Protein AF-A0A2N9I338-F1 (afdb_monomer_lite)

Organism: Fagus sylvatica (NCBI:txid28930)

Secondary structure (DSSP, 8-state):
--SSTTHHHHTTS-------SEEETT-EEETT-EEE-TTS-EEEEEE--TT---BEEEEEETTSS-EEEEETTTTS-BTTS--EEEE-TTS-EEEE-TT--EEEE------SSEEEEE-TTS-EEEEETT---GGG-SEEGGGS--SEE-TT--EEEETTTTEEE-EEEEEETTEEEEEEEEEEEE-TTS-EEEEEETTEEEEE---B-SSSBTTB-----SSEEEEEEESSSEEEEEEEESSTT--EEEEE-TTS-EEEEEE-TTT-PEEEEEEES-STTTBTTTT-TTEEE-TTSSSSEEEPTTEEESSHHHHHTT--TT-EEESS-----TT-EEEEEEEEEPPP-SSEEEETT--HHHHHHHHHH-TTEEEEEEEE-GGG-EEEEEEES---SEEE-SSSTT-EEEEEEE-TTTTT---GGGG-S-PPPHHHHHHHHTTT-GGGEEEEETTEEEEES-GGGSPPHHHHHHHHHSTTPPPPPPPPP-EEE----------------------------------SS-SSSTTTHHHHTT---S--SSHHHHHHHHHHHHHT-TTT--HHHHHHHHH-HHHHHHHHHHHHHHHHHHHHTT-TTS-----HHHHHIIIIITT----HHHHHHHHHHHHHHHHHHHTT--SSSHHHHHHHHHHHHH------

pLDDT: mean 71.24, std 25.42, range [20.8, 98.19]

Foldseek 3Di:
DPVVVPVVVVVPPPPVPQQAQKDWAFDKDKAPHWHAAPVRQKIWDWDFFDPGQWIWTFMAGRLAPGHTWATFLLVQTANVNIWMWHQHQQRKTFIAHPVRDTSGIQPQRHERTWMWGQHPQRKTFIAHPPDPDPVGTSGIRLLEGEQKATAPRWAWDFPVVRRGHKYFAACDRRRSHGAQWIWHWDDLVWTWIFIDRNPHTFFIQFTDFAQAHLNNRQDDDQFKAWDFDDDPGIGTIHIHGPDPPWGWMWGQYSVRKIFIWTQDPVPSDTDTPAIQVRDCLRGWQSQHWQWEAEPPDVVRIDHDQQWDQPDVVCVVVVNRNSPIDGPDDDPLDPQKFWDKDKQKRFFDPPDKDWDQADDPVRLRVVLSVDSQWFKWFFSHPPPNGTIIMTGGDTGGSMYGDPDPPSMGMMIGIDGNVSVPPPDCVVVPPDDDDPVQVCVQCVNVDPVQFPDADPQGTKGWGHPPLDQDVVQVVVCVVDPPDDDDDRDDTDIDGDDDDDDDDDDDDDDDDDDDDDDDDDDDDDDDDDDDDDPPPPPPVVVVVPDDDDDDDPPPVLVVVVVVLVVLDPPPDDPVNVCVCVVDPLNVVVSVLVVVVVVVVVVVVVPVPDDDDDDVVVVCCVPPVPPDPDPPVVVVVVVVVVVVVVVCVVVVDPCDVCPVVSSVVSVVSPPDDDDD

Sequence (672 aa):
MQSFSFIFFLSLVLELSSAADTIVSMQSIIKGETLVSSGQRFELGFFSPGDSRNLYLGIWYKNSSRTIVWVANRENPLTDSYGVLTLAKNGNLILTDRKNQTVWSSNSSRAEVPVAQLLESGNFVVREKTNTNPENYIWQSFDFPSDTLLPGMKVGWNFKTGLNRVLTSWKNVSDPSRGESTYEFDNLGLLQLVSRKGSEKIFRSGLWNGLQFSGSVLTVNAVFKPNVVYDNDELYYMYEANDNSVVTRMTLTDSGSIQRLLLNQGSGEWNVMYTAPNDMCDVYGNCGANGICRISKRPICECLKGFVPKQPKEWEVLNWIGGCVRRIPLTCQKGEGFLKLEGVKLPDLVQYWLNKSMSLEECEAECLKNCSCTAYANSDIRNGGSGCLMWFGDLIDIREFIDEEGEEDFYIREPASELGQRTKEDLDMPLFDFVTIVRSTNNFSCTNKIGEGGFGPVYKKLPQDRPAMSSVVFMLGNEGSPLPQPKHPGFFIERSSTGADVSTRVEACHTDSAVTITMMEVYQPRTAVHLSQLCIISTLHNHSNFNTLVTSGYSMLTITSLVGMGDIVTKDSLELVFSDPKIVRASAVVCRLMDDMVSHKKKQSTSFRYDAWKDINEECLYPTFVPMPILTRVLNLARVIDVLYKDEDCYTHAGTVLKAFVISMVIDPVPL

Structure (mmCIF, N/CA/C/O backbone):
data_AF-A0A2N9I338-F1
#
_entry.id   AF-A0A2N9I338-F1
#
loop_
_atom_site.group_PDB
_atom_site.id
_atom_site.type_symbol
_atom_site.label_atom_id
_atom_site.label_alt_id
_atom_site.label_comp_id
_atom_site.label_asym_id
_atom_site.label_entity_id
_atom_site.label_seq_id
_atom_site.pdbx_PDB_ins_code
_atom_site.Cartn_x
_atom_site.Cartn_y
_atom_site.Cartn_z
_atom_site.occupancy
_atom_site.B_iso_or_equiv
_atom_site.auth_seq_id
_atom_site.auth_comp_id
_atom_site.auth_asym_id
_atom_site.auth_atom_id
_atom_site.pdbx_PDB_model_num
ATOM 1 N N . MET A 1 1 ? -9.452 -13.117 69.480 1.00 46.34 1 MET A N 1
ATOM 2 C CA . MET A 1 1 ? -10.213 -13.602 68.304 1.00 46.34 1 MET A CA 1
ATOM 3 C C . MET A 1 1 ? -11.210 -12.547 67.798 1.00 46.34 1 MET A C 1
ATOM 5 O O . MET A 1 1 ? -12.384 -12.849 67.663 1.00 46.34 1 MET A O 1
ATOM 9 N N . GLN A 1 2 ? -10.773 -11.314 67.505 1.00 43.72 2 GLN A N 1
ATOM 10 C CA . GLN A 1 2 ? -11.651 -10.294 66.888 1.00 43.72 2 GLN A CA 1
ATOM 11 C C . GLN A 1 2 ? -10.984 -9.455 65.779 1.00 43.72 2 GLN A C 1
ATOM 13 O O . GLN A 1 2 ? -11.700 -8.824 65.016 1.00 43.72 2 GLN A O 1
ATOM 18 N N . SER A 1 3 ? -9.659 -9.522 65.577 1.00 43.72 3 SER A N 1
ATOM 19 C CA . SER A 1 3 ? -8.999 -8.824 64.448 1.00 43.72 3 SER A CA 1
ATOM 20 C C . SER A 1 3 ? -8.792 -9.667 63.184 1.00 43.72 3 SER A C 1
ATOM 22 O O . SER A 1 3 ? -8.473 -9.108 62.144 1.00 43.72 3 SER A O 1
ATOM 24 N N . PHE A 1 4 ? -9.001 -10.988 63.225 1.00 41.47 4 PHE A N 1
ATOM 25 C CA . PHE A 1 4 ? -8.806 -11.855 62.048 1.00 41.47 4 PHE A CA 1
ATOM 26 C C . PHE A 1 4 ? -10.042 -11.989 61.145 1.00 41.47 4 PHE A C 1
ATOM 28 O O . PHE A 1 4 ? -9.930 -12.485 60.030 1.00 41.47 4 PHE A O 1
ATOM 35 N N . SER A 1 5 ? -11.209 -11.508 61.586 1.00 43.94 5 SER A N 1
ATOM 36 C CA . SER A 1 5 ? -12.460 -11.633 60.823 1.00 43.94 5 SER A CA 1
ATOM 37 C C . SER A 1 5 ? -12.737 -10.453 59.882 1.00 43.94 5 SER A C 1
ATOM 39 O O . SER A 1 5 ? -13.635 -10.547 59.052 1.00 43.94 5 SER A O 1
ATOM 41 N N . PHE A 1 6 ? -11.975 -9.356 59.986 1.00 40.03 6 PHE A N 1
ATOM 42 C CA . PHE A 1 6 ? -12.196 -8.146 59.178 1.00 40.03 6 PHE A CA 1
ATOM 43 C C . PHE A 1 6 ? -11.426 -8.154 57.846 1.00 40.03 6 PHE A C 1
ATOM 45 O O . PHE A 1 6 ? -11.845 -7.519 56.885 1.00 40.03 6 PHE A O 1
ATOM 52 N N . ILE A 1 7 ? -10.334 -8.923 57.754 1.00 42.97 7 ILE A N 1
ATOM 53 C CA . ILE A 1 7 ? -9.524 -9.039 56.528 1.00 42.97 7 ILE A CA 1
ATOM 54 C C . ILE A 1 7 ? -10.166 -10.017 55.527 1.00 42.97 7 ILE A C 1
ATOM 56 O O . ILE A 1 7 ? -10.060 -9.815 54.323 1.00 42.97 7 ILE A O 1
ATOM 60 N N . PHE A 1 8 ? -10.924 -11.010 56.005 1.00 37.25 8 PHE A N 1
ATOM 61 C CA . PHE A 1 8 ? -11.615 -11.979 55.142 1.00 37.25 8 PHE A CA 1
ATOM 62 C C . PHE A 1 8 ? -12.904 -11.437 54.496 1.00 37.25 8 PHE A C 1
ATOM 64 O O . PHE A 1 8 ? -13.390 -12.007 53.524 1.00 37.25 8 PHE A O 1
ATOM 71 N N . PHE A 1 9 ? -13.453 -10.330 55.013 1.00 35.41 9 PHE A N 1
ATOM 72 C CA . PHE A 1 9 ? -14.619 -9.659 54.422 1.00 35.41 9 PHE A CA 1
ATOM 73 C C . PHE A 1 9 ? -14.235 -8.558 53.421 1.00 35.41 9 PHE A C 1
ATOM 75 O O . PHE A 1 9 ? -15.050 -8.197 52.577 1.00 35.41 9 PHE A O 1
ATOM 82 N N . LEU A 1 10 ? -12.990 -8.060 53.462 1.00 36.19 10 LEU A N 1
ATOM 83 C CA . LEU A 1 10 ? -12.477 -7.098 52.478 1.00 36.19 10 LEU A CA 1
ATOM 84 C C . LEU A 1 10 ? -11.884 -7.780 51.230 1.00 36.19 10 LEU A C 1
ATOM 86 O O . LEU A 1 10 ? -11.772 -7.150 50.184 1.00 36.19 10 LEU A O 1
ATOM 90 N N . SER A 1 11 ? -11.550 -9.073 51.310 1.00 35.56 11 SER A N 1
ATOM 91 C CA . SER A 1 11 ? -11.081 -9.869 50.166 1.00 35.56 11 SER A CA 1
ATOM 92 C C . SER A 1 11 ? -12.207 -10.405 49.272 1.00 35.56 11 SER A C 1
ATOM 94 O O . SER A 1 11 ? -11.915 -11.018 48.252 1.00 35.56 11 SER A O 1
ATOM 96 N N . LEU A 1 12 ? -13.479 -10.192 49.637 1.00 38.25 12 LEU A N 1
ATOM 97 C CA . LEU A 1 12 ? -14.645 -10.703 48.903 1.00 38.25 12 LEU A CA 1
ATOM 98 C C . LEU A 1 12 ? -15.399 -9.635 48.081 1.00 38.25 12 LEU A C 1
ATOM 100 O O . LEU A 1 12 ? -16.453 -9.937 47.536 1.00 38.25 12 LEU A O 1
ATOM 104 N N . VAL A 1 13 ? -14.877 -8.401 47.979 1.00 40.03 13 VAL A N 1
ATOM 105 C CA . VAL A 1 13 ? -15.491 -7.296 47.194 1.00 40.03 13 VAL A CA 1
ATOM 106 C C . VAL A 1 13 ? -14.552 -6.753 46.104 1.00 40.03 13 VAL A C 1
ATOM 108 O O . VAL A 1 13 ? -14.811 -5.726 45.491 1.00 40.03 13 VAL A O 1
ATOM 111 N N . LEU A 1 14 ? -13.474 -7.471 45.788 1.00 37.00 14 LEU A N 1
ATOM 112 C CA . LEU A 1 14 ? -12.778 -7.300 44.512 1.00 37.00 14 LEU A CA 1
ATOM 113 C C . LEU A 1 14 ? -13.255 -8.390 43.549 1.00 37.00 14 LEU A C 1
ATOM 115 O O . LEU A 1 14 ? -12.466 -9.193 43.057 1.00 37.00 14 LEU A O 1
ATOM 119 N N . GLU A 1 15 ? -14.557 -8.402 43.248 1.00 32.28 15 GLU A N 1
ATOM 120 C CA . GLU A 1 15 ? -14.934 -8.724 41.875 1.00 32.28 15 GLU A CA 1
ATOM 121 C C . GLU A 1 15 ? -14.262 -7.640 41.029 1.00 32.28 15 GLU A C 1
ATOM 123 O O . GLU A 1 15 ? -14.726 -6.503 40.949 1.00 32.28 15 GLU A O 1
ATOM 128 N N . LEU A 1 16 ? -13.089 -7.958 40.475 1.00 34.69 16 LEU A N 1
ATOM 129 C CA . LEU A 1 16 ? -12.588 -7.266 39.300 1.00 34.69 16 LEU A CA 1
ATOM 130 C C . LEU A 1 16 ? -13.733 -7.347 38.295 1.00 34.69 16 LEU A C 1
ATOM 132 O O . LEU A 1 16 ? -13.933 -8.397 37.691 1.00 34.69 16 LEU A O 1
ATOM 136 N N . SER A 1 17 ? -14.528 -6.281 38.195 1.00 38.91 17 SER A N 1
ATOM 137 C CA . SER A 1 17 ? -15.541 -6.137 37.161 1.00 38.91 17 SER A CA 1
ATOM 138 C C . SER A 1 17 ? -14.788 -6.191 35.839 1.00 38.91 17 SER A C 1
ATOM 140 O O . SER A 1 17 ? -14.200 -5.205 35.391 1.00 38.91 17 SER A O 1
ATOM 142 N N . SER A 1 18 ? -14.672 -7.389 35.272 1.00 50.50 18 SER A N 1
ATOM 143 C CA . SER A 1 18 ? -14.175 -7.560 33.925 1.00 50.50 18 SER A CA 1
ATOM 144 C C . SER A 1 18 ? -15.213 -6.893 33.042 1.00 50.50 18 SER A C 1
ATOM 146 O O . SER A 1 18 ? -16.348 -7.370 32.975 1.00 50.50 18 SER A O 1
ATOM 148 N N . ALA A 1 19 ? -14.842 -5.772 32.424 1.00 64.19 19 ALA A N 1
ATOM 149 C CA . ALA A 1 19 ? -15.669 -5.136 31.412 1.00 64.19 19 ALA A CA 1
ATOM 150 C C . ALA A 1 19 ? -16.147 -6.214 30.429 1.00 64.19 19 ALA A C 1
ATOM 152 O O . ALA A 1 19 ? -15.338 -6.999 29.929 1.00 64.19 19 ALA A O 1
ATOM 153 N N . ALA A 1 20 ? -17.463 -6.297 30.238 1.00 86.06 20 ALA A N 1
ATOM 154 C CA . ALA A 1 20 ? -18.061 -7.303 29.375 1.00 86.06 20 ALA A CA 1
ATOM 155 C C . ALA A 1 20 ? -17.574 -7.110 27.932 1.00 86.06 20 ALA A C 1
ATOM 157 O O . ALA A 1 20 ? -17.266 -5.998 27.507 1.00 86.06 20 ALA A O 1
ATOM 158 N N . ASP A 1 21 ? -17.531 -8.189 27.160 1.00 91.62 21 ASP A N 1
ATOM 159 C CA . ASP A 1 21 ? -17.232 -8.143 25.727 1.00 91.62 21 ASP A CA 1
ATOM 160 C C . ASP A 1 21 ? -18.493 -7.894 24.883 1.00 91.62 21 ASP A C 1
ATOM 162 O O . ASP A 1 21 ? -18.408 -7.762 23.662 1.00 91.62 21 ASP A O 1
ATOM 166 N N . THR A 1 22 ? -19.670 -7.833 25.517 1.00 93.81 22 THR A N 1
ATOM 167 C CA . THR A 1 22 ? -20.979 -7.803 24.860 1.00 93.81 22 THR A CA 1
ATOM 168 C C . THR A 1 22 ? -21.897 -6.690 25.365 1.00 93.81 22 THR A C 1
ATOM 170 O O . THR A 1 22 ? -21.899 -6.337 26.541 1.00 93.81 22 THR A O 1
ATOM 173 N N . ILE A 1 23 ? -22.739 -6.186 24.458 1.00 93.50 23 ILE A N 1
ATOM 174 C CA . ILE A 1 23 ? -23.908 -5.341 24.734 1.00 93.50 23 ILE A CA 1
ATOM 175 C C . ILE A 1 23 ? -25.134 -6.120 24.263 1.00 93.50 23 ILE A C 1
ATOM 177 O O . ILE A 1 23 ? -25.211 -6.509 23.091 1.00 93.50 23 ILE A O 1
ATOM 181 N N . VAL A 1 24 ? -26.107 -6.350 25.146 1.00 92.44 24 VAL A N 1
ATOM 182 C CA . VAL A 1 24 ? -27.389 -6.949 24.739 1.00 92.44 24 VAL A CA 1
ATOM 183 C C . VAL A 1 24 ? -28.406 -5.878 24.345 1.00 92.44 24 VAL A C 1
ATOM 185 O O . VAL A 1 24 ? -28.244 -4.696 24.636 1.00 92.44 24 VAL A O 1
ATOM 188 N N . SER A 1 25 ? -29.472 -6.284 23.655 1.00 90.50 25 SER A N 1
ATOM 189 C CA . SER A 1 25 ? -30.540 -5.382 23.209 1.00 90.50 25 SER A CA 1
ATOM 190 C C . SER A 1 25 ? -31.001 -4.400 24.301 1.00 90.50 25 SER A C 1
ATOM 192 O O . SER A 1 25 ? -31.330 -4.809 25.414 1.00 90.50 25 SER A O 1
ATOM 194 N N . MET A 1 26 ? -31.123 -3.121 23.932 1.00 90.00 26 MET A N 1
ATOM 195 C CA . MET A 1 26 ? -31.499 -1.974 24.776 1.00 90.00 26 MET A CA 1
ATOM 196 C C . MET A 1 26 ? -30.491 -1.589 25.867 1.00 90.00 26 MET A C 1
ATOM 198 O O . MET A 1 26 ? -30.777 -0.677 26.640 1.00 90.00 26 MET A O 1
ATOM 202 N N . GLN A 1 27 ? -29.325 -2.232 25.933 1.00 92.75 27 GLN A N 1
ATOM 203 C CA . GLN A 1 27 ? -28.222 -1.734 26.748 1.00 92.75 27 GLN A CA 1
ATOM 204 C C . GLN A 1 27 ? -27.443 -0.648 26.012 1.00 92.75 27 GLN A C 1
ATOM 206 O O . GLN A 1 27 ? -27.409 -0.588 24.776 1.00 92.75 27 GLN A O 1
ATOM 211 N N . SER A 1 28 ? -26.809 0.202 26.810 1.00 93.94 28 SER A N 1
ATOM 212 C CA . SER A 1 28 ? -26.024 1.329 26.345 1.00 93.94 28 SER A CA 1
ATOM 213 C C . SER A 1 28 ? -24.685 1.403 27.058 1.00 93.94 28 SER A C 1
ATOM 215 O O . SER A 1 28 ? -24.577 0.963 28.197 1.00 93.94 28 SER A O 1
ATOM 217 N N . ILE A 1 29 ? -23.712 2.024 26.400 1.00 94.75 29 ILE A N 1
ATOM 218 C CA . ILE A 1 29 ? -22.418 2.395 26.968 1.00 94.75 29 ILE A CA 1
ATOM 219 C C . ILE A 1 29 ? -22.305 3.909 26.923 1.00 94.75 29 ILE A C 1
ATOM 221 O O . ILE A 1 29 ? -22.585 4.527 25.888 1.00 94.75 29 ILE A O 1
ATOM 225 N N . ILE A 1 30 ? -21.880 4.499 28.036 1.00 93.69 30 ILE A N 1
ATOM 226 C CA . ILE A 1 30 ? -21.595 5.932 28.145 1.00 93.69 30 ILE A CA 1
ATOM 227 C C . ILE A 1 30 ? -20.099 6.197 28.329 1.00 93.69 30 ILE A C 1
ATOM 229 O O . ILE A 1 30 ? -19.291 5.293 28.538 1.00 93.69 30 ILE A O 1
ATOM 233 N N . LYS A 1 31 ? -19.700 7.469 28.267 1.00 87.12 31 LYS A N 1
ATOM 234 C CA . LYS A 1 31 ? -18.315 7.872 28.538 1.00 87.12 31 LYS A CA 1
ATOM 235 C C . LYS A 1 31 ? -17.857 7.387 29.923 1.00 87.12 31 LYS A C 1
ATOM 237 O O . LYS A 1 31 ? -18.438 7.773 30.933 1.00 87.12 31 LYS A O 1
ATOM 242 N N . GLY A 1 32 ? -16.770 6.614 29.950 1.00 86.44 32 GLY A N 1
ATOM 243 C CA . GLY A 1 32 ? -16.186 6.018 31.160 1.00 86.44 32 GLY A CA 1
ATOM 244 C C . GLY A 1 32 ? -16.421 4.510 31.271 1.00 86.44 32 GLY A C 1
ATOM 245 O O . GLY A 1 32 ? -15.651 3.833 31.944 1.00 86.44 32 GLY A O 1
ATOM 246 N N . GLU A 1 33 ? -17.422 3.989 30.564 1.00 93.69 33 GLU A N 1
ATOM 247 C CA . GLU A 1 33 ? -17.652 2.557 30.395 1.00 93.69 33 GLU A CA 1
ATOM 248 C C . GLU A 1 33 ? -16.982 2.069 29.106 1.00 93.69 33 GLU A C 1
ATOM 250 O O . GLU A 1 33 ? -16.883 2.809 28.119 1.00 93.69 33 GLU A O 1
ATOM 255 N N . THR A 1 34 ? -16.512 0.823 29.114 1.00 94.81 34 THR A N 1
ATOM 256 C CA . THR A 1 34 ? -15.847 0.201 27.965 1.00 94.81 34 THR A CA 1
ATOM 257 C C . THR A 1 34 ? -16.298 -1.245 27.786 1.00 94.81 34 THR A C 1
ATOM 259 O O . THR A 1 34 ? -16.757 -1.886 28.732 1.00 94.81 34 THR A O 1
ATOM 262 N N . LEU A 1 35 ? -16.176 -1.755 26.557 1.00 95.62 35 LEU A N 1
ATOM 263 C CA . LEU A 1 35 ? -16.156 -3.195 26.296 1.00 95.62 35 LEU A CA 1
ATOM 264 C C . LEU A 1 35 ? -14.717 -3.649 26.169 1.00 95.62 35 LEU A C 1
ATOM 266 O O . LEU A 1 35 ? -13.910 -2.964 25.542 1.00 95.62 35 LEU A O 1
ATOM 270 N N . VAL A 1 36 ? -14.412 -4.834 26.677 1.00 95.88 36 VAL A N 1
ATOM 271 C CA . VAL A 1 36 ? -13.080 -5.426 26.551 1.00 95.88 36 VAL A CA 1
ATOM 272 C C . VAL A 1 36 ? -13.213 -6.787 25.889 1.00 95.88 36 VAL A C 1
ATOM 274 O O . VAL A 1 36 ? -14.064 -7.582 26.275 1.00 95.88 36 VAL A O 1
ATOM 277 N N . SER A 1 37 ? -12.384 -7.056 24.880 1.00 95.31 37 SER A N 1
ATOM 278 C CA . SER A 1 37 ? -12.373 -8.357 24.211 1.00 95.31 37 SER A CA 1
ATOM 279 C C . SER A 1 37 ? -12.017 -9.473 25.197 1.00 95.31 37 SER A C 1
ATOM 281 O O . SER A 1 37 ? -11.330 -9.243 26.194 1.00 95.31 37 SER A O 1
ATOM 283 N N . SER A 1 38 ? -12.445 -10.706 24.926 1.00 92.56 38 SER A N 1
ATOM 284 C CA . SER A 1 38 ? -12.289 -11.830 25.862 1.00 92.56 38 SER A CA 1
ATOM 285 C C . SER A 1 38 ? -10.840 -12.101 26.302 1.00 92.56 38 SER A C 1
ATOM 287 O O . SER A 1 38 ? -10.613 -12.511 27.437 1.00 92.56 38 SER A O 1
ATOM 289 N N . GLY A 1 39 ? -9.850 -11.868 25.432 1.00 89.00 39 GLY A N 1
ATOM 290 C CA . GLY A 1 39 ? -8.418 -11.992 25.740 1.00 89.00 39 GLY A CA 1
ATOM 291 C C . GLY A 1 39 ? -7.777 -10.706 26.272 1.00 89.00 39 GLY A C 1
ATOM 292 O O . GLY A 1 39 ? -6.560 -10.644 26.424 1.00 89.00 39 GLY A O 1
ATOM 293 N N . GLN A 1 40 ? -8.579 -9.679 26.561 1.00 91.00 40 GLN A N 1
ATOM 294 C CA . GLN A 1 40 ? -8.159 -8.360 27.039 1.00 91.00 40 GLN A CA 1
ATOM 295 C C . GLN A 1 40 ? -7.173 -7.624 26.120 1.00 91.00 40 GLN A C 1
ATOM 297 O O . GLN A 1 40 ? -6.418 -6.764 26.574 1.00 91.00 40 GLN A O 1
ATOM 302 N N . ARG A 1 41 ? -7.175 -7.941 24.824 1.00 90.25 41 ARG A N 1
ATOM 303 C CA . ARG A 1 41 ? -6.291 -7.319 23.830 1.00 90.25 41 ARG A CA 1
ATOM 304 C C . ARG A 1 41 ? -6.850 -6.007 23.307 1.00 90.25 41 ARG A C 1
ATOM 306 O O . ARG A 1 41 ? -6.099 -5.039 23.171 1.00 90.25 41 ARG A O 1
ATOM 313 N N . PHE A 1 42 ? -8.151 -5.974 23.040 1.00 95.50 42 PHE A N 1
ATOM 314 C CA . PHE A 1 42 ? -8.844 -4.815 22.499 1.00 95.50 42 PHE A CA 1
ATOM 315 C C . PHE A 1 42 ? -9.847 -4.258 23.498 1.00 95.50 42 PHE A C 1
ATOM 317 O O . PHE A 1 42 ? -10.455 -4.988 24.281 1.00 95.50 42 PHE A O 1
ATOM 324 N N . GLU A 1 43 ? -10.025 -2.948 23.443 1.00 96.56 43 GLU A N 1
ATOM 325 C CA . GLU A 1 43 ? -10.996 -2.217 24.238 1.00 96.56 43 GLU A CA 1
ATOM 326 C C . GLU A 1 43 ? -11.754 -1.249 23.327 1.00 96.56 43 GLU A C 1
ATOM 328 O O . GLU A 1 43 ? -11.157 -0.609 22.461 1.00 96.56 43 GLU A O 1
ATOM 333 N N . LEU A 1 44 ? -13.071 -1.178 23.503 1.00 97.38 44 LEU A N 1
ATOM 334 C CA . LEU A 1 44 ? -13.964 -0.266 22.798 1.00 97.38 44 LEU A CA 1
ATOM 335 C C . LEU A 1 44 ? -14.563 0.717 23.794 1.00 97.38 44 LEU A C 1
ATOM 337 O O . LEU A 1 44 ? -15.081 0.320 24.838 1.00 97.38 44 LEU A O 1
ATOM 341 N N . GLY A 1 45 ? -14.560 1.998 23.441 1.00 96.00 45 GLY A N 1
ATOM 342 C CA . GLY A 1 45 ? -15.188 3.027 24.257 1.00 96.00 45 GLY A CA 1
ATOM 343 C C . GLY A 1 45 ? -14.998 4.434 23.713 1.00 96.00 45 GLY A C 1
ATOM 344 O O . GLY A 1 45 ? -14.625 4.644 22.556 1.00 96.00 45 GLY A O 1
ATOM 345 N N . PHE A 1 46 ? -15.280 5.413 24.568 1.00 96.00 46 PHE A N 1
ATOM 346 C CA . PHE A 1 46 ? -15.184 6.825 24.222 1.00 96.00 46 PHE A CA 1
ATOM 347 C C . PHE A 1 46 ? -13.790 7.392 24.495 1.00 96.00 46 PHE A C 1
ATOM 349 O O . PHE A 1 46 ? -13.250 7.230 25.590 1.00 96.00 46 PHE A O 1
ATOM 356 N N . PHE A 1 47 ? -13.239 8.128 23.532 1.00 94.19 47 PHE A N 1
ATOM 357 C CA . PHE A 1 47 ? -11.931 8.768 23.645 1.00 94.19 47 PHE A CA 1
ATOM 358 C C . PHE A 1 47 ? -11.904 10.149 22.976 1.00 94.19 47 PHE A C 1
ATOM 360 O O . PHE A 1 47 ? -12.752 10.479 22.144 1.00 94.19 47 PHE A O 1
ATOM 367 N N . SER A 1 48 ? -10.905 10.946 23.348 1.00 94.00 48 SER A N 1
ATOM 368 C CA . SER A 1 48 ? -10.576 12.222 22.712 1.00 94.00 48 SER A CA 1
ATOM 369 C C . SER A 1 48 ? -9.113 12.164 22.251 1.00 94.00 48 SER A C 1
ATOM 371 O O . SER A 1 48 ? -8.249 11.892 23.086 1.00 94.00 48 SER A O 1
ATOM 373 N N . PRO A 1 49 ? -8.827 12.319 20.946 1.00 91.44 49 PRO A N 1
ATOM 374 C CA . PRO A 1 49 ? -7.471 12.229 20.406 1.00 91.44 49 PRO A CA 1
ATOM 375 C C . PRO A 1 49 ? -6.658 13.494 20.693 1.00 91.44 49 PRO A C 1
ATOM 377 O O . PRO A 1 49 ? -7.147 14.606 20.484 1.00 91.44 49 PRO A O 1
ATOM 380 N N . GLY A 1 50 ? -5.405 13.320 21.125 1.00 85.56 50 GLY A N 1
ATOM 381 C CA . GLY A 1 50 ? -4.488 14.423 21.425 1.00 85.56 50 GLY A CA 1
ATOM 382 C C . GLY A 1 50 ? -5.104 15.444 22.386 1.00 85.56 50 GLY A C 1
ATOM 383 O O . GLY A 1 50 ? -5.696 15.078 23.399 1.00 85.56 50 GLY A O 1
ATOM 384 N N . ASP A 1 51 ? -5.018 16.721 22.018 1.00 85.00 51 ASP A N 1
ATOM 385 C CA . ASP A 1 51 ? -5.592 17.841 22.778 1.00 85.00 51 ASP A CA 1
ATOM 386 C C . ASP A 1 51 ? -7.025 18.205 22.337 1.00 85.00 51 ASP A C 1
ATOM 388 O O . ASP A 1 51 ? -7.559 19.266 22.682 1.00 85.00 51 ASP A O 1
ATOM 392 N N . SER A 1 52 ? -7.665 17.351 21.531 1.00 87.56 52 SER A N 1
ATOM 393 C CA . SER A 1 52 ? -9.008 17.602 21.014 1.00 87.56 52 SER A CA 1
ATOM 394 C C . SER A 1 52 ? -10.059 17.563 22.122 1.00 87.56 52 SER A C 1
ATOM 396 O O . SER A 1 52 ? -10.045 16.706 23.004 1.00 87.56 52 SER A O 1
ATOM 398 N N . ARG A 1 53 ? -11.039 18.470 22.046 1.00 89.06 53 ARG A N 1
ATOM 399 C CA . ARG A 1 53 ? -12.232 18.456 22.917 1.00 89.06 53 ARG A CA 1
ATOM 400 C C . ARG A 1 53 ? -13.365 17.596 22.360 1.00 89.06 53 ARG A C 1
ATOM 402 O O . ARG A 1 53 ? -14.365 17.386 23.045 1.00 89.06 53 ARG A O 1
ATOM 409 N N . ASN A 1 54 ? -13.210 17.124 21.126 1.00 93.31 54 ASN A N 1
ATOM 410 C CA . ASN A 1 54 ? -14.179 16.262 20.476 1.00 93.31 54 ASN A CA 1
ATOM 411 C C . ASN A 1 54 ? -14.099 14.853 21.059 1.00 93.31 54 ASN A C 1
ATOM 413 O O . ASN A 1 54 ? -13.020 14.349 21.385 1.00 93.31 54 ASN A O 1
ATOM 417 N N . LEU A 1 55 ? -15.257 14.218 21.187 1.00 94.81 55 LEU A N 1
ATOM 418 C CA . LEU A 1 55 ? -15.388 12.859 21.678 1.00 94.81 55 LEU A CA 1
ATOM 419 C C . LEU A 1 55 ? -15.762 11.923 20.525 1.00 94.81 55 LEU A C 1
ATOM 421 O O . LEU A 1 55 ? -16.649 12.210 19.714 1.00 94.81 55 LEU A O 1
ATOM 425 N N . TYR A 1 56 ? -15.082 10.786 20.479 1.00 96.44 56 TYR A N 1
ATOM 426 C CA . TYR A 1 56 ? -15.266 9.752 19.474 1.00 96.44 56 TYR A CA 1
ATOM 427 C C . TYR A 1 56 ? -15.452 8.397 20.142 1.00 96.44 56 TYR A C 1
ATOM 429 O O . TYR A 1 56 ? -14.926 8.148 21.225 1.00 96.44 56 TYR A O 1
ATOM 437 N N . LEU A 1 57 ? -16.190 7.518 19.477 1.00 97.50 57 LEU A N 1
ATOM 438 C CA . LEU A 1 57 ? -16.256 6.101 19.796 1.00 97.50 57 LEU A CA 1
ATOM 439 C C . LEU A 1 57 ? -15.197 5.371 18.965 1.00 97.50 57 LEU A C 1
ATOM 441 O O . LEU A 1 57 ? -15.185 5.496 17.738 1.00 97.50 57 LEU A O 1
ATOM 445 N N . GLY A 1 58 ? -14.326 4.603 19.613 1.00 97.44 58 GLY A N 1
ATOM 446 C CA . GLY A 1 58 ? -13.268 3.873 18.920 1.00 97.44 58 GLY A CA 1
ATOM 447 C C . GLY A 1 58 ? -12.856 2.583 19.607 1.00 97.44 58 GLY A C 1
ATOM 448 O O . GLY A 1 58 ? -13.332 2.263 20.695 1.00 97.44 58 GLY A O 1
ATOM 449 N N . ILE A 1 59 ? -11.972 1.854 18.930 1.00 98.19 59 ILE A N 1
ATOM 450 C CA . ILE A 1 59 ? -11.347 0.617 19.404 1.00 98.19 59 ILE A CA 1
ATOM 451 C C . ILE A 1 59 ? -9.842 0.857 19.497 1.00 98.19 59 ILE A C 1
ATOM 453 O O . ILE A 1 59 ? -9.260 1.460 18.592 1.00 98.19 59 ILE A O 1
ATOM 457 N N . TRP A 1 60 ? -9.208 0.379 20.565 1.00 96.44 60 TRP A N 1
ATOM 458 C CA . TRP A 1 60 ? -7.761 0.461 20.765 1.00 96.44 60 TRP A CA 1
ATOM 459 C C . TRP A 1 60 ? -7.178 -0.801 21.395 1.00 96.44 60 TRP A C 1
ATOM 461 O O . TRP A 1 60 ? -7.892 -1.629 21.958 1.00 96.44 60 TRP A O 1
ATOM 471 N N . TYR A 1 61 ? -5.854 -0.937 21.318 1.00 92.75 61 TYR A N 1
ATOM 472 C CA . TYR A 1 61 ? -5.122 -1.955 22.072 1.00 92.75 61 TYR A CA 1
ATOM 473 C C . TYR A 1 61 ? -5.049 -1.580 23.556 1.00 92.75 61 TYR A C 1
ATOM 475 O O . TYR A 1 61 ? -4.441 -0.560 23.901 1.00 92.75 61 TYR A O 1
ATOM 483 N N . LYS A 1 62 ? -5.603 -2.427 24.430 1.00 88.38 62 LYS A N 1
ATOM 484 C CA . LYS A 1 62 ? -5.718 -2.179 25.879 1.00 88.38 62 LYS A CA 1
ATOM 485 C C . LYS A 1 62 ? -4.359 -2.037 26.579 1.00 88.38 62 LYS A C 1
ATOM 487 O O . LYS A 1 62 ? -4.171 -1.123 27.370 1.00 88.38 62 LYS A O 1
ATOM 492 N N . ASN A 1 63 ? -3.401 -2.905 26.246 1.00 77.94 63 ASN A N 1
ATOM 493 C CA . ASN A 1 63 ? -2.073 -2.961 26.884 1.00 77.94 63 ASN A CA 1
ATOM 494 C C . ASN A 1 63 ? -1.022 -2.040 26.232 1.00 77.94 63 ASN A C 1
ATOM 496 O O . ASN A 1 63 ? 0.168 -2.177 26.496 1.00 77.94 63 ASN A O 1
ATOM 500 N N . SER A 1 64 ? -1.445 -1.127 25.357 1.00 72.06 64 SER A N 1
ATOM 501 C CA . SER A 1 64 ? -0.569 -0.134 24.721 1.00 72.06 64 SER A CA 1
ATOM 502 C C . SER A 1 64 ? -0.879 1.267 25.252 1.00 72.06 64 SER A C 1
ATOM 504 O O . SER A 1 64 ? -1.853 1.456 25.981 1.00 72.06 64 SER A O 1
ATOM 506 N N . SER A 1 65 ? -0.120 2.275 24.824 1.00 75.12 65 SER A N 1
ATOM 507 C CA . SER A 1 65 ? -0.408 3.706 25.015 1.00 75.12 65 SER A CA 1
ATOM 508 C C . SER A 1 65 ? -1.674 4.183 24.262 1.00 75.12 65 SER A C 1
ATOM 510 O O . SER A 1 65 ? -1.645 5.181 23.549 1.00 75.12 65 SER A O 1
ATOM 512 N N . ARG A 1 66 ? -2.801 3.461 24.401 1.00 80.75 66 ARG A N 1
ATOM 513 C CA . ARG A 1 66 ? -4.094 3.684 23.723 1.00 80.75 66 ARG A CA 1
ATOM 514 C C . ARG A 1 66 ? -3.956 3.872 22.214 1.00 80.75 66 ARG A C 1
ATOM 516 O O . ARG A 1 66 ? -4.433 4.845 21.636 1.00 80.75 66 ARG A O 1
ATOM 523 N N . THR A 1 67 ? -3.315 2.910 21.559 1.00 92.00 67 THR A N 1
ATOM 524 C CA . THR A 1 67 ? -3.230 2.892 20.095 1.00 92.00 67 THR A CA 1
ATOM 525 C C . THR A 1 67 ? -4.606 2.633 19.489 1.00 92.00 67 THR A C 1
ATOM 527 O O . THR A 1 67 ? -5.079 1.495 19.518 1.00 92.00 67 THR A O 1
ATOM 530 N N . ILE A 1 68 ? -5.234 3.679 18.949 1.00 95.62 68 ILE A N 1
ATOM 531 C CA . ILE A 1 68 ? -6.533 3.606 18.273 1.00 95.62 68 ILE A CA 1
ATOM 532 C C . ILE A 1 68 ? -6.375 2.898 16.923 1.00 95.62 68 ILE A C 1
ATOM 534 O O . ILE A 1 68 ? -5.443 3.183 16.178 1.00 95.62 68 ILE A O 1
ATOM 538 N N . VAL A 1 69 ? -7.281 1.971 16.616 1.00 96.69 69 VAL A N 1
ATOM 539 C CA . VAL A 1 69 ? -7.253 1.152 15.388 1.00 96.69 69 VAL A CA 1
ATOM 540 C C . VAL A 1 69 ? -8.540 1.257 14.570 1.00 96.69 69 VAL A C 1
ATOM 542 O O . VAL A 1 69 ? -8.578 0.844 13.414 1.00 96.69 69 VAL A O 1
ATOM 545 N N . TRP A 1 70 ? -9.603 1.811 15.156 1.00 98.12 70 TRP A N 1
ATOM 546 C CA . TRP A 1 70 ? -10.886 2.015 14.491 1.00 98.12 70 TRP A CA 1
ATOM 547 C C . TRP A 1 70 ? -11.684 3.134 15.167 1.00 98.12 70 TRP A C 1
ATOM 549 O O . TRP A 1 70 ? -11.654 3.249 16.394 1.00 98.12 70 TRP A O 1
ATOM 559 N N . VAL A 1 71 ? -12.413 3.937 14.384 1.00 98.12 71 VAL A N 1
ATOM 560 C CA . VAL A 1 71 ? -13.243 5.052 14.868 1.00 98.12 71 VAL A CA 1
ATOM 561 C C . VAL A 1 71 ? -14.604 5.045 14.164 1.00 98.12 71 VAL A C 1
ATOM 563 O O . VAL A 1 71 ? -14.666 5.116 12.938 1.00 98.12 71 VAL A O 1
ATOM 566 N N . ALA A 1 72 ? -15.699 5.010 14.930 1.00 97.62 72 ALA A N 1
ATOM 567 C CA . ALA A 1 72 ? -17.058 4.933 14.385 1.00 97.62 72 ALA A CA 1
ATOM 568 C C . ALA A 1 72 ? -17.506 6.260 13.754 1.00 97.62 72 ALA A C 1
ATOM 570 O O . ALA A 1 72 ? -17.813 6.352 12.567 1.00 97.62 72 ALA A O 1
ATOM 571 N N . ASN A 1 73 ? -17.527 7.320 14.562 1.00 96.31 73 ASN A N 1
ATOM 572 C CA . ASN A 1 73 ? -18.084 8.624 14.215 1.00 96.31 73 ASN A CA 1
ATOM 573 C C . ASN A 1 73 ? -17.000 9.609 13.757 1.00 96.31 73 ASN A C 1
ATOM 575 O O . ASN A 1 73 ? -17.010 10.776 14.138 1.00 96.31 73 ASN A O 1
ATOM 579 N N . ARG A 1 74 ? -16.050 9.134 12.941 1.00 95.81 74 ARG A N 1
ATOM 580 C CA . ARG A 1 74 ? -14.870 9.914 12.534 1.00 95.81 74 ARG A CA 1
ATOM 581 C C . ARG A 1 74 ? -15.197 11.227 11.807 1.00 95.81 74 ARG A C 1
ATOM 583 O O . ARG A 1 74 ? -14.476 12.197 11.976 1.00 95.81 74 ARG A O 1
ATOM 590 N N . GLU A 1 75 ? -16.304 11.272 11.065 1.00 95.31 75 GLU A N 1
ATOM 591 C CA . GLU A 1 75 ? -16.773 12.477 10.354 1.00 95.31 75 GLU A CA 1
ATOM 592 C C . GLU A 1 75 ? -17.670 13.383 11.210 1.00 95.31 75 GLU A C 1
ATOM 594 O O . GLU A 1 75 ? -17.798 14.572 10.935 1.00 95.31 75 GLU A O 1
ATOM 599 N N . ASN A 1 76 ? -18.308 12.826 12.244 1.00 95.25 76 ASN A N 1
ATOM 600 C CA . ASN A 1 76 ? -19.314 13.512 13.054 1.00 95.25 76 ASN A CA 1
ATOM 601 C C . ASN A 1 76 ? -18.924 13.424 14.542 1.00 95.25 76 ASN A C 1
ATOM 603 O O . ASN A 1 76 ? -19.414 12.549 15.265 1.00 95.25 76 ASN A O 1
ATOM 607 N N . PRO A 1 77 ? -18.004 14.283 15.015 1.00 94.50 77 PRO A N 1
ATOM 608 C CA . PRO A 1 77 ? -17.581 14.294 16.411 1.00 94.50 77 PRO A CA 1
ATOM 609 C C . PRO A 1 77 ? -18.699 14.705 17.372 1.00 94.50 77 PRO A C 1
ATOM 611 O O . PRO A 1 77 ? -19.526 15.563 17.064 1.00 94.50 77 PRO A O 1
ATOM 614 N N . LEU A 1 78 ? -18.653 14.175 18.594 1.00 94.31 78 LEU A N 1
ATOM 615 C CA . LEU A 1 78 ? -19.474 14.655 19.707 1.00 94.31 78 LEU A CA 1
ATOM 616 C C . LEU A 1 78 ? -18.769 15.842 20.379 1.00 94.31 78 LEU A C 1
ATOM 618 O O . LEU A 1 78 ? -17.690 15.691 20.953 1.00 94.31 78 LEU A O 1
ATOM 622 N N . THR A 1 79 ? -19.358 17.034 20.300 1.00 90.00 79 THR A N 1
ATOM 623 C CA . THR A 1 79 ? -18.705 18.296 20.709 1.00 90.00 79 THR A CA 1
ATOM 624 C C . THR A 1 79 ? -18.906 18.662 22.180 1.00 90.00 79 THR A C 1
ATOM 626 O O . THR A 1 79 ? -18.141 19.448 22.734 1.00 90.00 79 THR A O 1
ATOM 629 N N . ASP A 1 80 ? -19.905 18.087 22.847 1.00 83.06 80 ASP A N 1
ATOM 630 C CA . ASP A 1 80 ? -20.272 18.393 24.233 1.00 83.06 80 ASP A CA 1
ATOM 631 C C . ASP A 1 80 ? -19.706 17.388 25.252 1.00 83.06 80 ASP A C 1
ATOM 633 O O . ASP A 1 80 ? -20.097 17.395 26.422 1.00 83.06 80 ASP A O 1
ATOM 637 N N . SER A 1 81 ? -18.760 16.536 24.828 1.00 82.38 81 SER A N 1
ATOM 638 C CA . SER A 1 81 ? -18.156 15.483 25.657 1.00 82.38 81 SER A CA 1
ATOM 639 C C . SER A 1 81 ? -19.165 14.491 26.258 1.00 82.38 81 SER A C 1
ATOM 641 O O . SER A 1 81 ? -18.823 13.779 27.208 1.00 82.38 81 SER A O 1
ATOM 643 N N . TYR A 1 82 ? -20.374 14.409 25.695 1.00 90.06 82 TYR A N 1
ATOM 644 C CA . TYR A 1 82 ? -21.409 13.458 26.068 1.00 90.06 82 TYR A CA 1
ATOM 645 C C . TYR A 1 82 ? -21.756 12.576 24.868 1.00 90.06 82 TYR A C 1
ATOM 647 O O . TYR A 1 82 ? -21.951 13.054 23.757 1.00 90.06 82 TYR A O 1
ATOM 655 N N . GLY A 1 83 ? -21.825 11.270 25.094 1.00 93.00 83 GLY A N 1
ATOM 656 C CA . GLY A 1 83 ? -22.138 10.297 24.059 1.00 93.00 83 GLY A CA 1
ATOM 657 C C . GLY A 1 83 ? -22.703 9.036 24.675 1.00 93.00 83 GLY A C 1
ATOM 658 O O . GLY A 1 83 ? -22.248 8.613 25.741 1.00 93.00 83 GLY A O 1
ATOM 659 N N . VAL A 1 84 ? -23.689 8.453 24.000 1.00 96.00 84 VAL A N 1
ATOM 660 C CA . VAL A 1 84 ? -24.314 7.192 24.401 1.00 96.00 84 VAL A CA 1
ATOM 661 C C . VAL A 1 84 ? -24.386 6.284 23.184 1.00 96.00 84 VAL A C 1
ATOM 663 O O . VAL A 1 84 ? -25.047 6.620 22.202 1.00 96.00 84 VAL A O 1
ATOM 666 N N . LEU A 1 85 ? -23.705 5.141 23.236 1.00 97.25 85 LEU A N 1
ATOM 667 C CA . LEU A 1 85 ? -23.854 4.077 22.245 1.00 97.25 85 LEU A CA 1
ATOM 668 C C . LEU A 1 85 ? -24.922 3.109 22.742 1.00 97.25 85 LEU A C 1
ATOM 670 O O . LEU A 1 85 ? -24.778 2.580 23.835 1.00 97.25 85 LEU A O 1
ATOM 674 N N . THR A 1 86 ? -25.954 2.841 21.948 1.00 96.25 86 THR A N 1
ATOM 675 C CA . THR A 1 86 ? -27.042 1.914 22.298 1.00 96.25 86 THR A CA 1
ATOM 676 C C . THR A 1 86 ? -27.234 0.869 21.206 1.00 96.25 86 THR A C 1
ATOM 678 O O . THR A 1 86 ? -27.232 1.205 20.020 1.00 96.25 86 THR A O 1
ATOM 681 N N . LEU A 1 87 ? -27.459 -0.391 21.595 1.00 95.88 87 LEU A N 1
ATOM 682 C CA . LEU A 1 87 ? -27.928 -1.432 20.677 1.00 95.88 87 LEU A CA 1
ATOM 683 C C . LEU A 1 87 ? -29.460 -1.464 20.662 1.00 95.88 87 LEU A C 1
ATOM 685 O O . LEU A 1 87 ? -30.096 -1.874 21.634 1.00 95.88 87 LEU A O 1
ATOM 689 N N . ALA A 1 88 ? -30.070 -1.044 19.558 1.00 93.81 88 ALA A N 1
ATOM 690 C CA . ALA A 1 88 ? -31.519 -1.072 19.396 1.00 93.81 88 ALA A CA 1
ATOM 691 C C . ALA A 1 88 ? -32.053 -2.505 19.213 1.00 93.81 88 ALA A C 1
ATOM 693 O O . ALA A 1 88 ? -31.345 -3.402 18.755 1.00 93.81 88 ALA A O 1
ATOM 694 N N . LYS A 1 89 ? -33.346 -2.711 19.507 1.00 91.69 89 LYS A N 1
ATOM 695 C CA . LYS A 1 89 ? -34.016 -4.027 19.403 1.00 91.69 89 LYS A CA 1
ATOM 696 C C . LYS A 1 89 ? -33.919 -4.674 18.019 1.00 91.69 89 LYS A C 1
ATOM 698 O O . LYS A 1 89 ? -33.962 -5.888 17.923 1.00 91.69 89 LYS A O 1
ATOM 703 N N . ASN A 1 90 ? -33.803 -3.868 16.968 1.00 90.00 90 ASN A N 1
ATOM 704 C CA . ASN A 1 90 ? -33.715 -4.321 15.578 1.00 90.00 90 ASN A CA 1
ATOM 705 C C . ASN A 1 90 ? -32.275 -4.602 15.104 1.00 90.00 90 ASN A C 1
ATOM 707 O O . ASN A 1 90 ? -32.067 -4.854 13.916 1.00 90.00 90 ASN A O 1
ATOM 711 N N . GLY A 1 91 ? -31.286 -4.515 16.000 1.00 91.88 91 GLY A N 1
ATOM 712 C CA . GLY A 1 91 ? -29.872 -4.746 15.702 1.00 91.88 91 GLY A CA 1
ATOM 713 C C . GLY A 1 91 ? -29.113 -3.518 15.212 1.00 91.88 91 GLY A C 1
ATOM 714 O O . GLY A 1 91 ? -27.964 -3.647 14.798 1.00 91.88 91 GLY A O 1
ATOM 715 N N . ASN A 1 92 ? -29.716 -2.329 15.249 1.00 95.06 92 ASN A N 1
ATOM 716 C CA . ASN A 1 92 ? -29.026 -1.107 14.854 1.00 95.06 92 ASN A CA 1
ATOM 717 C C . ASN A 1 92 ? -28.191 -0.579 16.027 1.00 95.06 92 ASN A C 1
ATOM 719 O O . ASN A 1 92 ? -28.716 -0.393 17.126 1.00 95.06 92 ASN A O 1
ATOM 723 N N . LEU A 1 93 ? -26.908 -0.309 15.798 1.00 96.44 93 LEU A N 1
ATOM 724 C CA . LEU A 1 93 ? -26.079 0.449 16.730 1.00 96.44 93 LEU A CA 1
ATOM 725 C C . LEU A 1 93 ? -26.344 1.929 16.492 1.00 96.44 93 LEU A C 1
ATOM 727 O O . LEU A 1 93 ? -26.269 2.391 15.354 1.00 96.44 93 LEU A O 1
ATOM 731 N N . ILE A 1 94 ? -26.667 2.664 17.551 1.00 96.44 94 ILE A N 1
ATOM 732 C CA . ILE A 1 94 ? -27.021 4.082 17.473 1.00 96.44 94 ILE A CA 1
ATOM 733 C C . ILE A 1 94 ? -26.166 4.841 18.477 1.00 96.44 94 ILE A C 1
ATOM 735 O O . ILE A 1 94 ? -26.184 4.537 19.669 1.00 96.44 94 ILE A O 1
ATOM 739 N N . LEU A 1 95 ? -25.426 5.831 17.985 1.00 96.81 95 LEU A N 1
ATOM 740 C CA . LEU A 1 95 ? -24.674 6.774 18.798 1.00 96.81 95 LEU A CA 1
ATOM 741 C C . LEU A 1 95 ? -25.434 8.098 18.868 1.00 96.81 95 LEU A C 1
ATOM 743 O O . LEU A 1 95 ? -25.679 8.720 17.831 1.00 96.81 95 LEU A O 1
ATOM 747 N N . THR A 1 96 ? -25.776 8.541 20.077 1.00 95.81 96 THR A N 1
ATOM 748 C CA . THR A 1 96 ? -26.515 9.791 20.298 1.00 95.81 96 THR A CA 1
ATOM 749 C C . THR A 1 96 ? -25.754 10.810 21.135 1.00 95.81 96 THR A C 1
ATOM 751 O O . THR A 1 96 ? -24.966 10.446 22.011 1.00 95.81 96 THR A O 1
ATOM 754 N N . ASP A 1 97 ? -26.034 12.089 20.881 1.00 93.62 97 ASP A N 1
ATOM 755 C CA . ASP A 1 97 ? -25.571 13.222 21.690 1.00 93.62 97 ASP A CA 1
ATOM 756 C C . ASP A 1 97 ? -26.470 13.471 22.922 1.00 93.62 97 ASP A C 1
ATOM 758 O O . ASP A 1 97 ? -27.427 12.738 23.189 1.00 93.62 97 ASP A O 1
ATOM 762 N N . ARG A 1 98 ? -26.198 14.543 23.680 1.00 92.81 98 ARG A N 1
ATOM 763 C CA . ARG A 1 98 ? -26.993 14.923 24.865 1.00 92.81 98 ARG A CA 1
ATOM 764 C C . ARG A 1 98 ? -28.431 15.324 24.547 1.00 92.81 98 ARG A C 1
ATOM 766 O O . ARG A 1 98 ? -29.289 15.280 25.426 1.00 92.81 98 ARG A O 1
ATOM 773 N N . LYS A 1 99 ? -28.702 15.746 23.312 1.00 93.62 99 LYS A N 1
ATOM 774 C CA . LYS A 1 99 ? -30.040 16.103 22.826 1.00 93.62 99 LYS A CA 1
ATOM 775 C C . LYS A 1 99 ? -30.786 14.884 22.271 1.00 93.62 99 LYS A C 1
ATOM 777 O O . LYS A 1 99 ? -31.860 15.064 21.699 1.00 93.62 99 LYS A O 1
ATOM 782 N N . ASN A 1 100 ? -30.245 13.673 22.439 1.00 91.75 100 ASN A N 1
ATOM 783 C CA . ASN A 1 100 ? -30.737 12.426 21.850 1.00 91.75 100 ASN A CA 1
ATOM 784 C C . ASN A 1 100 ? -30.797 12.460 20.312 1.00 91.75 100 ASN A C 1
ATOM 786 O O . ASN A 1 100 ? -31.583 11.735 19.700 1.00 91.75 100 ASN A O 1
ATOM 790 N N . GLN A 1 101 ? -29.982 13.297 19.671 1.00 93.38 101 GLN A N 1
ATOM 791 C CA . GLN A 1 101 ? -29.847 13.309 18.219 1.00 93.38 101 GLN A CA 1
ATOM 792 C C . GLN A 1 101 ? -28.879 12.210 17.800 1.00 93.38 101 GLN A C 1
ATOM 794 O O . GLN A 1 101 ? -27.846 12.006 18.435 1.00 93.38 101 GLN A O 1
ATOM 799 N N . THR A 1 102 ? -29.218 11.485 16.734 1.00 94.94 102 THR A N 1
ATOM 800 C CA . THR A 1 102 ? -28.341 10.443 16.189 1.00 94.94 102 THR A CA 1
ATOM 801 C C . THR A 1 102 ? -27.171 11.089 15.461 1.00 94.94 102 THR A C 1
ATOM 803 O O . THR A 1 102 ? -27.365 11.801 14.481 1.00 94.94 102 THR A O 1
ATOM 806 N N . VAL A 1 103 ? -25.962 10.813 15.943 1.00 95.50 103 VAL A N 1
ATOM 807 C CA . VAL A 1 103 ? -24.696 11.295 15.373 1.00 95.50 103 VAL A CA 1
ATOM 808 C C . VAL A 1 103 ? -24.089 10.256 14.433 1.00 95.50 103 VAL A C 1
ATOM 810 O O . VAL A 1 103 ? -23.454 10.601 13.438 1.00 95.50 103 VAL A O 1
ATOM 813 N N . TRP A 1 104 ? -24.301 8.973 14.727 1.00 96.62 104 TRP A N 1
ATOM 814 C CA . TRP A 1 104 ? -23.852 7.860 13.896 1.00 96.62 104 TRP A CA 1
ATOM 815 C C . TRP A 1 104 ? -24.749 6.636 14.104 1.00 96.62 104 TRP A C 1
ATOM 817 O O . TRP A 1 104 ? -25.256 6.418 15.207 1.00 96.62 104 TRP A O 1
ATOM 827 N N . SER A 1 105 ? -24.924 5.820 13.064 1.00 96.44 105 SER A N 1
ATOM 828 C CA . SER A 1 105 ? -25.587 4.519 13.162 1.00 96.44 105 SER A CA 1
ATOM 829 C C . SER A 1 105 ? -24.991 3.488 12.209 1.00 96.44 105 SER A C 1
ATOM 831 O O . SER A 1 105 ? -24.493 3.842 11.141 1.00 96.44 105 SER A O 1
ATOM 833 N N . SER A 1 106 ? -25.087 2.203 12.567 1.00 94.00 106 SER A N 1
ATOM 834 C CA . SER A 1 106 ? -24.623 1.089 11.722 1.00 94.00 106 SER A CA 1
ATOM 835 C C . SER A 1 106 ? -25.551 0.784 10.540 1.00 94.00 106 SER A C 1
ATOM 837 O O . SER A 1 106 ? -25.148 0.100 9.604 1.00 94.00 106 SER A O 1
ATOM 839 N N . ASN A 1 107 ? -26.795 1.276 10.579 1.00 89.88 107 ASN A N 1
ATOM 840 C CA . ASN A 1 107 ? -27.859 1.024 9.599 1.00 89.88 107 ASN A CA 1
ATOM 841 C C . ASN A 1 107 ? -28.181 -0.471 9.404 1.00 89.88 107 ASN A C 1
ATOM 843 O O . ASN A 1 107 ? -28.628 -0.894 8.339 1.00 89.88 107 ASN A O 1
ATOM 847 N N . SER A 1 108 ? -28.005 -1.267 10.460 1.00 81.06 108 SER A N 1
ATOM 848 C CA . SER A 1 108 ? -28.300 -2.701 10.492 1.00 81.06 108 SER A CA 1
ATOM 849 C C . SER A 1 108 ? -29.677 -2.958 11.110 1.00 81.06 108 SER A C 1
ATOM 851 O O . SER A 1 108 ? -29.811 -3.047 12.323 1.00 81.06 108 SER A O 1
ATOM 853 N N . SER A 1 109 ? -30.734 -3.042 10.301 1.00 71.19 109 SER A N 1
ATOM 854 C CA . SER A 1 109 ? -32.130 -3.115 10.779 1.00 71.19 109 SER A CA 1
ATOM 855 C C . SER A 1 109 ? -32.825 -4.438 10.436 1.00 71.19 109 SER A C 1
ATOM 857 O O . SER A 1 109 ? -33.871 -4.449 9.787 1.00 71.19 109 SER A O 1
ATOM 859 N N . ARG A 1 110 ? -32.231 -5.571 10.835 1.00 77.69 110 ARG A N 1
ATOM 860 C CA . ARG A 1 110 ? -32.722 -6.916 10.464 1.00 77.69 110 ARG A CA 1
ATOM 861 C C . ARG A 1 110 ? -32.651 -7.978 11.570 1.00 77.69 110 ARG A C 1
ATOM 863 O O . ARG A 1 110 ? -32.854 -9.144 11.261 1.00 77.69 110 ARG A O 1
ATOM 870 N N . ALA A 1 111 ? -32.355 -7.602 12.815 1.00 81.12 111 ALA A N 1
ATOM 871 C CA . ALA A 1 111 ? -32.177 -8.569 13.899 1.00 81.12 111 ALA A CA 1
ATOM 872 C C . ALA A 1 111 ? -33.461 -8.820 14.707 1.00 81.12 111 ALA A C 1
ATOM 874 O O . ALA A 1 111 ? -34.213 -7.876 14.966 1.00 81.12 111 ALA A O 1
ATOM 875 N N . GLU A 1 112 ? -33.656 -10.055 15.172 1.00 87.38 112 GLU A N 1
ATOM 876 C CA . GLU A 1 112 ? -34.709 -10.430 16.125 1.00 87.38 112 GLU A CA 1
ATOM 877 C C . GLU A 1 112 ? -34.227 -10.323 17.577 1.00 87.38 112 GLU A C 1
ATOM 879 O O . GLU A 1 112 ? -34.877 -9.680 18.407 1.00 87.38 112 GLU A O 1
ATOM 884 N N . VAL A 1 113 ? -33.078 -10.934 17.898 1.00 92.06 113 VAL A N 1
ATOM 885 C CA . VAL A 1 113 ? -32.471 -10.909 19.237 1.00 92.06 113 VAL A CA 1
ATOM 886 C C . VAL A 1 113 ? -30.986 -10.547 19.111 1.00 92.06 113 VAL A C 1
ATOM 888 O O . VAL A 1 113 ? -30.105 -11.405 19.260 1.00 92.06 113 VAL A O 1
ATOM 891 N N . PRO A 1 114 ? -30.682 -9.261 18.852 1.00 93.88 114 PRO A N 1
ATOM 892 C CA . PRO A 1 114 ? -29.324 -8.827 18.580 1.00 93.88 114 PRO A CA 1
ATOM 893 C C . PRO A 1 114 ? -28.442 -8.829 19.829 1.00 93.88 114 PRO A C 1
ATOM 895 O O . PRO A 1 114 ? -28.865 -8.475 20.936 1.00 93.88 114 PRO A O 1
ATOM 898 N N . VAL A 1 115 ? -27.170 -9.141 19.602 1.00 94.75 115 VAL A N 1
ATOM 899 C CA . VAL A 1 115 ? -26.059 -8.922 20.528 1.00 94.75 115 VAL A CA 1
ATOM 900 C C . VAL A 1 115 ? -24.940 -8.231 19.759 1.00 94.75 115 VAL A C 1
ATOM 902 O O . VAL A 1 115 ? -24.580 -8.668 18.664 1.00 94.75 115 VAL A O 1
ATOM 905 N N . ALA A 1 116 ? -24.390 -7.165 20.335 1.00 95.94 116 ALA A N 1
ATOM 906 C CA . ALA A 1 116 ? -23.159 -6.560 19.850 1.00 95.94 116 ALA A CA 1
ATOM 907 C C . ALA A 1 116 ? -21.984 -7.097 20.669 1.00 95.94 116 ALA A C 1
ATOM 909 O O . ALA A 1 116 ? -22.095 -7.193 21.890 1.00 95.94 116 ALA A O 1
ATOM 910 N N . GLN A 1 117 ? -20.886 -7.472 20.020 1.00 96.25 117 GLN A N 1
ATOM 911 C CA . GLN A 1 117 ? -19.748 -8.122 20.668 1.00 96.25 117 GLN A CA 1
ATOM 912 C C . GLN A 1 117 ? -18.422 -7.598 20.121 1.00 96.25 117 GLN A C 1
ATOM 914 O O . GLN A 1 117 ? -18.250 -7.503 18.906 1.00 96.25 117 GLN A O 1
ATOM 919 N N . LEU A 1 118 ? -17.473 -7.299 21.009 1.00 98.00 118 LEU A N 1
ATOM 920 C CA . LEU A 1 118 ? -16.085 -7.021 20.651 1.00 98.00 118 LEU A CA 1
ATOM 921 C C . LEU A 1 118 ? -15.278 -8.326 20.675 1.00 98.00 118 LEU A C 1
ATOM 923 O O . LEU A 1 118 ? -15.019 -8.894 21.735 1.00 98.00 118 LEU A O 1
ATOM 927 N N . LEU A 1 119 ? -14.878 -8.804 19.499 1.00 96.56 119 LEU A N 1
ATOM 928 C CA . LEU A 1 119 ? -14.116 -10.043 19.354 1.00 96.56 119 LEU A CA 1
ATOM 929 C C . LEU A 1 119 ? -12.630 -9.841 19.679 1.00 96.56 119 LEU A C 1
ATOM 931 O O . LEU A 1 119 ? -12.096 -8.736 19.599 1.00 96.56 119 LEU A O 1
ATOM 935 N N . GLU A 1 120 ? -11.927 -10.938 19.966 1.00 94.25 120 GLU A N 1
ATOM 936 C CA . GLU A 1 120 ? -10.478 -10.927 20.234 1.00 94.25 120 GLU A CA 1
ATOM 937 C C . GLU A 1 120 ? -9.624 -10.553 19.010 1.00 94.25 120 GLU A C 1
ATOM 939 O O . GLU A 1 120 ? -8.464 -10.175 19.153 1.00 94.25 120 GLU A O 1
ATOM 944 N N . SER A 1 121 ? -10.204 -10.577 17.806 1.00 94.88 121 SER A N 1
ATOM 945 C CA . SER A 1 121 ? -9.590 -10.010 16.599 1.00 94.88 121 SER A CA 1
ATOM 946 C C . SER A 1 121 ? -9.618 -8.476 16.5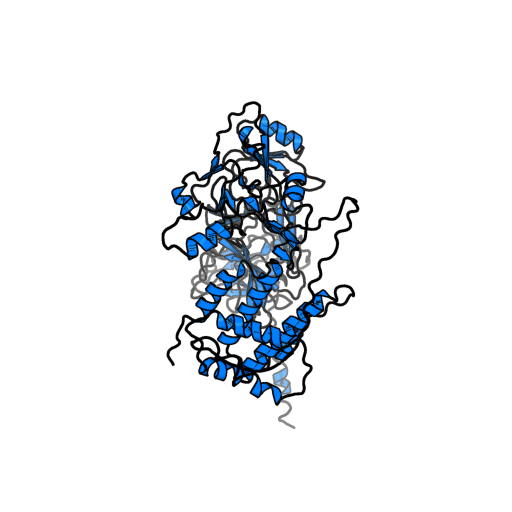61 1.00 94.88 121 SER A C 1
ATOM 948 O O . SER A 1 121 ? -8.939 -7.881 15.729 1.00 94.88 121 SER A O 1
ATOM 950 N N . GLY A 1 122 ? -10.406 -7.832 17.430 1.00 96.12 122 GLY A N 1
ATOM 951 C CA . GLY A 1 122 ? -10.709 -6.400 17.378 1.00 96.12 122 GLY A CA 1
ATOM 952 C C . GLY A 1 122 ? -11.912 -6.062 16.492 1.00 96.12 122 GLY A C 1
ATOM 953 O O . GLY A 1 122 ? -12.276 -4.893 16.376 1.00 96.12 122 GLY A O 1
ATOM 954 N N . ASN A 1 123 ? -12.551 -7.064 15.876 1.00 98.00 123 ASN A N 1
ATOM 955 C CA . ASN A 1 123 ? -13.780 -6.865 15.113 1.00 98.00 123 ASN A CA 1
ATOM 956 C C . ASN A 1 123 ? -14.959 -6.649 16.071 1.00 98.00 123 ASN A C 1
ATOM 958 O O . ASN A 1 123 ? -15.239 -7.496 16.922 1.00 98.00 123 ASN A O 1
ATOM 962 N N . PHE A 1 124 ? -15.651 -5.521 15.933 1.00 98.00 124 PHE A N 1
ATOM 963 C CA . PHE A 1 124 ? -16.877 -5.233 16.665 1.00 98.00 124 PHE A CA 1
ATOM 964 C C . PHE A 1 124 ? -18.058 -5.612 15.782 1.00 98.00 124 PHE A C 1
ATOM 966 O O . PHE A 1 124 ? -18.220 -5.059 14.697 1.00 98.00 124 PHE A O 1
ATOM 973 N N . VAL A 1 125 ? -18.853 -6.579 16.227 1.00 97.12 125 VAL A N 1
ATOM 974 C CA . VAL A 1 125 ? -19.872 -7.225 15.394 1.00 97.12 125 VAL A CA 1
ATOM 975 C C . VAL A 1 125 ? -21.250 -7.108 16.014 1.00 97.12 125 VAL A C 1
ATOM 977 O O . VAL A 1 125 ? -21.387 -7.105 17.235 1.00 97.12 125 VAL A O 1
ATOM 980 N N . VAL A 1 126 ? -22.277 -7.073 15.170 1.00 96.44 126 VAL A N 1
ATOM 981 C CA . VAL A 1 126 ? -23.669 -7.304 15.559 1.00 96.44 126 VAL A CA 1
ATOM 982 C C . VAL A 1 126 ? -24.114 -8.629 14.964 1.00 96.44 126 VAL A C 1
ATOM 984 O O . VAL A 1 126 ? -23.986 -8.856 13.760 1.00 96.44 126 VAL A O 1
ATOM 987 N N . ARG A 1 127 ? -24.661 -9.504 15.803 1.00 94.12 127 ARG A N 1
ATOM 988 C CA . ARG A 1 127 ? -25.111 -10.844 15.417 1.00 94.12 127 ARG A CA 1
ATOM 989 C C . ARG A 1 127 ? -26.365 -11.246 16.180 1.00 94.12 127 ARG A C 1
ATOM 991 O O . ARG A 1 127 ? -26.683 -10.659 17.215 1.00 94.12 127 ARG A O 1
ATOM 998 N N . GLU A 1 128 ? -27.043 -12.281 15.700 1.00 93.12 128 GLU A N 1
ATOM 999 C CA . GLU A 1 128 ? -28.088 -12.934 16.488 1.00 93.12 128 GLU A CA 1
ATOM 1000 C C . GLU A 1 128 ? -27.479 -13.632 17.705 1.00 93.12 128 GLU A C 1
ATOM 1002 O O . GLU A 1 128 ? -26.406 -14.238 17.628 1.00 93.12 128 GLU A O 1
ATOM 1007 N N . LYS A 1 129 ? -28.172 -13.593 18.846 1.00 89.75 129 LYS A N 1
ATOM 1008 C CA . LYS A 1 129 ? -27.681 -14.208 20.090 1.00 89.75 129 LYS A CA 1
ATOM 1009 C C . LYS A 1 129 ? -27.327 -15.689 19.914 1.00 89.75 129 LYS A C 1
ATOM 1011 O O . LYS A 1 129 ? -26.335 -16.147 20.480 1.00 89.75 129 LYS A O 1
ATOM 1016 N N . THR A 1 130 ? -28.132 -16.411 19.137 1.00 89.25 130 THR A N 1
ATOM 1017 C CA . THR A 1 130 ? -28.010 -17.853 18.879 1.00 89.25 130 THR A CA 1
ATOM 1018 C C . THR A 1 130 ? -27.062 -18.198 17.730 1.00 89.25 130 THR A C 1
ATOM 1020 O O . THR A 1 130 ? -26.692 -19.362 17.602 1.00 89.25 130 THR A O 1
ATOM 1023 N N . ASN A 1 131 ? -26.655 -17.224 16.907 1.00 86.38 131 ASN A N 1
ATOM 1024 C CA . ASN A 1 131 ? -25.793 -17.448 15.750 1.00 86.38 131 ASN A CA 1
ATOM 1025 C C . ASN A 1 131 ? -24.421 -16.804 15.974 1.00 86.38 131 ASN A C 1
ATOM 1027 O O . ASN A 1 131 ? -24.295 -15.585 16.068 1.00 86.38 131 ASN A O 1
ATOM 1031 N N . THR A 1 132 ? -23.387 -17.635 16.060 1.00 83.75 132 THR A N 1
ATOM 1032 C CA . THR A 1 132 ? -21.990 -17.203 16.203 1.00 83.75 132 THR A CA 1
ATOM 1033 C C . THR A 1 132 ? -21.177 -17.396 14.925 1.00 83.75 132 THR A C 1
ATOM 1035 O O . THR A 1 132 ? -19.972 -17.166 14.953 1.00 83.75 132 THR A O 1
ATOM 1038 N N . ASN A 1 133 ? -21.794 -17.825 13.816 1.00 88.69 133 ASN A N 1
ATOM 1039 C CA . ASN A 1 133 ? -21.088 -18.012 12.551 1.00 88.69 133 ASN A CA 1
ATOM 1040 C C . ASN A 1 133 ? -20.663 -16.640 11.979 1.00 88.69 133 ASN A C 1
ATOM 1042 O O . ASN A 1 133 ? -21.544 -15.808 11.731 1.00 88.69 133 ASN A O 1
ATOM 1046 N N . PRO A 1 134 ? -19.359 -16.413 11.719 1.00 85.25 134 PRO A N 1
ATOM 1047 C CA . PRO A 1 134 ? -18.858 -15.170 11.137 1.00 85.25 134 PRO A CA 1
ATOM 1048 C C . PRO A 1 134 ? -19.460 -14.773 9.789 1.00 85.25 134 PRO A C 1
ATOM 1050 O O . PRO A 1 134 ? -19.518 -13.589 9.474 1.00 85.25 134 PRO A O 1
ATOM 1053 N N . GLU A 1 135 ? -19.951 -15.732 9.005 1.00 84.19 135 GLU A N 1
ATOM 1054 C CA . GLU A 1 135 ? -20.588 -15.461 7.708 1.00 84.19 135 GLU A CA 1
ATOM 1055 C C . GLU A 1 135 ? -21.972 -14.809 7.836 1.00 84.19 135 GLU A C 1
ATOM 1057 O O . GLU A 1 135 ? -22.494 -14.258 6.871 1.00 84.19 135 GLU A O 1
ATOM 1062 N N . ASN A 1 136 ? -22.568 -14.857 9.031 1.00 88.81 136 ASN A N 1
ATOM 1063 C CA . ASN A 1 136 ? -23.930 -14.398 9.299 1.00 88.81 136 ASN A CA 1
ATOM 1064 C C . ASN A 1 136 ? -23.974 -13.144 10.183 1.00 88.81 136 ASN A C 1
ATOM 1066 O O . ASN A 1 136 ? -24.999 -12.861 10.812 1.00 88.81 136 ASN A O 1
ATOM 1070 N N . TYR A 1 137 ? -22.869 -12.403 10.287 1.00 93.25 137 TYR A N 1
ATOM 1071 C CA . TYR A 1 137 ? -22.881 -11.122 10.984 1.00 93.25 137 TYR A CA 1
ATOM 1072 C C . TYR A 1 137 ? -23.818 -10.137 10.279 1.00 93.25 137 TYR A C 1
ATOM 1074 O O . TYR A 1 137 ? -23.809 -9.988 9.061 1.00 93.25 137 TYR A O 1
ATOM 1082 N N . ILE A 1 138 ? -24.636 -9.450 11.074 1.00 93.38 138 ILE A N 1
ATOM 1083 C CA . ILE A 1 138 ? -25.591 -8.442 10.597 1.00 93.38 138 ILE A CA 1
ATOM 1084 C C . ILE A 1 138 ? -24.841 -7.147 10.264 1.00 93.38 138 ILE A C 1
ATOM 1086 O O . ILE A 1 138 ? -25.207 -6.421 9.342 1.00 93.38 138 ILE A O 1
ATOM 1090 N N . TRP A 1 139 ? -23.792 -6.858 11.034 1.00 95.62 139 TRP A N 1
ATOM 1091 C CA . TRP A 1 139 ? -22.876 -5.744 10.828 1.00 95.62 139 TRP A CA 1
ATOM 1092 C C . TRP A 1 139 ? -21.522 -6.059 11.465 1.00 95.62 139 TRP A C 1
ATOM 1094 O O . TRP A 1 139 ? -21.473 -6.759 12.479 1.00 95.62 139 TRP A O 1
ATOM 1104 N N . GLN A 1 140 ? -20.436 -5.518 10.914 1.00 96.81 140 GLN A N 1
ATOM 1105 C CA . GLN A 1 140 ? -19.099 -5.644 11.491 1.00 96.81 140 GLN A CA 1
ATOM 1106 C C . GLN A 1 140 ? -18.231 -4.409 11.224 1.00 96.81 140 GLN A C 1
ATOM 1108 O O . GLN A 1 140 ? -18.295 -3.813 10.148 1.00 96.81 140 GLN A O 1
ATOM 1113 N N . SER A 1 141 ? -17.375 -4.043 12.180 1.00 98.06 141 SER A N 1
ATOM 1114 C CA . SER A 1 141 ? -16.464 -2.900 12.045 1.00 98.06 141 SER A CA 1
ATOM 1115 C C . SER A 1 141 ? -15.392 -3.122 10.979 1.00 98.06 141 SER A C 1
ATOM 1117 O O . SER A 1 141 ? -14.956 -2.165 10.341 1.00 98.06 141 SER A O 1
ATOM 1119 N N . PHE A 1 142 ? -15.005 -4.378 10.732 1.00 97.69 142 PHE A N 1
ATOM 1120 C CA . PHE A 1 142 ? -14.011 -4.749 9.717 1.00 97.69 142 PHE A CA 1
ATOM 1121 C C . PHE A 1 142 ? -14.427 -4.402 8.277 1.00 97.69 142 PHE A C 1
ATOM 1123 O O . PHE A 1 142 ? -13.564 -4.287 7.410 1.00 97.69 142 PHE A O 1
ATOM 1130 N N . ASP A 1 143 ? -15.720 -4.177 8.024 1.00 96.94 143 ASP A N 1
ATOM 1131 C CA . ASP A 1 143 ? -16.232 -3.700 6.733 1.00 96.94 143 ASP A CA 1
ATOM 1132 C C . ASP A 1 143 ? -16.067 -2.186 6.534 1.00 96.94 143 ASP A C 1
ATOM 1134 O O . ASP A 1 143 ? -16.191 -1.689 5.416 1.00 96.94 143 ASP A O 1
ATOM 1138 N N . PHE A 1 144 ? -15.747 -1.454 7.604 1.00 96.69 144 PHE A N 1
ATOM 1139 C CA . PHE A 1 144 ? -15.610 0.001 7.616 1.00 96.69 144 PHE A CA 1
ATOM 1140 C C . PHE A 1 144 ? -14.281 0.405 8.269 1.00 96.69 144 PHE A C 1
ATOM 1142 O O . PHE A 1 144 ? -14.283 0.988 9.359 1.00 96.69 144 PHE A O 1
ATOM 1149 N N . PRO A 1 145 ? -13.132 0.072 7.650 1.00 97.19 145 PRO A N 1
ATOM 1150 C CA . PRO A 1 145 ? -11.826 0.396 8.210 1.00 97.19 145 PRO A CA 1
ATOM 1151 C C . PRO A 1 145 ? -11.602 1.911 8.352 1.00 97.19 145 PRO A C 1
ATOM 1153 O O . PRO A 1 145 ? -12.210 2.733 7.665 1.00 97.19 145 PRO A O 1
ATOM 1156 N N . SER A 1 146 ? -10.708 2.279 9.273 1.00 96.56 146 SER A N 1
ATOM 1157 C CA . SER A 1 146 ? -10.224 3.656 9.433 1.00 96.56 146 SER A CA 1
ATOM 1158 C C . SER A 1 146 ? -8.905 3.842 8.670 1.00 96.56 146 SER A C 1
ATOM 1160 O O . SER A 1 146 ? -8.881 3.706 7.451 1.00 96.56 146 SER A O 1
ATOM 1162 N N . ASP A 1 147 ? -7.810 4.133 9.360 1.00 97.56 147 ASP A N 1
ATOM 1163 C CA . ASP A 1 147 ? -6.453 4.232 8.812 1.00 97.56 147 ASP A CA 1
ATOM 1164 C C . ASP A 1 147 ? -5.636 2.946 9.019 1.00 97.56 147 ASP A C 1
ATOM 1166 O O . ASP A 1 147 ? -4.516 2.833 8.527 1.00 97.56 147 ASP A O 1
ATOM 1170 N N . THR A 1 148 ? -6.183 1.978 9.757 1.00 98.00 148 THR A N 1
ATOM 1171 C CA . THR A 1 148 ? -5.465 0.798 10.237 1.00 98.00 148 THR A CA 1
ATOM 1172 C C . THR A 1 148 ? -6.080 -0.497 9.712 1.00 98.00 148 THR A C 1
ATOM 1174 O O . THR A 1 148 ? -7.299 -0.669 9.704 1.00 98.00 148 THR A O 1
ATOM 1177 N N . LEU A 1 149 ? -5.212 -1.427 9.312 1.00 98.19 149 LEU A N 1
ATOM 1178 C CA . LEU A 1 149 ? -5.532 -2.803 8.952 1.00 98.19 149 LEU A CA 1
ATOM 1179 C C . LEU A 1 149 ? -4.986 -3.754 10.023 1.00 98.19 149 LEU A C 1
ATOM 1181 O O . LEU A 1 149 ? -3.772 -3.813 10.246 1.00 98.19 149 LEU A O 1
ATOM 1185 N N . LEU A 1 150 ? -5.887 -4.486 10.676 1.00 97.69 150 LEU A N 1
ATOM 1186 C CA . LEU A 1 150 ? -5.592 -5.522 11.668 1.00 97.69 150 LEU A CA 1
ATOM 1187 C C . LEU A 1 150 ? -5.530 -6.917 11.023 1.00 97.69 150 LEU A C 1
ATOM 1189 O O . LEU A 1 150 ? -6.028 -7.094 9.907 1.00 97.69 150 LEU A O 1
ATOM 1193 N N . PRO A 1 151 ? -4.964 -7.928 11.713 1.00 96.56 151 PRO A N 1
ATOM 1194 C CA . PRO A 1 151 ? -5.024 -9.305 11.234 1.00 96.56 151 PRO A CA 1
ATOM 1195 C C . PRO A 1 151 ? -6.478 -9.746 10.992 1.00 96.56 151 PRO A C 1
ATOM 1197 O O . PRO A 1 151 ? -7.345 -9.530 11.840 1.00 96.56 151 PRO A O 1
ATOM 1200 N N . GLY A 1 152 ? -6.747 -10.348 9.834 1.00 95.31 152 GLY A N 1
ATOM 1201 C CA . GLY A 1 152 ? -8.087 -10.779 9.417 1.00 95.31 152 GLY A CA 1
ATOM 1202 C C . GLY A 1 152 ? -8.977 -9.685 8.808 1.00 95.31 152 GLY A C 1
ATOM 1203 O O . GLY A 1 152 ? -10.047 -10.001 8.286 1.00 95.31 152 GLY A O 1
ATOM 1204 N N . MET A 1 153 ? -8.563 -8.411 8.827 1.00 97.31 153 MET A N 1
ATOM 1205 C CA . MET A 1 153 ? -9.258 -7.347 8.092 1.00 97.31 153 MET A CA 1
ATOM 1206 C C . MET A 1 153 ? -8.940 -7.409 6.595 1.00 97.31 153 MET A C 1
ATOM 1208 O O . MET A 1 153 ? -7.840 -7.790 6.196 1.00 97.31 153 MET A O 1
ATOM 1212 N N . LYS A 1 154 ? -9.897 -6.977 5.769 1.00 97.06 154 LYS A N 1
ATOM 1213 C CA . LYS A 1 154 ? -9.795 -6.985 4.306 1.00 97.06 154 LYS A CA 1
ATOM 1214 C C . LYS A 1 154 ? -9.714 -5.558 3.755 1.00 97.06 154 LYS A C 1
ATOM 1216 O O . LYS A 1 154 ? -10.548 -4.726 4.105 1.00 97.06 154 LYS A O 1
ATOM 1221 N N . VAL A 1 155 ? -8.770 -5.306 2.851 1.00 96.62 155 VAL A N 1
ATOM 1222 C CA . VAL A 1 155 ? -8.798 -4.170 1.906 1.00 96.62 155 VAL A CA 1
ATOM 1223 C C . VAL A 1 155 ? -9.236 -4.711 0.556 1.00 96.62 155 VAL A C 1
ATOM 1225 O O . VAL A 1 155 ? -8.684 -5.716 0.124 1.00 96.62 155 VAL A O 1
ATOM 1228 N N . GLY A 1 156 ? -10.190 -4.068 -0.110 1.00 95.75 156 GLY A N 1
ATOM 1229 C CA . GLY A 1 156 ? -10.686 -4.474 -1.426 1.00 95.75 156 GLY A CA 1
ATOM 1230 C C . GLY A 1 156 ? -12.203 -4.648 -1.500 1.00 95.75 156 GLY A C 1
ATOM 1231 O O . GLY A 1 156 ? -12.954 -4.225 -0.620 1.00 95.75 156 GLY A O 1
ATOM 1232 N N . TRP A 1 157 ? -12.653 -5.272 -2.580 1.00 95.38 157 TRP A N 1
ATOM 1233 C CA . TRP A 1 157 ? -14.041 -5.352 -3.001 1.00 95.38 157 TRP A CA 1
ATOM 1234 C C . TRP A 1 157 ? -14.734 -6.635 -2.545 1.00 95.38 157 TRP A C 1
ATOM 1236 O O . TRP A 1 157 ? -14.232 -7.741 -2.713 1.00 95.38 157 TRP A O 1
ATOM 1246 N N . ASN A 1 158 ? -15.955 -6.494 -2.044 1.00 94.44 158 ASN A N 1
ATOM 1247 C CA . ASN A 1 158 ? -16.939 -7.566 -2.062 1.00 94.44 158 ASN A CA 1
ATOM 1248 C C . ASN A 1 158 ? -17.888 -7.312 -3.238 1.00 94.44 158 ASN A C 1
ATOM 1250 O O . ASN A 1 158 ? -18.683 -6.369 -3.208 1.00 94.44 158 ASN A O 1
ATOM 1254 N N . PHE A 1 159 ? -17.799 -8.133 -4.283 1.00 93.50 159 PHE A N 1
ATOM 1255 C CA . PHE A 1 159 ? -18.578 -7.938 -5.506 1.00 93.50 159 PHE A CA 1
ATOM 1256 C C . PHE A 1 159 ? -20.060 -8.279 -5.318 1.00 93.50 159 PHE A C 1
ATOM 1258 O O . PHE A 1 159 ? -20.905 -7.705 -6.001 1.00 93.50 159 PHE A O 1
ATOM 1265 N N . LYS A 1 160 ? -20.401 -9.138 -4.346 1.00 92.50 160 LYS A N 1
ATOM 1266 C CA . LYS A 1 160 ? -21.799 -9.471 -4.015 1.00 92.50 160 LYS A CA 1
ATOM 1267 C C . LYS A 1 160 ? -22.558 -8.289 -3.415 1.00 92.50 160 LYS A C 1
ATOM 1269 O O . LYS A 1 160 ? -23.731 -8.097 -3.726 1.00 92.50 160 LYS A O 1
ATOM 1274 N N . THR A 1 161 ? -21.920 -7.522 -2.531 1.00 91.12 161 THR A N 1
ATOM 1275 C CA . THR A 1 161 ? -22.549 -6.386 -1.835 1.00 91.12 161 THR A CA 1
ATOM 1276 C C . THR A 1 161 ? -22.230 -5.036 -2.473 1.00 91.12 161 THR A C 1
ATOM 1278 O O . THR A 1 161 ? -22.908 -4.053 -2.176 1.00 91.12 161 THR A O 1
ATOM 1281 N N . GLY A 1 162 ? -21.211 -4.972 -3.334 1.00 93.19 162 GLY A N 1
ATOM 1282 C CA . GLY A 1 162 ? -20.687 -3.728 -3.902 1.00 93.19 162 GLY A CA 1
ATOM 1283 C C . GLY A 1 162 ? -19.835 -2.911 -2.922 1.00 93.19 162 GLY A C 1
ATOM 1284 O O . GLY A 1 162 ? -19.528 -1.754 -3.201 1.00 93.19 162 GLY A O 1
ATOM 1285 N N . LEU A 1 163 ? -19.463 -3.479 -1.770 1.00 94.69 163 LEU A N 1
ATOM 1286 C CA . LEU A 1 163 ? -18.668 -2.796 -0.751 1.00 94.69 163 LEU A CA 1
ATOM 1287 C C . LEU A 1 163 ? -17.179 -2.787 -1.127 1.00 94.69 163 LEU A C 1
ATOM 1289 O O . LEU A 1 163 ? -16.568 -3.850 -1.225 1.00 94.69 163 LEU A O 1
ATOM 1293 N N . ASN A 1 164 ? -16.584 -1.598 -1.243 1.00 95.56 164 ASN A N 1
ATOM 1294 C CA . ASN A 1 164 ? -15.132 -1.415 -1.328 1.00 95.56 164 ASN A CA 1
ATOM 1295 C C . ASN A 1 164 ? -14.563 -0.990 0.033 1.00 95.56 164 ASN A C 1
ATOM 1297 O O . ASN A 1 164 ? -14.928 0.060 0.566 1.00 95.56 164 ASN A O 1
ATOM 1301 N N . ARG A 1 165 ? -13.665 -1.801 0.590 1.00 97.38 165 ARG A N 1
ATOM 1302 C CA . ARG A 1 165 ? -12.971 -1.542 1.853 1.00 97.38 165 ARG A CA 1
ATOM 1303 C C . ARG A 1 165 ? -11.644 -0.855 1.558 1.00 97.38 165 ARG A C 1
ATOM 1305 O O . ARG A 1 165 ? -10.730 -1.478 1.024 1.00 97.38 165 ARG A O 1
ATOM 1312 N N . VAL A 1 166 ? -11.544 0.412 1.940 1.00 97.06 166 VAL A N 1
ATOM 1313 C CA . VAL A 1 166 ? -10.401 1.291 1.654 1.00 97.06 166 VAL A CA 1
ATOM 1314 C C . VAL A 1 166 ? -9.854 1.837 2.963 1.00 97.06 166 VAL A C 1
ATOM 1316 O O . VAL A 1 166 ? -10.632 2.305 3.794 1.00 97.06 166 VAL A O 1
ATOM 1319 N N . LEU A 1 167 ? -8.533 1.811 3.155 1.00 98.06 167 LEU A N 1
ATOM 1320 C CA . LEU A 1 167 ? -7.938 2.537 4.279 1.00 98.06 167 LEU A CA 1
ATOM 1321 C C . LEU A 1 167 ? -7.890 4.024 3.940 1.00 98.06 167 LEU A C 1
ATOM 1323 O O . LEU A 1 167 ? -7.516 4.406 2.832 1.00 98.06 167 LEU A O 1
ATOM 1327 N N . THR A 1 168 ? -8.230 4.871 4.904 1.00 97.88 168 THR A N 1
ATOM 1328 C CA . THR A 1 168 ? -8.140 6.327 4.767 1.00 97.88 168 THR A CA 1
ATOM 1329 C C . THR A 1 168 ? -7.486 6.905 6.004 1.00 97.88 168 THR A C 1
ATOM 1331 O O . THR A 1 168 ? -8.000 6.705 7.113 1.00 97.88 168 THR A O 1
ATOM 1334 N N . SER A 1 169 ? -6.391 7.642 5.808 1.00 97.75 169 SER A N 1
ATOM 1335 C CA . SER A 1 169 ? -5.612 8.232 6.896 1.00 97.75 169 SER A CA 1
ATOM 1336 C C . SER A 1 169 ? -6.481 9.124 7.779 1.00 97.75 169 SER A C 1
ATOM 1338 O O . SER A 1 169 ? -7.558 9.585 7.382 1.00 97.75 169 SER A O 1
ATOM 1340 N N . TRP A 1 170 ? -6.008 9.398 8.988 1.00 96.75 170 TRP A N 1
ATOM 1341 C CA . TRP A 1 170 ? -6.525 10.531 9.747 1.00 96.75 170 TRP A CA 1
ATOM 1342 C C . TRP A 1 170 ? -6.110 11.832 9.065 1.00 96.75 170 TRP A C 1
ATOM 1344 O O . TRP A 1 170 ? -5.132 11.873 8.309 1.00 96.75 170 TRP A O 1
ATOM 1354 N N . LYS A 1 171 ? -6.860 12.901 9.324 1.00 94.56 171 LYS A N 1
ATOM 1355 C CA . LYS A 1 171 ? -6.511 14.233 8.837 1.00 94.56 171 LYS A CA 1
ATOM 1356 C C . LYS A 1 171 ? -5.277 14.781 9.550 1.00 94.56 171 LYS A C 1
ATOM 1358 O O . LYS A 1 171 ? -4.478 15.473 8.930 1.00 94.56 171 LYS A O 1
ATOM 1363 N N . ASN A 1 172 ? -5.141 14.494 10.845 1.00 90.75 172 ASN A N 1
ATOM 1364 C CA . ASN A 1 172 ? -3.938 14.710 11.653 1.00 90.75 172 ASN A CA 1
ATOM 1365 C C . ASN A 1 172 ? -4.066 13.966 13.000 1.00 90.75 172 ASN A C 1
ATOM 1367 O O . ASN A 1 172 ? -5.086 13.344 13.283 1.00 90.75 172 ASN A O 1
ATOM 1371 N N . VAL A 1 173 ? -3.049 14.069 13.862 1.00 89.31 173 VAL A N 1
ATOM 1372 C CA . VAL A 1 173 ? -2.968 13.370 15.164 1.00 89.31 173 VAL A CA 1
ATOM 1373 C C . VAL A 1 173 ? -4.145 13.674 16.113 1.00 89.31 173 VAL A C 1
ATOM 1375 O O . VAL A 1 173 ? -4.509 12.826 16.925 1.00 89.31 173 VAL A O 1
ATOM 1378 N N . SER A 1 174 ? -4.771 14.851 16.004 1.00 91.25 174 SER A N 1
ATOM 1379 C CA . SER A 1 174 ? -5.886 15.286 16.865 1.00 91.25 174 SER A CA 1
ATOM 1380 C C . SER A 1 174 ? -7.256 15.238 16.166 1.00 91.25 174 SER A C 1
ATOM 1382 O O . SER A 1 174 ? -8.274 15.570 16.782 1.00 91.25 174 SER A O 1
ATOM 1384 N N . ASP A 1 175 ? -7.304 14.845 14.889 1.00 93.38 175 ASP A N 1
ATOM 1385 C CA . ASP A 1 175 ? -8.511 14.826 14.058 1.00 93.38 175 ASP A CA 1
ATOM 1386 C C . ASP A 1 175 ? -8.599 13.524 13.230 1.00 93.38 175 ASP A C 1
ATOM 1388 O O . ASP A 1 175 ? -7.951 13.407 12.182 1.00 93.38 175 ASP A O 1
ATOM 1392 N N . PRO A 1 176 ? -9.411 12.545 13.679 1.00 95.75 176 PRO A N 1
ATOM 1393 C CA . PRO A 1 176 ? -9.557 11.248 13.031 1.00 95.75 176 PRO A CA 1
ATOM 1394 C C . PRO A 1 176 ? -10.476 11.263 11.803 1.00 95.75 176 PRO A C 1
ATOM 1396 O O . PRO A 1 176 ? -10.672 10.212 11.179 1.00 95.75 176 PRO A O 1
ATOM 1399 N N . SER A 1 177 ? -11.051 12.416 11.433 1.00 96.00 177 SER A N 1
ATOM 1400 C CA . SER A 1 177 ? -11.803 12.549 10.179 1.00 96.00 177 SER A CA 1
ATOM 1401 C C . SER A 1 177 ? -10.962 12.117 8.973 1.00 96.00 177 SER A C 1
ATOM 1403 O O . SER A 1 177 ? -9.739 11.956 9.059 1.00 96.00 177 SER A O 1
ATOM 1405 N N . ARG A 1 178 ? -11.622 11.814 7.853 1.00 96.81 178 ARG A N 1
ATOM 1406 C CA . ARG A 1 178 ? -10.954 11.361 6.628 1.00 96.81 178 ARG A CA 1
ATOM 1407 C C . ARG A 1 178 ? -9.911 12.379 6.166 1.00 96.81 178 ARG A C 1
ATOM 1409 O O . ARG A 1 178 ? -10.237 13.504 5.792 1.00 96.81 178 ARG A O 1
ATOM 1416 N N . GLY A 1 179 ? -8.651 11.954 6.205 1.00 96.56 179 GLY A N 1
ATOM 1417 C CA . GLY A 1 179 ? -7.537 12.657 5.589 1.00 96.56 179 GLY A CA 1
ATOM 1418 C C . GLY A 1 179 ? -7.507 12.467 4.073 1.00 96.56 179 GLY A C 1
ATOM 1419 O O . GLY A 1 179 ? -8.370 11.819 3.482 1.00 96.56 179 GLY A O 1
ATOM 1420 N N . GLU A 1 180 ? -6.489 13.045 3.441 1.00 96.75 180 GLU A N 1
ATOM 1421 C CA . GLU A 1 180 ? -6.318 13.010 1.982 1.00 96.75 180 GLU A CA 1
ATOM 1422 C C . GLU A 1 180 ? -5.722 11.696 1.472 1.00 96.75 180 GLU A C 1
ATOM 1424 O O . GLU A 1 180 ? -5.782 11.416 0.274 1.00 96.75 180 GLU A O 1
ATOM 1429 N N . SER A 1 181 ? -5.121 10.904 2.361 1.00 97.88 181 SER A N 1
ATOM 1430 C CA . SER A 1 181 ? -4.375 9.717 1.974 1.00 97.88 181 SER A CA 1
ATOM 1431 C C . SER A 1 181 ? -5.251 8.470 1.988 1.00 97.88 181 SER A C 1
ATOM 1433 O O . SER A 1 181 ? -5.981 8.218 2.952 1.00 97.88 181 SER A O 1
ATOM 1435 N N . THR A 1 182 ? -5.156 7.664 0.930 1.00 97.88 182 THR A N 1
ATOM 1436 C CA . THR A 1 182 ? -5.920 6.418 0.756 1.00 97.88 182 THR A CA 1
ATOM 1437 C C . THR A 1 182 ? -5.020 5.246 0.383 1.00 97.88 182 THR A C 1
ATOM 1439 O O . THR A 1 182 ? -3.929 5.436 -0.154 1.00 97.88 182 THR A O 1
ATOM 1442 N N . TYR A 1 183 ? -5.471 4.029 0.691 1.00 97.12 183 TYR A N 1
ATOM 1443 C CA . TYR A 1 183 ? -4.834 2.790 0.250 1.00 97.12 183 TYR A CA 1
ATOM 1444 C C . TYR A 1 183 ? -5.886 1.761 -0.151 1.00 97.12 183 TYR A C 1
ATOM 1446 O O . TYR A 1 183 ? -6.710 1.344 0.671 1.00 97.12 183 TYR A O 1
ATOM 1454 N N . GLU A 1 184 ? -5.859 1.381 -1.424 1.00 95.44 184 GLU A N 1
ATOM 1455 C CA . GLU A 1 184 ? -6.878 0.549 -2.060 1.00 95.44 184 GLU A CA 1
ATOM 1456 C C . GLU A 1 184 ? -6.327 -0.233 -3.256 1.00 95.44 184 GLU A C 1
ATOM 1458 O O . GLU A 1 184 ? -5.195 -0.020 -3.701 1.00 95.44 184 GLU A O 1
ATOM 1463 N N . PHE A 1 185 ? -7.150 -1.147 -3.775 1.00 93.62 185 PHE A N 1
ATOM 1464 C CA . PHE A 1 185 ? -6.904 -1.768 -5.070 1.00 93.62 185 PHE A CA 1
ATOM 1465 C C . PHE A 1 185 ? -7.232 -0.795 -6.198 1.00 93.62 185 PHE A C 1
ATOM 1467 O O . PHE A 1 185 ? -8.338 -0.262 -6.265 1.00 93.62 185 PHE A O 1
ATOM 1474 N N . ASP A 1 186 ? -6.288 -0.646 -7.115 1.00 87.62 186 ASP A N 1
ATOM 1475 C CA . ASP A 1 186 ? -6.450 0.050 -8.382 1.00 87.62 186 ASP A CA 1
ATOM 1476 C C . ASP A 1 186 ? -6.544 -0.972 -9.528 1.00 87.62 186 ASP A C 1
ATOM 1478 O O . ASP A 1 186 ? -6.020 -2.086 -9.434 1.00 87.62 186 ASP A O 1
ATOM 1482 N N . ASN A 1 187 ? -7.220 -0.577 -10.608 1.00 74.94 187 ASN A N 1
ATOM 1483 C CA . ASN A 1 187 ? -7.352 -1.317 -11.864 1.00 74.94 187 ASN A CA 1
ATOM 1484 C C . ASN A 1 187 ? -7.772 -2.805 -11.738 1.00 74.94 187 ASN A C 1
ATOM 1486 O O . ASN A 1 187 ? -6.959 -3.723 -11.815 1.00 74.94 187 ASN A O 1
ATOM 1490 N N . LEU A 1 188 ? -9.082 -3.070 -11.653 1.00 71.12 188 LEU A N 1
ATOM 1491 C CA . LEU A 1 188 ? -9.638 -4.428 -11.480 1.00 71.12 188 LEU A CA 1
ATOM 1492 C C . LEU A 1 188 ? -9.238 -5.445 -12.578 1.00 71.12 188 LEU A C 1
ATOM 1494 O O . LEU A 1 188 ? -9.327 -6.654 -12.358 1.00 71.12 188 LEU A O 1
ATOM 1498 N N . GLY A 1 189 ? -8.792 -4.990 -13.757 1.00 73.00 189 GLY A N 1
ATOM 1499 C CA . GLY A 1 189 ? -8.316 -5.879 -14.825 1.00 73.00 189 GLY A CA 1
ATOM 1500 C C . GLY A 1 189 ? -6.958 -6.524 -14.519 1.00 73.00 189 GLY A C 1
ATOM 1501 O O . GLY A 1 189 ? -6.756 -7.707 -14.819 1.00 73.00 189 GLY A O 1
ATOM 1502 N N . LEU A 1 190 ? -6.067 -5.753 -13.891 1.00 81.00 190 LEU A N 1
ATOM 1503 C CA . LEU A 1 190 ? -4.718 -6.125 -13.472 1.00 81.00 190 LEU A CA 1
ATOM 1504 C C . LEU A 1 190 ? -4.421 -5.456 -12.132 1.00 81.00 190 LEU A C 1
ATOM 1506 O O . LEU A 1 190 ? -4.052 -4.283 -12.070 1.00 81.00 190 LEU A O 1
ATOM 1510 N N . LEU A 1 191 ? -4.611 -6.235 -11.073 1.00 88.50 191 LEU A N 1
ATOM 1511 C CA . LEU A 1 191 ? -4.636 -5.736 -9.708 1.00 88.50 191 LEU A CA 1
ATOM 1512 C C . LEU A 1 191 ? -3.324 -5.061 -9.321 1.00 88.50 191 LEU A C 1
ATOM 1514 O O . LEU A 1 191 ? -2.243 -5.617 -9.521 1.00 88.50 191 LEU A O 1
ATOM 1518 N N . GLN A 1 192 ? -3.444 -3.906 -8.680 1.00 91.12 192 GLN A N 1
ATOM 1519 C CA . GLN A 1 192 ? -2.348 -3.228 -8.000 1.00 91.12 192 GLN A CA 1
ATOM 1520 C C . GLN A 1 192 ? -2.860 -2.673 -6.675 1.00 91.12 192 GLN A C 1
ATOM 1522 O O . GLN A 1 192 ? -3.961 -2.133 -6.621 1.00 91.12 192 GLN A O 1
ATOM 1527 N N . LEU A 1 193 ? -2.066 -2.758 -5.613 1.00 92.12 193 LEU A N 1
ATOM 1528 C CA . LEU A 1 193 ? -2.305 -1.993 -4.393 1.00 92.12 193 LEU A CA 1
ATOM 1529 C C . LEU A 1 193 ? -1.581 -0.655 -4.508 1.00 92.12 193 LEU A C 1
ATOM 1531 O O . LEU A 1 193 ? -0.379 -0.600 -4.783 1.00 92.12 193 LEU A O 1
ATOM 1535 N N . VAL A 1 194 ? -2.316 0.430 -4.299 1.00 94.88 194 VAL A N 1
ATOM 1536 C CA . VAL A 1 194 ? -1.809 1.788 -4.493 1.00 94.88 194 VAL A CA 1
ATOM 1537 C C . VAL A 1 194 ? -2.089 2.603 -3.245 1.00 94.88 194 VAL A C 1
ATOM 1539 O O . VAL A 1 194 ? -3.209 2.588 -2.734 1.00 94.88 194 VAL A O 1
ATOM 1542 N N . SER A 1 195 ? -1.078 3.331 -2.767 1.00 96.38 195 SER A N 1
ATOM 1543 C CA . SER A 1 195 ? -1.305 4.427 -1.828 1.00 96.38 195 SER A CA 1
ATOM 1544 C C . SER A 1 195 ? -1.314 5.753 -2.575 1.00 96.38 195 SER A C 1
ATOM 1546 O O . SER A 1 195 ? -0.504 5.996 -3.478 1.00 96.38 195 SER A O 1
ATOM 1548 N N . ARG A 1 196 ? -2.262 6.612 -2.217 1.00 95.81 196 ARG A N 1
ATOM 1549 C CA . ARG A 1 196 ? -2.462 7.917 -2.844 1.00 95.81 196 ARG A CA 1
ATOM 1550 C C . ARG A 1 196 ? -2.526 8.998 -1.790 1.00 95.81 196 ARG A C 1
ATOM 1552 O O . ARG A 1 196 ? -2.963 8.732 -0.674 1.00 95.81 196 ARG A O 1
ATOM 1559 N N . LYS A 1 197 ? -2.166 10.215 -2.182 1.00 96.38 197 LYS A N 1
ATOM 1560 C CA . LYS A 1 197 ? -2.490 11.440 -1.457 1.00 96.38 197 LYS A CA 1
ATOM 1561 C C . LYS A 1 197 ? -3.291 12.343 -2.388 1.00 96.38 197 LYS A C 1
ATOM 1563 O O . LYS A 1 197 ? -2.779 12.828 -3.396 1.00 96.38 197 LYS A O 1
ATOM 1568 N N . GLY A 1 198 ? -4.582 12.499 -2.100 1.00 94.38 198 GLY A N 1
ATOM 1569 C CA . GLY A 1 198 ? -5.526 13.075 -3.052 1.00 94.38 198 GLY A CA 1
ATOM 1570 C C . GLY A 1 198 ? -5.533 12.269 -4.354 1.00 94.38 198 GLY A C 1
ATOM 1571 O O . GLY A 1 198 ? -5.799 11.069 -4.352 1.00 94.38 198 GLY A O 1
ATOM 1572 N N . SER A 1 199 ? -5.219 12.917 -5.475 1.00 91.81 199 SER A N 1
ATOM 1573 C CA . SER A 1 199 ? -5.140 12.263 -6.789 1.00 91.81 199 SER A CA 1
ATOM 1574 C C . SER A 1 199 ? -3.765 11.664 -7.115 1.00 91.81 199 SER A C 1
ATOM 1576 O O . SER A 1 199 ? -3.651 10.870 -8.051 1.00 91.81 199 SER A O 1
ATOM 1578 N N . GLU A 1 200 ? -2.718 12.038 -6.378 1.00 93.44 200 GLU A N 1
ATOM 1579 C CA . GLU A 1 200 ? -1.339 11.634 -6.665 1.00 93.44 200 GLU A CA 1
ATOM 1580 C C . GLU A 1 200 ? -1.057 10.236 -6.109 1.00 93.44 200 GLU A C 1
ATOM 1582 O O . GLU A 1 200 ? -1.365 9.948 -4.951 1.00 93.44 200 GLU A O 1
ATOM 1587 N N . LYS A 1 201 ? -0.475 9.351 -6.929 1.00 95.00 201 LYS A N 1
ATOM 1588 C CA . LYS A 1 201 ? 0.050 8.059 -6.460 1.00 95.00 201 LYS A CA 1
ATOM 1589 C C . LYS A 1 201 ? 1.358 8.315 -5.709 1.00 95.00 201 LYS A C 1
ATOM 1591 O O . LYS A 1 201 ? 2.235 8.987 -6.239 1.00 95.00 201 LYS A O 1
ATOM 1596 N N . ILE A 1 202 ? 1.484 7.767 -4.503 1.00 95.88 202 ILE A N 1
ATOM 1597 C CA . ILE A 1 202 ? 2.697 7.856 -3.672 1.00 95.88 202 ILE A CA 1
ATOM 1598 C C . ILE A 1 202 ? 3.505 6.564 -3.772 1.00 95.88 202 ILE A C 1
ATOM 1600 O O . ILE A 1 202 ? 4.725 6.597 -3.912 1.00 95.88 202 ILE A O 1
ATOM 1604 N N . PHE A 1 203 ? 2.817 5.425 -3.736 1.00 94.81 203 PHE A N 1
ATOM 1605 C CA . PHE A 1 203 ? 3.410 4.102 -3.860 1.00 94.81 203 PHE A CA 1
ATOM 1606 C C . PHE A 1 203 ? 2.493 3.184 -4.667 1.00 94.81 203 PHE A C 1
ATOM 1608 O O . PHE A 1 203 ? 1.265 3.283 -4.605 1.00 94.81 203 PHE A O 1
ATOM 1615 N N . ARG A 1 204 ? 3.108 2.252 -5.395 1.00 93.06 204 ARG A N 1
ATOM 1616 C CA . ARG A 1 204 ? 2.431 1.199 -6.154 1.00 93.06 204 ARG A CA 1
ATOM 1617 C C . ARG A 1 204 ? 3.117 -0.129 -5.871 1.00 93.06 204 ARG A C 1
ATOM 1619 O O . ARG A 1 204 ? 4.322 -0.237 -6.084 1.00 93.06 204 ARG A O 1
ATOM 1626 N N . SER A 1 205 ? 2.347 -1.146 -5.499 1.00 90.38 205 SER A N 1
ATOM 1627 C CA . SER A 1 205 ? 2.856 -2.492 -5.206 1.00 90.38 205 SER A CA 1
ATOM 1628 C C . SER A 1 205 ? 3.401 -3.242 -6.418 1.00 90.38 205 SER A C 1
ATOM 1630 O O . SER A 1 205 ? 3.927 -4.328 -6.251 1.00 90.38 205 SER A O 1
ATOM 1632 N N . GLY A 1 206 ? 3.230 -2.727 -7.636 1.00 88.62 206 GLY A N 1
ATOM 1633 C CA . GLY A 1 206 ? 3.402 -3.500 -8.867 1.00 88.62 206 GLY A CA 1
ATOM 1634 C C . GLY A 1 206 ? 2.178 -4.355 -9.198 1.00 88.62 206 GLY A C 1
ATOM 1635 O O . GLY A 1 206 ? 1.203 -4.384 -8.443 1.00 88.62 206 GLY A O 1
ATOM 1636 N N . LEU A 1 207 ? 2.223 -4.990 -10.366 1.00 88.62 207 LEU A N 1
ATOM 1637 C CA . LEU A 1 207 ? 1.126 -5.779 -10.922 1.00 88.62 207 LEU A CA 1
ATOM 1638 C C . LEU A 1 207 ? 1.012 -7.121 -10.213 1.00 88.62 207 LEU A C 1
ATOM 1640 O O . LEU A 1 207 ? 2.024 -7.738 -9.900 1.00 88.62 207 LEU A O 1
ATOM 1644 N N .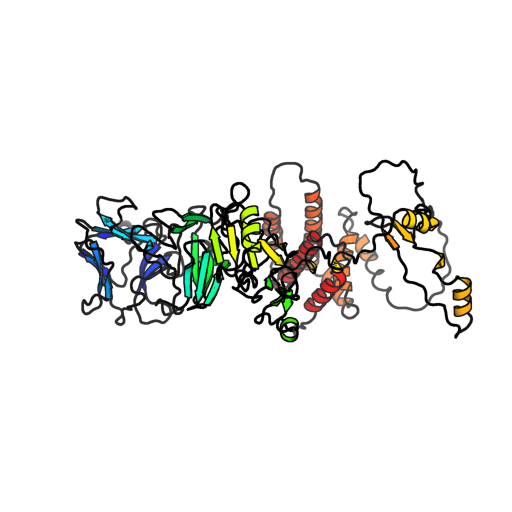 TRP A 1 208 ? -0.216 -7.587 -9.995 1.00 86.56 208 TRP A N 1
ATOM 1645 C CA . TRP A 1 208 ? -0.444 -8.979 -9.634 1.00 86.56 208 TRP A CA 1
ATOM 1646 C C . TRP A 1 208 ? -0.165 -9.883 -10.830 1.00 86.56 208 TRP A C 1
ATOM 1648 O O . TRP A 1 208 ? -0.853 -9.796 -11.847 1.00 86.56 208 TRP A O 1
ATOM 1658 N N . ASN A 1 209 ? 0.793 -10.787 -10.673 1.00 79.56 209 ASN A N 1
ATOM 1659 C CA . ASN A 1 209 ? 1.313 -11.604 -11.766 1.00 79.56 209 ASN A CA 1
ATOM 1660 C C . ASN A 1 209 ? 0.861 -13.065 -11.746 1.00 79.56 209 ASN A C 1
ATOM 1662 O O . ASN A 1 209 ? 1.451 -13.930 -12.389 1.00 79.56 209 ASN A O 1
ATOM 1666 N N . GLY A 1 210 ? -0.184 -13.351 -10.971 1.00 77.31 210 GLY A N 1
ATOM 1667 C CA . GLY A 1 210 ? -0.694 -14.702 -10.759 1.00 77.31 210 GLY A CA 1
ATOM 1668 C C . GLY A 1 210 ? -0.119 -15.388 -9.519 1.00 77.31 210 GLY A C 1
ATOM 1669 O O . GLY A 1 210 ? -0.755 -16.319 -9.023 1.00 77.31 210 GLY A O 1
ATOM 1670 N N . LEU A 1 211 ? 1.017 -14.915 -8.992 1.00 77.75 211 LEU A N 1
ATOM 1671 C CA . LEU A 1 211 ? 1.655 -15.435 -7.775 1.00 77.75 211 LEU A CA 1
ATOM 1672 C C . LEU A 1 211 ? 1.809 -14.368 -6.688 1.00 77.75 211 LEU A C 1
ATOM 1674 O O . LEU A 1 211 ? 1.518 -14.637 -5.524 1.00 77.75 211 LEU A O 1
ATOM 1678 N N . GLN A 1 212 ? 2.258 -13.172 -7.062 1.00 81.00 212 GLN A N 1
ATOM 1679 C CA . GLN A 1 212 ? 2.542 -12.071 -6.147 1.00 81.00 212 GLN A CA 1
ATOM 1680 C C . GLN A 1 212 ? 2.434 -10.715 -6.853 1.00 81.00 212 GLN A C 1
ATOM 1682 O O . GLN A 1 212 ? 2.161 -10.642 -8.051 1.00 81.00 212 GLN A O 1
ATOM 1687 N N . PHE A 1 213 ? 2.637 -9.625 -6.110 1.00 85.56 213 PHE A N 1
ATOM 1688 C CA . PHE A 1 213 ? 2.801 -8.308 -6.718 1.00 85.56 213 PHE A CA 1
ATOM 1689 C C . PHE A 1 213 ? 4.257 -8.094 -7.131 1.00 85.56 213 PHE A C 1
ATOM 1691 O O . PHE A 1 213 ? 5.159 -8.259 -6.311 1.00 85.56 213 PHE A O 1
ATOM 1698 N N . SER A 1 214 ? 4.484 -7.675 -8.375 1.00 78.31 214 SER A N 1
ATOM 1699 C CA . SER A 1 214 ? 5.836 -7.546 -8.931 1.00 78.31 214 SER A CA 1
ATOM 1700 C C . SER A 1 214 ? 6.691 -6.459 -8.294 1.00 78.31 214 SER A C 1
ATOM 1702 O O . SER A 1 214 ? 7.904 -6.509 -8.363 1.00 78.31 214 SER A O 1
ATOM 1704 N N . GLY A 1 215 ? 6.075 -5.464 -7.658 1.00 74.56 215 GLY A N 1
ATOM 1705 C CA . GLY A 1 215 ? 6.760 -4.340 -7.025 1.00 74.56 215 GLY A CA 1
ATOM 1706 C C . GLY A 1 215 ? 6.934 -4.478 -5.509 1.00 74.56 215 GLY A C 1
ATOM 1707 O O . GLY A 1 215 ? 7.553 -3.620 -4.889 1.00 74.56 215 GLY A O 1
ATOM 1708 N N . SER A 1 216 ? 6.310 -5.484 -4.895 1.00 74.62 216 SER A N 1
ATOM 1709 C CA . SER A 1 216 ? 6.266 -5.667 -3.448 1.00 74.62 216 SER A CA 1
ATOM 1710 C C . SER A 1 216 ? 5.958 -7.127 -3.154 1.00 74.62 216 SER A C 1
ATOM 1712 O O . SER A 1 216 ? 4.801 -7.557 -3.145 1.00 74.62 216 SER A O 1
ATOM 1714 N N . VAL A 1 217 ? 7.020 -7.897 -2.942 1.00 69.94 217 VAL A N 1
ATOM 1715 C CA . VAL A 1 217 ? 6.924 -9.325 -2.667 1.00 69.94 217 VAL A CA 1
ATOM 1716 C C . VAL A 1 217 ? 6.275 -9.532 -1.300 1.00 69.94 217 VAL A C 1
ATOM 1718 O O . VAL A 1 217 ? 6.839 -9.214 -0.254 1.00 69.94 217 VAL A O 1
ATOM 1721 N N . LEU A 1 218 ? 5.051 -10.057 -1.307 1.00 72.88 218 LEU A N 1
ATOM 1722 C CA . LEU A 1 218 ? 4.312 -10.405 -0.099 1.00 72.88 218 LEU A CA 1
ATOM 1723 C C . LEU A 1 218 ? 4.580 -11.874 0.248 1.00 72.88 218 LEU A C 1
ATOM 1725 O O . LEU A 1 218 ? 3.753 -12.742 -0.025 1.00 72.88 218 LEU A O 1
ATOM 1729 N N . THR A 1 219 ? 5.733 -12.160 0.852 1.00 73.38 219 THR A N 1
ATOM 1730 C CA . THR A 1 219 ? 6.079 -13.509 1.324 1.00 73.38 219 THR A CA 1
ATOM 1731 C C . THR A 1 219 ? 5.665 -13.739 2.773 1.00 73.38 219 THR A C 1
ATOM 1733 O O . THR A 1 219 ? 5.671 -12.838 3.619 1.00 73.38 219 THR A O 1
ATOM 1736 N N . VAL A 1 220 ? 5.296 -14.988 3.069 1.00 83.06 220 VAL A N 1
ATOM 1737 C CA . VAL A 1 220 ? 5.091 -15.444 4.446 1.00 83.06 220 VAL A CA 1
ATOM 1738 C C . VAL A 1 220 ? 6.403 -15.302 5.210 1.00 83.06 220 VAL A C 1
ATOM 1740 O O . VAL A 1 220 ? 7.449 -15.758 4.757 1.00 83.06 220 VAL A O 1
ATOM 1743 N N . ASN A 1 221 ? 6.340 -14.710 6.397 1.00 85.62 221 ASN A N 1
ATOM 1744 C CA . ASN A 1 221 ? 7.496 -14.563 7.272 1.00 85.62 221 ASN A CA 1
ATOM 1745 C C . ASN A 1 221 ? 7.112 -14.816 8.736 1.00 85.62 221 ASN A C 1
ATOM 1747 O O . ASN A 1 221 ? 5.977 -15.163 9.060 1.00 85.62 221 ASN A O 1
ATOM 1751 N N . ALA A 1 222 ? 8.073 -14.631 9.643 1.00 86.75 222 ALA A N 1
ATOM 1752 C CA . ALA A 1 222 ? 7.875 -14.865 11.072 1.00 86.75 222 ALA A CA 1
ATOM 1753 C C . ALA A 1 222 ? 6.794 -13.971 11.715 1.00 86.75 222 ALA A C 1
ATOM 1755 O O . ALA A 1 222 ? 6.310 -14.302 12.795 1.00 86.75 222 ALA A O 1
ATOM 1756 N N . VAL A 1 223 ? 6.415 -12.858 11.076 1.00 88.62 223 VAL A N 1
ATOM 1757 C CA . VAL A 1 223 ? 5.481 -11.856 11.607 1.00 88.62 223 VAL A CA 1
ATOM 1758 C C . VAL A 1 223 ? 4.070 -12.045 11.049 1.00 88.62 223 VAL A C 1
ATOM 1760 O O . VAL A 1 223 ? 3.102 -12.015 11.813 1.00 88.62 223 VAL A O 1
ATOM 1763 N N . PHE A 1 224 ? 3.924 -12.246 9.738 1.00 91.44 224 PHE A N 1
ATOM 1764 C CA . PHE A 1 224 ? 2.612 -12.314 9.095 1.00 91.44 224 PHE A CA 1
ATOM 1765 C C . PHE A 1 224 ? 2.555 -13.279 7.907 1.00 91.44 224 PHE A C 1
ATOM 1767 O O . PHE A 1 224 ? 3.563 -13.603 7.278 1.00 91.44 224 PHE A O 1
ATOM 1774 N N . LYS A 1 225 ? 1.329 -13.707 7.598 1.00 92.75 225 LYS A N 1
ATOM 1775 C CA . LYS A 1 225 ? 0.963 -14.506 6.427 1.00 92.75 225 LYS A CA 1
ATOM 1776 C C . LYS A 1 225 ? 0.055 -13.663 5.530 1.00 92.75 225 LYS A C 1
ATOM 1778 O O . LYS A 1 225 ? -1.097 -13.443 5.910 1.00 92.75 225 LYS A O 1
ATOM 1783 N N . PRO A 1 226 ? 0.548 -13.134 4.401 1.00 91.62 226 PRO A N 1
ATOM 1784 C CA . PRO A 1 226 ? -0.293 -12.394 3.471 1.00 91.62 226 PRO A CA 1
ATOM 1785 C C . PRO A 1 226 ? -1.247 -13.341 2.735 1.00 91.62 226 PRO A C 1
ATOM 1787 O O . PRO A 1 226 ? -0.911 -14.491 2.460 1.00 91.62 226 PRO A O 1
ATOM 1790 N N . ASN A 1 227 ? -2.436 -12.845 2.410 1.00 91.06 227 ASN A N 1
ATOM 1791 C CA . ASN A 1 227 ? -3.453 -13.558 1.653 1.00 91.06 227 ASN A CA 1
ATOM 1792 C C . ASN A 1 227 ? -4.124 -12.592 0.669 1.00 91.06 227 ASN A C 1
ATOM 1794 O O . ASN A 1 227 ? -4.723 -11.592 1.074 1.00 91.06 227 ASN A O 1
ATOM 1798 N N . VAL A 1 228 ? -4.017 -12.896 -0.621 1.00 90.00 228 VAL A N 1
ATOM 1799 C CA . VAL A 1 228 ? -4.685 -12.159 -1.694 1.00 90.00 228 VAL A CA 1
ATOM 1800 C C . VAL A 1 228 ? -5.691 -13.096 -2.341 1.00 90.00 228 VAL A C 1
ATOM 1802 O O . VAL A 1 228 ? -5.325 -14.162 -2.831 1.00 90.00 228 VAL A O 1
ATOM 1805 N N . VAL A 1 229 ? -6.956 -12.689 -2.351 1.00 91.06 229 VAL A N 1
ATOM 1806 C CA . VAL A 1 229 ? -8.041 -13.424 -3.003 1.00 91.06 229 VAL A CA 1
ATOM 1807 C C . VAL A 1 229 ? -8.582 -12.580 -4.139 1.00 91.06 229 VAL A C 1
ATOM 1809 O O . VAL A 1 229 ? -8.815 -11.386 -3.963 1.00 91.06 229 VAL A O 1
ATOM 1812 N N . TYR A 1 230 ? -8.771 -13.209 -5.295 1.00 89.75 230 TYR A N 1
ATOM 1813 C CA . TYR A 1 230 ? -9.448 -12.615 -6.437 1.00 89.75 230 TYR A CA 1
ATOM 1814 C C . TYR A 1 230 ? -10.280 -13.677 -7.155 1.00 89.75 230 TYR A C 1
ATOM 1816 O O . TYR A 1 230 ? -9.744 -14.510 -7.888 1.00 89.75 230 TYR A O 1
ATOM 1824 N N . ASP A 1 231 ? -11.590 -13.641 -6.932 1.00 89.44 231 ASP A N 1
ATOM 1825 C CA . ASP A 1 231 ? -12.567 -14.519 -7.570 1.00 89.44 231 ASP A CA 1
ATOM 1826 C C . ASP A 1 231 ? -13.840 -13.745 -7.976 1.00 89.44 231 ASP A C 1
ATOM 1828 O O . ASP A 1 231 ? -13.850 -12.513 -8.033 1.00 89.44 231 ASP A O 1
ATOM 1832 N N . ASN A 1 232 ? -14.908 -14.467 -8.328 1.00 90.00 232 ASN A N 1
ATOM 1833 C CA . ASN A 1 232 ? -16.177 -13.867 -8.759 1.00 90.00 232 ASN A CA 1
ATOM 1834 C C . ASN A 1 232 ? -16.947 -13.180 -7.617 1.00 90.00 232 ASN A C 1
ATOM 1836 O O . ASN A 1 232 ? -17.854 -12.391 -7.880 1.00 90.00 232 ASN A O 1
ATOM 1840 N N . ASP A 1 233 ? -16.619 -13.497 -6.367 1.00 93.06 233 ASP A N 1
ATOM 1841 C CA . ASP A 1 233 ? -17.343 -13.070 -5.179 1.00 93.06 233 ASP A CA 1
ATOM 1842 C C . ASP A 1 233 ? -16.631 -11.911 -4.476 1.00 93.06 233 ASP A C 1
ATOM 1844 O O . ASP A 1 233 ? -17.280 -10.936 -4.080 1.00 93.06 233 ASP A O 1
ATOM 1848 N N . GLU A 1 234 ? -15.308 -12.001 -4.316 1.00 93.75 234 GLU A N 1
ATOM 1849 C CA . GLU A 1 234 ? -14.500 -11.001 -3.625 1.00 93.75 234 GLU A CA 1
ATOM 1850 C C . GLU A 1 234 ? -13.109 -10.800 -4.254 1.00 93.75 234 GLU A C 1
ATOM 1852 O O . GLU A 1 234 ? -12.484 -11.699 -4.817 1.00 93.75 234 GLU A O 1
ATOM 1857 N N . LEU A 1 235 ? -12.597 -9.584 -4.085 1.00 93.94 235 LEU A N 1
ATOM 1858 C CA . LEU A 1 235 ? -11.211 -9.200 -4.304 1.00 93.94 235 LEU A CA 1
ATOM 1859 C C . LEU A 1 235 ? -10.699 -8.577 -3.012 1.00 93.94 235 LEU A C 1
ATOM 1861 O O . LEU A 1 235 ? -11.196 -7.528 -2.612 1.00 93.94 235 LEU A O 1
ATOM 1865 N N . TYR A 1 236 ? -9.693 -9.154 -2.367 1.00 94.06 236 TYR A N 1
ATOM 1866 C CA . TYR A 1 236 ? -9.100 -8.500 -1.209 1.00 94.06 236 TYR A CA 1
ATOM 1867 C C . TYR A 1 236 ? -7.653 -8.882 -0.948 1.00 94.06 236 TYR A C 1
ATOM 1869 O O . TYR A 1 236 ? -7.185 -9.958 -1.305 1.00 94.06 236 TYR A O 1
ATOM 1877 N N . TYR A 1 237 ? -6.984 -7.990 -0.225 1.00 94.00 237 TYR A N 1
ATOM 1878 C CA . TYR A 1 237 ? -5.772 -8.258 0.520 1.00 94.00 237 TYR A CA 1
ATOM 1879 C C . TYR A 1 237 ? -6.123 -8.325 2.004 1.00 94.00 237 TYR A C 1
ATOM 1881 O O . TYR A 1 237 ? -6.802 -7.451 2.551 1.00 94.00 237 TYR A O 1
ATOM 1889 N N . MET A 1 238 ? -5.652 -9.383 2.642 1.00 94.81 238 MET A N 1
ATOM 1890 C CA . MET A 1 238 ? -5.734 -9.640 4.069 1.00 94.81 238 MET A CA 1
ATOM 1891 C C . MET A 1 238 ? -4.376 -10.180 4.511 1.00 94.81 238 MET A C 1
ATOM 1893 O O . MET A 1 238 ? -3.593 -10.683 3.708 1.00 94.81 238 MET A O 1
ATOM 1897 N N . TYR A 1 239 ? -4.092 -10.118 5.800 1.00 94.44 239 TYR A N 1
ATOM 1898 C CA . TYR A 1 239 ? -3.024 -10.911 6.379 1.00 94.44 239 TYR A CA 1
ATOM 1899 C C . TYR A 1 239 ? -3.472 -11.510 7.710 1.00 94.44 239 TYR A C 1
ATOM 1901 O O . TYR A 1 239 ? -4.333 -10.961 8.403 1.00 94.44 239 TYR A O 1
ATOM 1909 N N . GLU A 1 240 ? -2.837 -12.608 8.090 1.00 95.06 240 GLU A N 1
ATOM 1910 C CA . GLU A 1 240 ? -2.923 -13.180 9.429 1.00 95.06 240 GLU A CA 1
ATOM 1911 C C . GLU A 1 240 ? -1.599 -12.965 10.166 1.00 95.06 240 GLU A C 1
ATOM 1913 O O . GLU A 1 240 ? -0.538 -12.851 9.547 1.00 95.06 240 GLU A O 1
ATOM 1918 N N . ALA A 1 241 ? -1.639 -12.901 11.497 1.00 92.50 241 ALA A N 1
ATOM 1919 C CA . ALA A 1 241 ? -0.413 -12.990 12.283 1.00 92.50 241 ALA A CA 1
ATOM 1920 C C . ALA A 1 241 ? 0.150 -14.413 12.155 1.00 92.50 241 ALA A C 1
ATOM 1922 O O . ALA A 1 241 ? -0.607 -15.385 12.156 1.00 92.50 241 ALA A O 1
ATOM 1923 N N . ASN A 1 242 ? 1.469 -14.551 12.026 1.00 88.38 242 ASN A N 1
ATOM 1924 C CA . ASN A 1 242 ? 2.068 -15.874 11.845 1.00 88.38 242 ASN A CA 1
ATOM 1925 C C . ASN A 1 242 ? 1.940 -16.751 13.108 1.00 88.38 242 ASN A C 1
ATOM 1927 O O . ASN A 1 242 ? 1.751 -17.962 12.996 1.00 88.38 242 ASN A O 1
ATOM 1931 N N . ASP A 1 243 ? 1.988 -16.120 14.284 1.00 86.94 243 ASP A N 1
ATOM 1932 C CA . ASP A 1 243 ? 1.776 -16.717 15.604 1.0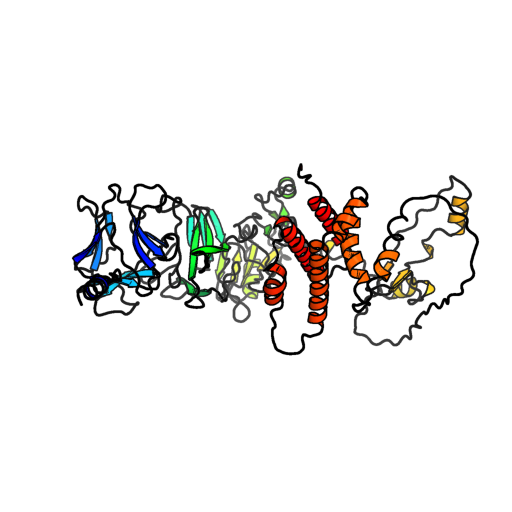0 86.94 243 ASP A CA 1
ATOM 1933 C C . ASP A 1 243 ? 0.881 -15.790 16.453 1.00 86.94 243 ASP A C 1
ATOM 1935 O O . ASP A 1 243 ? 0.947 -14.565 16.328 1.00 86.94 243 ASP A O 1
ATOM 1939 N N . ASN A 1 244 ? 0.050 -16.354 17.336 1.00 81.12 244 ASN A N 1
ATOM 1940 C CA . ASN A 1 244 ? -0.885 -15.600 18.184 1.00 81.12 244 ASN A CA 1
ATOM 1941 C C . ASN A 1 244 ? -0.207 -14.647 19.189 1.00 81.12 244 ASN A C 1
ATOM 1943 O O . ASN A 1 244 ? -0.865 -13.728 19.695 1.00 81.12 244 ASN A O 1
ATOM 1947 N N . SER A 1 245 ? 1.075 -14.877 19.492 1.00 84.19 245 SER A N 1
ATOM 1948 C CA . SER A 1 245 ? 1.928 -14.022 20.325 1.00 84.19 245 SER A CA 1
ATOM 1949 C C . SER A 1 245 ? 2.427 -12.772 19.593 1.00 84.19 245 SER A C 1
ATOM 1951 O O . SER A 1 245 ? 2.744 -11.768 20.239 1.00 84.19 245 SER A O 1
ATOM 1953 N N . VAL A 1 246 ? 2.455 -12.798 18.256 1.00 88.62 246 VAL A N 1
ATOM 1954 C CA . VAL A 1 246 ? 2.865 -11.658 17.437 1.00 88.62 246 VAL A CA 1
ATOM 1955 C C . VAL A 1 246 ? 1.713 -10.667 17.338 1.00 88.62 246 VAL A C 1
ATOM 1957 O O . VAL A 1 246 ? 0.643 -10.956 16.803 1.00 88.62 246 VAL A O 1
ATOM 1960 N N . VAL A 1 247 ? 1.950 -9.447 17.816 1.00 92.06 247 VAL A N 1
ATOM 1961 C CA . VAL A 1 247 ? 0.991 -8.345 17.716 1.00 92.06 247 VAL A CA 1
ATOM 1962 C C . VAL A 1 247 ? 1.496 -7.352 16.677 1.00 92.06 247 VAL A C 1
ATOM 1964 O O . VAL A 1 247 ? 2.482 -6.651 16.892 1.00 92.06 247 VAL A O 1
ATOM 1967 N N . THR A 1 248 ? 0.824 -7.307 15.527 1.00 94.12 248 THR A N 1
ATOM 1968 C CA . THR A 1 248 ? 1.234 -6.490 14.379 1.00 94.12 248 THR A CA 1
ATOM 1969 C C . THR A 1 248 ? 0.041 -5.847 13.667 1.00 94.12 248 THR A C 1
ATOM 1971 O O . THR A 1 248 ? -1.036 -6.445 13.568 1.00 94.12 248 THR A O 1
ATOM 1974 N N . ARG A 1 249 ? 0.239 -4.632 13.145 1.00 95.62 249 ARG A N 1
ATOM 1975 C CA . ARG A 1 249 ? -0.767 -3.851 12.405 1.00 95.62 249 ARG A CA 1
ATOM 1976 C C . ARG A 1 249 ? -0.157 -3.095 11.231 1.00 95.62 249 ARG A C 1
ATOM 1978 O O . ARG A 1 249 ? 1.054 -2.883 11.190 1.00 95.62 249 ARG A O 1
ATOM 1985 N N . MET A 1 250 ? -1.003 -2.689 10.291 1.00 96.75 250 MET A N 1
ATOM 1986 C CA . MET A 1 250 ? -0.646 -1.787 9.196 1.00 96.75 250 MET A CA 1
ATOM 1987 C C . MET A 1 250 ? -1.388 -0.493 9.410 1.00 96.75 250 MET A C 1
ATOM 1989 O O . MET A 1 250 ? -2.585 -0.544 9.664 1.00 96.75 250 MET A O 1
ATOM 1993 N N . THR A 1 251 ? -0.715 0.637 9.267 1.00 97.19 251 THR A N 1
ATOM 1994 C CA . THR A 1 251 ? -1.371 1.939 9.367 1.00 97.19 251 THR A CA 1
ATOM 1995 C C . THR A 1 251 ? -0.936 2.827 8.216 1.00 97.19 251 THR A C 1
ATOM 1997 O O . THR A 1 251 ? 0.246 2.881 7.874 1.00 97.19 251 THR A O 1
ATOM 2000 N N . LEU A 1 252 ? -1.917 3.486 7.608 1.00 97.88 252 LEU A N 1
ATOM 2001 C CA . LEU A 1 252 ? -1.733 4.499 6.585 1.00 97.88 252 LEU A CA 1
ATOM 2002 C C . LEU A 1 252 ? -1.514 5.853 7.253 1.00 97.88 252 LEU A C 1
ATOM 2004 O O . LEU A 1 252 ? -2.397 6.371 7.938 1.00 97.88 252 LEU A O 1
ATOM 2008 N N . THR A 1 253 ? -0.341 6.430 7.033 1.00 95.00 253 THR A N 1
ATOM 2009 C CA . THR A 1 253 ? -0.005 7.763 7.526 1.00 95.00 253 THR A CA 1
ATOM 2010 C C . THR A 1 253 ? -0.712 8.844 6.707 1.00 95.00 253 THR A C 1
ATOM 2012 O O . THR A 1 253 ? -1.132 8.634 5.565 1.00 95.00 253 THR A O 1
ATOM 2015 N N . ASP A 1 254 ? -0.813 10.043 7.271 1.00 92.88 254 ASP A N 1
ATOM 2016 C CA . ASP A 1 254 ? -1.291 11.243 6.577 1.00 92.88 254 ASP A CA 1
ATOM 2017 C C . ASP A 1 254 ? -0.407 11.625 5.374 1.00 92.88 254 ASP A C 1
ATOM 2019 O O . ASP A 1 254 ? -0.902 12.178 4.390 1.00 92.88 254 ASP A O 1
ATOM 2023 N N . SER A 1 255 ? 0.878 11.257 5.397 1.00 92.31 255 SER A N 1
ATOM 2024 C CA . SER A 1 255 ? 1.805 11.398 4.265 1.00 92.31 255 SER A CA 1
ATOM 2025 C C . SER A 1 255 ? 1.547 10.437 3.096 1.00 92.31 255 SER A C 1
ATOM 2027 O O . SER A 1 255 ? 2.173 10.600 2.052 1.00 92.31 255 SER A O 1
ATOM 2029 N N . GLY A 1 256 ? 0.654 9.452 3.241 1.00 94.00 256 GLY A N 1
ATOM 2030 C CA . GLY A 1 256 ? 0.360 8.467 2.193 1.00 94.00 256 GLY A CA 1
ATOM 2031 C C . GLY A 1 256 ? 1.262 7.233 2.219 1.00 94.00 256 GLY A C 1
ATOM 2032 O O . GLY A 1 256 ? 1.264 6.450 1.269 1.00 94.00 256 GLY A O 1
ATOM 2033 N N . SER A 1 257 ? 2.027 7.044 3.296 1.00 94.81 257 SER A N 1
ATOM 2034 C CA . SER A 1 257 ? 2.908 5.891 3.481 1.00 94.81 257 SER A CA 1
ATOM 2035 C C . SER A 1 257 ? 2.205 4.805 4.294 1.00 94.81 257 SER A C 1
ATOM 2037 O O . SER A 1 257 ? 1.514 5.084 5.272 1.00 94.81 257 SER A O 1
ATOM 2039 N N . ILE A 1 258 ? 2.401 3.546 3.918 1.00 95.31 258 ILE A N 1
ATOM 2040 C CA . ILE A 1 258 ? 1.903 2.398 4.676 1.00 95.31 258 ILE A CA 1
ATOM 2041 C C . ILE A 1 258 ? 3.015 1.886 5.578 1.00 95.31 258 ILE A C 1
ATOM 2043 O O . ILE A 1 258 ? 4.074 1.504 5.094 1.00 95.31 258 ILE A O 1
ATOM 2047 N N . GLN A 1 259 ? 2.773 1.834 6.884 1.00 95.56 259 GLN A N 1
ATOM 2048 C CA . GLN A 1 259 ? 3.732 1.308 7.855 1.00 95.56 259 GLN A CA 1
ATOM 2049 C C . GLN A 1 259 ? 3.253 -0.023 8.420 1.00 95.56 259 GLN A C 1
ATOM 2051 O O . GLN A 1 259 ? 2.134 -0.117 8.926 1.00 95.56 259 GLN A O 1
ATOM 2056 N N . ARG A 1 260 ? 4.112 -1.046 8.389 1.00 94.62 260 ARG A N 1
ATOM 2057 C CA . ARG A 1 260 ? 3.928 -2.268 9.179 1.00 94.62 260 ARG A CA 1
ATOM 2058 C C . ARG A 1 260 ? 4.583 -2.065 10.534 1.00 94.62 260 ARG A C 1
ATOM 2060 O O . ARG A 1 260 ? 5.781 -1.810 10.625 1.00 94.62 260 ARG A O 1
ATOM 2067 N N . LEU A 1 261 ? 3.793 -2.221 11.585 1.00 94.69 261 LEU A N 1
ATOM 2068 C CA . LEU A 1 261 ? 4.204 -1.982 12.959 1.00 94.69 261 LEU A CA 1
ATOM 2069 C C . LEU A 1 261 ? 4.146 -3.288 13.751 1.00 94.69 261 LEU A C 1
ATOM 2071 O O . LEU A 1 261 ? 3.196 -4.067 13.617 1.00 94.69 261 LEU A O 1
ATOM 2075 N N . LEU A 1 262 ? 5.158 -3.518 14.581 1.00 93.50 262 LEU A N 1
ATOM 2076 C CA . LEU A 1 262 ? 5.260 -4.647 15.500 1.00 93.50 262 LEU A CA 1
ATOM 2077 C C . LEU A 1 262 ? 5.278 -4.121 16.935 1.00 93.50 262 LEU A C 1
ATOM 2079 O O . LEU A 1 262 ? 6.054 -3.221 17.255 1.00 93.50 262 LEU A O 1
ATOM 2083 N N . LEU A 1 263 ? 4.423 -4.669 17.794 1.00 91.00 263 LEU A N 1
ATOM 2084 C CA . LEU A 1 263 ? 4.387 -4.281 19.199 1.00 91.00 263 LEU A CA 1
ATOM 2085 C C . LEU A 1 263 ? 5.548 -4.942 19.945 1.00 91.00 263 LEU A C 1
ATOM 2087 O O . LEU A 1 263 ? 5.663 -6.169 19.973 1.00 91.00 263 LEU A O 1
ATOM 2091 N N . ASN A 1 264 ? 6.380 -4.135 20.595 1.00 84.88 264 ASN A N 1
ATOM 2092 C CA . ASN A 1 264 ? 7.372 -4.629 21.535 1.00 84.88 264 ASN A CA 1
ATOM 2093 C C . ASN A 1 264 ? 6.689 -4.934 22.874 1.00 84.88 264 ASN A C 1
ATOM 2095 O O . ASN A 1 264 ? 6.266 -4.020 23.579 1.00 84.88 264 ASN A O 1
ATOM 2099 N N . GLN A 1 265 ? 6.589 -6.214 23.244 1.00 76.69 265 GLN A N 1
ATOM 2100 C CA . GLN A 1 265 ? 5.907 -6.625 24.478 1.00 76.69 265 GLN A CA 1
ATOM 2101 C C . GLN A 1 265 ? 6.565 -6.074 25.754 1.00 76.69 265 GLN A C 1
ATOM 2103 O O . GLN A 1 265 ? 5.875 -5.901 26.753 1.00 76.69 265 GLN A O 1
ATOM 2108 N N . GLY A 1 266 ? 7.873 -5.785 25.732 1.00 73.88 266 GLY A N 1
ATOM 2109 C CA . GLY A 1 266 ? 8.589 -5.265 26.899 1.00 73.88 266 GLY A CA 1
ATOM 2110 C C . GLY A 1 266 ? 8.303 -3.789 27.184 1.00 73.88 266 GLY A C 1
ATOM 2111 O O . GLY A 1 266 ? 8.104 -3.424 28.339 1.00 73.88 266 GLY A O 1
ATOM 2112 N N . SER A 1 267 ? 8.272 -2.942 26.146 1.00 77.56 267 SER A N 1
ATOM 2113 C CA . SER A 1 267 ? 8.046 -1.493 26.290 1.00 77.56 267 SER A CA 1
ATOM 2114 C C . SER A 1 267 ? 6.598 -1.057 26.044 1.00 77.56 267 SER A C 1
ATOM 2116 O O . SER A 1 267 ? 6.219 0.039 26.445 1.00 77.56 267 SER A O 1
ATOM 2118 N N . GLY A 1 268 ? 5.781 -1.883 25.382 1.00 81.19 268 GLY A N 1
ATOM 2119 C CA . GLY A 1 268 ? 4.443 -1.500 24.919 1.00 81.19 268 GLY A CA 1
ATOM 2120 C C . GLY A 1 268 ? 4.454 -0.523 23.735 1.00 81.19 268 GLY A C 1
ATOM 2121 O O . GLY A 1 268 ? 3.404 0.011 23.372 1.00 81.19 268 GLY A O 1
ATOM 2122 N N . GLU A 1 269 ? 5.623 -0.284 23.132 1.00 87.50 269 GLU A N 1
ATOM 2123 C CA . GLU A 1 269 ? 5.809 0.624 21.999 1.00 87.50 269 GLU A CA 1
ATOM 2124 C C . GLU A 1 269 ? 5.722 -0.106 20.654 1.00 87.50 269 GLU A C 1
ATOM 2126 O O . GLU A 1 269 ? 5.984 -1.307 20.545 1.00 87.50 269 GLU A O 1
ATOM 2131 N N . TRP A 1 270 ? 5.368 0.640 19.608 1.00 91.75 270 TRP A N 1
ATOM 2132 C CA . TRP A 1 270 ? 5.299 0.132 18.242 1.00 91.75 270 TRP A CA 1
ATOM 2133 C C . TRP A 1 270 ? 6.589 0.424 17.487 1.00 91.75 270 TRP A C 1
ATOM 2135 O O . TRP A 1 270 ? 6.923 1.582 17.251 1.00 91.75 270 TRP A O 1
ATOM 2145 N N . ASN A 1 271 ? 7.258 -0.630 17.034 1.00 91.12 271 ASN A N 1
ATOM 2146 C CA . ASN A 1 271 ? 8.415 -0.525 16.158 1.00 91.12 271 ASN A CA 1
ATOM 2147 C C . ASN A 1 271 ? 7.983 -0.637 14.696 1.00 91.12 271 ASN A C 1
ATOM 2149 O O . ASN A 1 271 ? 7.199 -1.520 14.340 1.00 91.12 271 ASN A O 1
ATOM 2153 N N . VAL A 1 272 ? 8.519 0.234 13.843 1.00 92.62 272 VAL A N 1
ATOM 2154 C CA . VAL A 1 272 ? 8.340 0.145 12.389 1.00 92.62 272 VAL A CA 1
ATOM 2155 C C . VAL A 1 272 ? 9.175 -1.022 11.872 1.00 92.62 272 VAL A C 1
ATOM 2157 O O . VAL A 1 272 ? 10.397 -1.003 11.972 1.00 92.62 272 VAL A O 1
ATOM 2160 N N . MET A 1 273 ? 8.507 -2.042 11.333 1.00 90.50 273 MET A N 1
ATOM 2161 C CA . MET A 1 273 ? 9.159 -3.165 10.658 1.00 90.50 273 MET A CA 1
ATOM 2162 C C . MET A 1 273 ? 9.586 -2.762 9.245 1.00 90.50 273 MET A C 1
ATOM 2164 O O . MET A 1 273 ? 10.718 -3.012 8.854 1.00 90.50 273 MET A O 1
ATOM 2168 N N . TYR A 1 274 ? 8.678 -2.134 8.495 1.00 89.50 274 TYR A N 1
ATOM 2169 C CA . TYR A 1 274 ? 8.957 -1.538 7.190 1.00 89.50 274 TYR A CA 1
ATOM 2170 C C . TYR A 1 274 ? 7.932 -0.444 6.870 1.00 89.50 274 TYR A C 1
ATOM 2172 O O . TYR A 1 274 ? 6.850 -0.387 7.470 1.00 89.50 274 TYR A O 1
ATOM 2180 N N . THR A 1 275 ? 8.274 0.403 5.900 1.00 92.38 275 THR A N 1
ATOM 2181 C CA . THR A 1 275 ? 7.370 1.390 5.296 1.00 92.38 275 THR A CA 1
ATOM 2182 C C . THR A 1 275 ? 7.251 1.107 3.799 1.00 92.38 275 THR A C 1
ATOM 2184 O O . THR A 1 275 ? 8.192 0.610 3.198 1.00 92.38 275 THR A O 1
ATOM 2187 N N . ALA A 1 276 ? 6.100 1.389 3.201 1.00 91.81 276 ALA A N 1
ATOM 2188 C CA . ALA A 1 276 ? 5.906 1.449 1.758 1.00 91.81 276 ALA A CA 1
ATOM 2189 C C . ALA A 1 276 ? 5.456 2.882 1.409 1.00 91.81 276 ALA A C 1
ATOM 2191 O O . ALA A 1 276 ? 4.394 3.302 1.887 1.00 91.81 276 ALA A O 1
ATOM 2192 N N . PRO A 1 277 ? 6.247 3.663 0.650 1.00 92.94 277 PRO A N 1
ATOM 2193 C CA . PRO A 1 277 ? 7.511 3.293 -0.006 1.00 92.94 277 PRO A CA 1
ATOM 2194 C C . PRO A 1 277 ? 8.657 3.019 0.989 1.00 92.94 277 PRO A C 1
ATOM 2196 O O . PRO A 1 277 ? 8.728 3.675 2.030 1.00 92.94 277 PRO A O 1
ATOM 2199 N N . ASN A 1 278 ? 9.526 2.044 0.690 1.00 88.31 278 ASN A N 1
ATOM 2200 C CA . ASN A 1 278 ? 10.632 1.641 1.573 1.00 88.31 278 ASN A CA 1
ATOM 2201 C C . ASN A 1 278 ? 11.939 2.383 1.259 1.00 88.31 278 ASN A C 1
ATOM 2203 O O . ASN A 1 278 ? 12.732 2.681 2.151 1.00 88.31 278 ASN A O 1
ATOM 2207 N N . ASP A 1 279 ? 12.154 2.697 -0.016 1.00 89.06 279 ASP A N 1
ATOM 2208 C CA . ASP A 1 279 ? 13.307 3.434 -0.527 1.00 89.06 279 ASP A CA 1
ATOM 2209 C C . ASP A 1 279 ? 12.871 4.486 -1.570 1.00 89.06 279 ASP A C 1
ATOM 2211 O O . ASP A 1 279 ? 11.686 4.657 -1.861 1.00 89.06 279 ASP A O 1
ATOM 2215 N N . MET A 1 280 ? 13.831 5.220 -2.143 1.00 91.00 280 MET A N 1
ATOM 2216 C CA . MET A 1 280 ? 13.548 6.237 -3.170 1.00 91.00 280 MET A CA 1
ATOM 2217 C C . MET A 1 280 ? 13.049 5.652 -4.503 1.00 91.00 280 MET A C 1
ATOM 2219 O O . MET A 1 280 ? 12.452 6.382 -5.287 1.00 91.00 280 MET A O 1
ATOM 2223 N N . CYS A 1 281 ? 13.289 4.368 -4.778 1.00 91.88 281 CYS A N 1
ATOM 2224 C CA . CYS A 1 281 ? 12.806 3.684 -5.979 1.00 91.88 281 CYS A CA 1
ATOM 2225 C C . CYS A 1 281 ? 11.376 3.147 -5.832 1.00 91.88 281 CYS A C 1
ATOM 2227 O O . CYS A 1 281 ? 10.734 2.856 -6.839 1.00 91.88 281 CYS A O 1
ATOM 2229 N N . ASP A 1 282 ? 10.864 3.039 -4.606 1.00 91.56 282 ASP A N 1
ATOM 2230 C CA . ASP A 1 282 ? 9.452 2.751 -4.338 1.00 91.56 282 ASP A CA 1
ATOM 2231 C C . ASP A 1 282 ? 8.547 3.978 -4.449 1.00 91.56 282 ASP A C 1
ATOM 2233 O O . ASP A 1 282 ? 7.328 3.832 -4.592 1.00 91.56 282 ASP A O 1
ATOM 2237 N N . VAL A 1 283 ? 9.124 5.180 -4.355 1.00 94.06 283 VAL A N 1
ATOM 2238 C CA . VAL A 1 283 ? 8.386 6.427 -4.557 1.00 94.06 283 VAL A CA 1
ATOM 2239 C C . VAL A 1 283 ? 7.910 6.469 -6.003 1.00 94.06 283 VAL A C 1
ATOM 2241 O O . VAL A 1 283 ? 8.708 6.409 -6.942 1.00 94.06 283 VAL A O 1
ATOM 2244 N N . TYR A 1 284 ? 6.594 6.567 -6.174 1.00 95.31 284 TYR A N 1
ATOM 2245 C CA . TYR A 1 284 ? 5.963 6.449 -7.478 1.00 95.31 284 TYR A CA 1
ATOM 2246 C C . TYR A 1 284 ? 6.536 7.456 -8.484 1.00 95.31 284 TYR A C 1
ATOM 2248 O O . TYR A 1 284 ? 6.507 8.667 -8.265 1.00 95.31 284 TYR A O 1
ATOM 2256 N N . GLY A 1 285 ? 7.034 6.945 -9.612 1.00 94.75 285 GLY A N 1
ATOM 2257 C CA . GLY A 1 285 ? 7.487 7.779 -10.728 1.00 94.75 285 GLY A CA 1
ATOM 2258 C C . GLY A 1 285 ? 8.746 8.612 -10.452 1.00 94.75 285 GLY A C 1
ATOM 2259 O O . GLY A 1 285 ? 8.996 9.569 -11.184 1.00 94.75 285 GLY A O 1
ATOM 2260 N N . ASN A 1 286 ? 9.558 8.255 -9.448 1.00 94.88 286 ASN A N 1
ATOM 2261 C CA . ASN A 1 286 ? 10.728 9.038 -9.023 1.00 94.88 286 ASN A CA 1
ATOM 2262 C C . ASN A 1 286 ? 11.751 9.328 -10.148 1.00 94.88 286 ASN A C 1
ATOM 2264 O O . ASN A 1 286 ? 12.352 10.398 -10.175 1.00 94.88 286 ASN A O 1
ATOM 2268 N N . CYS A 1 287 ? 11.922 8.410 -11.108 1.00 96.19 287 CYS A N 1
ATOM 2269 C CA . CYS A 1 287 ? 12.830 8.586 -12.254 1.00 96.19 287 CYS A CA 1
ATOM 2270 C C . CYS A 1 287 ? 12.176 9.199 -13.506 1.00 96.19 287 CYS A C 1
ATOM 2272 O O . CYS A 1 287 ? 12.808 9.260 -14.564 1.00 96.19 287 CYS A O 1
ATOM 2274 N N . GLY A 1 288 ? 10.920 9.641 -13.406 1.00 95.62 288 GLY A N 1
ATOM 2275 C CA . GLY A 1 288 ? 10.166 10.197 -14.525 1.00 95.62 288 GLY A CA 1
ATOM 2276 C C . GLY A 1 288 ? 9.822 9.173 -15.615 1.00 95.62 288 GLY A C 1
ATOM 2277 O O . GLY A 1 288 ? 9.993 7.962 -15.468 1.00 95.62 288 GLY A O 1
ATOM 2278 N N . ALA A 1 289 ? 9.294 9.677 -16.731 1.00 97.25 289 ALA A N 1
ATOM 2279 C CA . ALA A 1 289 ? 8.917 8.861 -17.884 1.00 97.25 289 ALA A CA 1
ATOM 2280 C C . ALA A 1 289 ? 10.136 8.234 -18.576 1.00 97.25 289 ALA A C 1
ATOM 2282 O O . ALA A 1 289 ? 11.130 8.912 -18.818 1.00 97.25 289 ALA A O 1
ATOM 2283 N N . ASN A 1 290 ? 10.031 6.966 -18.967 1.00 97.00 290 ASN A N 1
ATOM 2284 C CA . ASN A 1 290 ? 11.055 6.175 -19.656 1.00 97.00 290 ASN A CA 1
ATOM 2285 C C . ASN A 1 290 ? 12.412 6.109 -18.918 1.00 97.00 290 ASN A C 1
ATOM 2287 O O . ASN A 1 290 ? 13.456 5.886 -19.540 1.00 97.00 290 ASN A O 1
ATOM 2291 N N . GLY A 1 291 ? 12.395 6.330 -17.602 1.00 96.06 291 GLY A N 1
ATOM 2292 C CA . GLY A 1 291 ? 13.519 6.121 -16.696 1.00 96.06 291 GLY A CA 1
ATOM 2293 C C . GLY A 1 291 ? 13.336 4.843 -15.876 1.00 96.06 291 GLY A C 1
ATOM 2294 O O . GLY A 1 291 ? 12.213 4.393 -15.649 1.00 96.06 291 GLY A O 1
ATOM 2295 N N . ILE A 1 292 ? 14.446 4.269 -15.421 1.00 95.62 292 ILE A N 1
ATOM 2296 C CA . ILE A 1 292 ? 14.492 3.114 -14.522 1.00 95.62 292 ILE A CA 1
ATOM 2297 C C . ILE A 1 292 ? 15.251 3.475 -13.245 1.00 95.62 292 ILE A C 1
ATOM 2299 O O . ILE A 1 292 ? 16.319 4.090 -13.302 1.00 95.62 292 ILE A O 1
ATOM 2303 N N . CYS A 1 293 ? 14.699 3.079 -12.096 1.00 94.69 293 CYS A N 1
ATOM 2304 C CA . CYS A 1 293 ? 15.338 3.257 -10.796 1.00 94.69 293 CYS A CA 1
ATOM 2305 C C . CYS A 1 293 ? 16.160 2.027 -10.396 1.00 94.69 293 CYS A C 1
ATOM 2307 O O . CYS A 1 293 ? 15.650 0.908 -10.398 1.00 94.69 293 CYS A O 1
ATOM 2309 N N . ARG A 1 294 ? 17.422 2.240 -10.027 1.00 91.81 294 ARG A N 1
ATOM 2310 C CA . ARG A 1 294 ? 18.387 1.223 -9.596 1.00 91.81 294 ARG A CA 1
ATOM 2311 C C . ARG A 1 294 ? 19.024 1.681 -8.293 1.00 91.81 294 ARG A C 1
ATOM 2313 O O . ARG A 1 294 ? 19.936 2.506 -8.292 1.00 91.81 294 ARG A O 1
ATOM 2320 N N . ILE A 1 295 ? 18.536 1.154 -7.171 1.00 86.31 295 ILE A N 1
ATOM 2321 C CA . ILE A 1 295 ? 18.947 1.618 -5.835 1.00 86.31 295 ILE A CA 1
ATOM 2322 C C . ILE A 1 295 ? 20.441 1.370 -5.545 1.00 86.31 295 ILE A C 1
ATOM 2324 O O . ILE A 1 295 ? 21.043 2.080 -4.742 1.00 86.31 295 ILE A O 1
ATOM 2328 N N . SER A 1 296 ? 21.056 0.405 -6.237 1.00 83.44 296 SER A N 1
ATOM 2329 C CA . SER A 1 296 ? 22.486 0.077 -6.161 1.00 83.44 296 SER A CA 1
ATOM 2330 C C . SER A 1 296 ? 23.394 1.066 -6.903 1.00 83.44 296 SER A C 1
ATOM 2332 O O . SER A 1 296 ? 24.604 1.076 -6.669 1.00 83.44 296 SER A O 1
ATOM 2334 N N . LYS A 1 297 ? 22.847 1.914 -7.783 1.00 84.50 297 LYS A N 1
ATOM 2335 C CA . LYS A 1 297 ? 23.627 2.832 -8.621 1.00 84.50 297 LYS A CA 1
ATOM 2336 C C . LYS A 1 297 ? 23.620 4.269 -8.108 1.00 84.50 297 LYS A C 1
ATOM 2338 O O . LYS A 1 297 ? 22.752 4.698 -7.352 1.00 84.50 297 LYS A O 1
ATOM 2343 N N . ARG A 1 298 ? 24.628 5.040 -8.531 1.00 83.75 298 ARG A N 1
ATOM 2344 C CA . ARG A 1 298 ? 24.728 6.486 -8.285 1.00 83.75 298 ARG A CA 1
ATOM 2345 C C . ARG A 1 298 ? 25.096 7.200 -9.591 1.00 83.75 298 ARG A C 1
ATOM 2347 O O . ARG A 1 298 ? 26.238 7.052 -10.022 1.00 83.75 298 ARG A O 1
ATOM 2354 N N . PRO A 1 299 ? 24.182 7.977 -10.204 1.00 87.56 299 PRO A N 1
ATOM 2355 C CA . PRO A 1 299 ? 22.813 8.292 -9.761 1.00 87.56 299 PRO A CA 1
ATOM 2356 C C . PRO A 1 299 ? 21.868 7.073 -9.776 1.00 87.56 299 PRO A C 1
ATOM 2358 O O . PRO A 1 299 ? 22.099 6.128 -10.520 1.00 87.56 299 PRO A O 1
ATOM 2361 N N . ILE A 1 300 ? 20.809 7.100 -8.953 1.00 92.31 300 ILE A N 1
ATOM 2362 C CA . ILE A 1 300 ? 19.838 5.987 -8.852 1.00 92.31 300 ILE A CA 1
ATOM 2363 C C . ILE A 1 300 ? 18.914 5.884 -10.073 1.00 92.31 300 ILE A C 1
ATOM 2365 O O . ILE A 1 300 ? 18.315 4.840 -10.290 1.00 92.31 300 ILE A O 1
ATOM 2369 N N . CYS A 1 301 ? 18.770 6.956 -10.853 1.00 95.50 301 CYS A N 1
ATOM 2370 C CA . CYS A 1 301 ? 17.923 6.982 -12.040 1.00 95.50 301 CYS A CA 1
ATOM 2371 C C . CYS A 1 301 ? 18.768 6.979 -13.309 1.00 95.50 301 CYS A C 1
ATOM 2373 O O . CYS A 1 301 ? 19.633 7.838 -13.505 1.00 95.50 301 CYS A O 1
ATOM 2375 N N . GLU A 1 302 ? 18.452 6.048 -14.202 1.00 95.06 302 GLU A N 1
ATOM 2376 C CA . GLU A 1 302 ? 19.039 5.936 -15.533 1.00 95.06 302 GLU A CA 1
ATOM 2377 C C . GLU A 1 302 ? 17.924 5.967 -16.582 1.00 95.06 302 GLU A C 1
ATOM 2379 O O . GLU A 1 302 ? 16.793 5.555 -16.321 1.00 95.06 302 GLU A O 1
ATOM 2384 N N . CYS A 1 303 ? 18.220 6.461 -17.783 1.00 96.25 303 CYS A N 1
ATOM 2385 C CA . CYS A 1 303 ? 17.299 6.274 -18.900 1.00 96.25 303 CYS A CA 1
ATOM 2386 C C . CYS A 1 303 ? 17.308 4.807 -19.334 1.00 96.25 303 CYS A C 1
ATOM 2388 O O . CYS A 1 303 ? 18.354 4.156 -19.306 1.00 96.25 303 CYS A O 1
ATOM 2390 N N . LEU A 1 304 ? 16.158 4.303 -19.788 1.00 95.69 304 LEU A N 1
ATOM 2391 C CA . LEU A 1 304 ? 16.101 2.997 -20.444 1.00 95.69 304 LEU A CA 1
ATOM 2392 C C . LEU A 1 304 ? 17.092 2.953 -21.623 1.00 95.69 304 LEU A C 1
ATOM 2394 O O . LEU A 1 304 ? 17.351 3.967 -22.279 1.00 95.69 304 LEU A O 1
ATOM 2398 N N . LYS A 1 305 ? 17.671 1.784 -21.908 1.00 90.81 305 LYS A N 1
ATOM 2399 C CA . LYS A 1 305 ? 18.584 1.632 -23.051 1.00 90.81 305 LYS A CA 1
ATOM 2400 C C . LYS A 1 305 ? 17.852 2.019 -24.346 1.00 90.81 305 LYS A C 1
ATOM 2402 O O . LYS A 1 305 ? 16.703 1.645 -24.532 1.00 90.81 305 LYS A O 1
ATOM 2407 N N . GLY A 1 306 ? 18.509 2.812 -25.197 1.00 90.19 306 GLY A N 1
ATOM 2408 C CA . GLY A 1 306 ? 17.890 3.456 -26.370 1.00 90.19 306 GLY A CA 1
ATOM 2409 C C . GLY A 1 306 ? 17.320 4.860 -26.100 1.00 90.19 306 GLY A C 1
ATOM 2410 O O . GLY A 1 306 ? 17.000 5.596 -27.036 1.00 90.19 306 GLY A O 1
ATOM 2411 N N . PHE A 1 307 ? 17.271 5.303 -24.839 1.00 95.25 307 PHE A N 1
ATOM 2412 C CA . PHE A 1 307 ? 16.740 6.608 -24.437 1.00 95.25 307 PHE A CA 1
ATOM 2413 C C . PHE A 1 307 ? 17.837 7.564 -23.948 1.00 95.25 307 PHE A C 1
ATOM 2415 O O . PHE A 1 307 ? 18.958 7.171 -23.617 1.00 95.25 307 PHE A O 1
ATOM 2422 N N . VAL A 1 308 ? 17.506 8.854 -23.932 1.00 96.12 308 VAL A N 1
ATOM 2423 C CA . VAL A 1 308 ? 18.333 9.960 -23.435 1.00 96.12 308 VAL A CA 1
ATOM 2424 C C . VAL A 1 308 ? 17.489 10.927 -22.599 1.00 96.12 308 VAL A C 1
ATOM 2426 O O . VAL A 1 308 ? 16.283 11.036 -22.843 1.00 96.12 308 VAL A O 1
ATOM 2429 N N . PRO A 1 309 ? 18.085 11.656 -21.638 1.00 97.06 309 PRO A N 1
ATOM 2430 C CA . PRO A 1 309 ? 17.348 12.628 -20.837 1.00 97.06 309 PRO A CA 1
ATOM 2431 C C . PRO A 1 309 ? 16.692 13.701 -21.711 1.00 97.06 309 PRO A C 1
ATOM 2433 O O . PRO A 1 309 ? 17.346 14.256 -22.598 1.00 97.06 309 PRO A O 1
ATOM 2436 N N . LYS A 1 310 ? 15.427 14.054 -21.429 1.00 95.81 310 LYS A N 1
ATOM 2437 C CA . LYS A 1 310 ? 14.761 15.190 -22.105 1.00 95.81 310 LYS A CA 1
ATOM 2438 C C . LYS A 1 310 ? 15.509 16.498 -21.848 1.00 95.81 310 LYS A C 1
ATOM 2440 O O . LYS A 1 310 ? 15.611 17.344 -22.733 1.00 95.81 310 LYS A O 1
ATOM 2445 N N . GLN A 1 311 ? 16.035 16.646 -20.632 1.00 94.44 311 GLN A N 1
ATOM 2446 C CA . GLN A 1 311 ? 16.752 17.829 -20.167 1.00 94.44 311 GLN A CA 1
ATOM 2447 C C . GLN A 1 311 ? 18.084 17.414 -19.520 1.00 94.44 311 GLN A C 1
ATOM 2449 O O . GLN A 1 311 ? 18.133 17.190 -18.312 1.00 94.44 311 GLN A O 1
ATOM 2454 N N . PRO A 1 312 ? 19.185 17.313 -20.293 1.00 92.88 312 PRO A N 1
ATOM 2455 C CA . PRO A 1 312 ? 20.470 16.824 -19.781 1.00 92.88 312 PRO A CA 1
ATOM 2456 C C . PRO A 1 312 ? 20.997 17.608 -18.572 1.00 92.88 312 PRO A C 1
ATOM 2458 O O . PRO A 1 312 ? 21.459 17.012 -17.608 1.00 92.88 312 PRO A O 1
ATOM 2461 N N . LYS A 1 313 ? 20.841 18.939 -18.580 1.00 91.12 313 LYS A N 1
ATOM 2462 C CA . LYS A 1 313 ? 21.287 19.810 -17.481 1.00 91.12 313 LYS A CA 1
ATOM 2463 C C . LYS A 1 313 ? 20.550 19.549 -16.165 1.00 91.12 313 LYS A C 1
ATOM 2465 O O . LYS A 1 313 ? 21.159 19.657 -15.111 1.00 91.12 313 LYS A O 1
ATOM 2470 N N . GLU A 1 314 ? 19.254 19.239 -16.222 1.00 90.81 314 GLU A N 1
ATOM 2471 C CA . GLU A 1 314 ? 18.475 18.877 -15.028 1.00 90.81 314 GLU A CA 1
ATOM 2472 C C . GLU A 1 314 ? 18.887 17.491 -14.519 1.00 90.81 314 GLU A C 1
ATOM 2474 O O . GLU A 1 314 ? 19.078 17.297 -13.320 1.00 90.81 314 GLU A O 1
ATOM 2479 N N . TRP A 1 315 ? 19.120 16.557 -15.444 1.00 88.81 315 TRP A N 1
ATOM 2480 C CA . TRP A 1 315 ? 19.550 15.196 -15.134 1.00 88.81 315 TRP A CA 1
ATOM 2481 C C . TRP A 1 315 ? 20.915 15.152 -14.428 1.00 88.81 315 TRP A C 1
ATOM 2483 O O . TRP A 1 315 ? 21.097 14.390 -13.480 1.00 88.81 315 TRP A O 1
ATOM 2493 N N . GLU A 1 316 ? 21.857 16.006 -14.847 1.00 86.94 316 GLU A N 1
ATOM 2494 C CA . GLU A 1 316 ? 23.187 16.163 -14.232 1.00 86.94 316 GLU A CA 1
ATOM 2495 C C . GLU A 1 316 ? 23.122 16.644 -12.774 1.00 86.94 316 GLU A C 1
ATOM 2497 O O . GLU A 1 316 ? 23.976 16.278 -11.967 1.00 86.94 316 GLU A O 1
ATOM 2502 N N . VAL A 1 317 ? 22.097 17.424 -12.416 1.00 88.88 317 VAL A N 1
ATOM 2503 C CA . VAL A 1 317 ? 21.862 17.904 -11.042 1.00 88.88 317 VAL A CA 1
ATOM 2504 C C . VAL A 1 317 ? 20.834 17.059 -10.285 1.00 88.88 317 VAL A C 1
ATOM 2506 O O . VAL A 1 317 ? 20.281 17.511 -9.285 1.00 88.88 317 VAL A O 1
ATOM 2509 N N . LEU A 1 318 ? 20.609 15.817 -10.733 1.00 88.69 318 LEU A N 1
ATOM 2510 C CA . LEU A 1 318 ? 19.739 14.825 -10.091 1.00 88.69 318 LEU A CA 1
ATOM 2511 C C . LEU A 1 318 ? 18.244 15.200 -10.083 1.00 88.69 318 LEU A C 1
ATOM 2513 O O . LEU A 1 318 ? 17.485 14.706 -9.252 1.00 88.69 318 LEU A O 1
ATOM 2517 N N . ASN A 1 319 ? 17.803 16.055 -11.011 1.00 90.94 319 ASN A N 1
ATOM 2518 C CA . ASN A 1 319 ? 16.387 16.309 -11.260 1.00 90.94 319 ASN A CA 1
ATOM 2519 C C . ASN A 1 319 ? 15.901 15.450 -12.438 1.00 90.94 319 ASN A C 1
ATOM 2521 O O . ASN A 1 319 ? 16.190 15.732 -13.602 1.00 90.94 319 ASN A O 1
ATOM 2525 N N . TRP A 1 320 ? 15.138 14.403 -12.120 1.00 94.50 320 TRP A N 1
ATOM 2526 C CA . TRP A 1 320 ? 14.664 13.408 -13.089 1.00 94.50 320 TRP A CA 1
ATOM 2527 C C . TRP A 1 320 ? 13.208 13.606 -13.526 1.00 94.50 320 TRP A C 1
ATOM 2529 O O . TRP A 1 320 ? 12.704 12.822 -14.328 1.00 94.50 320 TRP A O 1
ATOM 2539 N N . ILE A 1 321 ? 12.533 14.666 -13.060 1.00 93.06 321 ILE A N 1
ATOM 2540 C CA . ILE A 1 321 ? 11.099 14.913 -13.312 1.00 93.06 321 ILE A CA 1
ATOM 2541 C C . ILE A 1 321 ? 10.789 14.945 -14.816 1.00 93.06 321 ILE A C 1
ATOM 2543 O O . ILE A 1 321 ? 9.759 14.434 -15.258 1.00 93.06 321 ILE A O 1
ATOM 2547 N N . GLY A 1 322 ? 11.695 15.504 -15.626 1.00 92.81 322 GLY A N 1
ATOM 2548 C CA . GLY A 1 322 ? 11.539 15.556 -17.080 1.00 92.81 322 GLY A CA 1
ATOM 2549 C C . GLY A 1 322 ? 11.532 14.182 -17.766 1.00 92.81 322 GLY A C 1
ATOM 2550 O O . GLY A 1 322 ? 10.993 14.055 -18.868 1.00 92.81 322 GLY A O 1
ATOM 2551 N N . GLY A 1 323 ? 12.094 13.150 -17.133 1.00 96.31 323 GLY A N 1
ATOM 2552 C CA . GLY A 1 323 ? 12.246 11.820 -17.713 1.00 96.31 323 GLY A CA 1
ATOM 2553 C C . GLY A 1 323 ? 13.146 11.790 -18.954 1.00 96.31 323 GLY A C 1
ATOM 2554 O O . GLY A 1 323 ? 13.956 12.687 -19.221 1.00 96.31 323 GLY A O 1
ATOM 2555 N N . CYS A 1 324 ? 12.961 10.747 -19.751 1.00 97.50 324 CYS A N 1
ATOM 2556 C CA . CYS A 1 324 ? 13.748 10.421 -20.926 1.00 97.50 324 CYS A CA 1
ATOM 2557 C C . CYS A 1 324 ? 12.880 10.337 -22.190 1.00 97.50 324 CYS A C 1
ATOM 2559 O O . CYS A 1 324 ? 11.665 10.121 -22.145 1.00 97.50 324 CYS A O 1
ATOM 2561 N N . VAL A 1 325 ? 13.522 10.503 -23.343 1.00 95.88 325 VAL A N 1
ATOM 2562 C CA . VAL A 1 325 ? 12.957 10.295 -24.684 1.00 95.88 325 VAL A CA 1
ATOM 2563 C C . VAL A 1 325 ? 13.838 9.347 -25.467 1.00 95.88 325 VAL A C 1
ATOM 2565 O O . VAL A 1 325 ? 15.033 9.240 -25.200 1.00 95.88 325 VAL A O 1
ATOM 2568 N N . ARG A 1 326 ? 13.256 8.670 -26.454 1.00 93.62 326 ARG A N 1
ATOM 2569 C CA . ARG A 1 326 ? 14.035 7.833 -27.364 1.00 93.62 326 ARG A CA 1
ATOM 2570 C C . ARG A 1 326 ? 15.097 8.672 -28.060 1.00 93.62 326 ARG A C 1
ATOM 2572 O O . ARG A 1 326 ? 14.812 9.765 -28.549 1.00 93.62 326 ARG A O 1
ATOM 2579 N N . ARG A 1 327 ? 16.310 8.131 -28.131 1.00 92.62 327 ARG A N 1
ATOM 2580 C CA . ARG A 1 327 ? 17.422 8.720 -28.882 1.00 92.62 327 ARG A CA 1
ATOM 2581 C C . ARG A 1 327 ? 17.094 8.778 -30.370 1.00 92.62 327 ARG A C 1
ATOM 2583 O O . ARG A 1 327 ? 17.393 9.769 -31.029 1.00 92.62 327 ARG A O 1
ATOM 2590 N N . ILE A 1 328 ? 16.474 7.713 -30.876 1.00 89.69 328 ILE A N 1
ATOM 2591 C CA . ILE A 1 328 ? 16.055 7.564 -32.266 1.00 89.69 328 ILE A CA 1
ATOM 2592 C C . ILE A 1 328 ? 14.540 7.306 -32.279 1.00 89.69 328 ILE A C 1
ATOM 2594 O O . ILE A 1 328 ? 14.084 6.350 -31.649 1.00 89.69 328 ILE A O 1
ATOM 2598 N N . PRO A 1 329 ? 13.736 8.137 -32.966 1.00 88.69 329 PRO A N 1
ATOM 2599 C CA . PRO A 1 329 ? 12.300 7.908 -33.086 1.00 88.69 329 PRO A CA 1
ATOM 2600 C C . PRO A 1 329 ? 11.976 6.585 -33.791 1.00 88.69 329 PRO A C 1
ATOM 2602 O O . PRO A 1 329 ? 12.632 6.216 -34.766 1.00 88.69 329 PRO A O 1
ATOM 2605 N N . LEU A 1 330 ? 10.919 5.907 -33.336 1.00 87.19 330 LEU A N 1
ATOM 2606 C CA . LEU A 1 330 ? 10.370 4.741 -34.030 1.00 87.19 330 LEU A CA 1
ATOM 2607 C C . LEU A 1 330 ? 9.696 5.186 -35.332 1.00 87.19 330 LEU A C 1
ATOM 2609 O O . LEU A 1 330 ? 9.027 6.220 -35.379 1.00 87.19 330 LEU A O 1
ATOM 2613 N N . THR A 1 331 ? 9.876 4.403 -36.391 1.00 85.06 331 THR A N 1
ATOM 2614 C CA . THR A 1 331 ? 9.336 4.706 -37.729 1.00 85.06 331 THR A CA 1
ATOM 2615 C C . THR A 1 331 ? 8.264 3.711 -38.164 1.00 85.06 331 THR A C 1
ATOM 2617 O O . THR A 1 331 ? 7.639 3.905 -39.205 1.00 85.06 331 THR A O 1
ATOM 2620 N N . CYS A 1 332 ? 8.033 2.664 -37.366 1.00 85.88 332 CYS A N 1
ATOM 2621 C CA . CYS A 1 332 ? 7.161 1.535 -37.661 1.00 85.88 332 CYS A CA 1
ATOM 2622 C C . CYS A 1 332 ? 7.497 0.856 -39.003 1.00 85.88 332 CYS A C 1
ATOM 2624 O O . CYS A 1 332 ? 6.617 0.403 -39.736 1.00 85.88 332 CYS A O 1
ATOM 2626 N N . GLN A 1 333 ? 8.784 0.827 -39.364 1.00 75.06 333 GLN A N 1
ATOM 2627 C CA . GLN A 1 333 ? 9.280 0.205 -40.594 1.00 75.06 333 GLN A CA 1
ATOM 2628 C C . GLN A 1 333 ? 9.892 -1.175 -40.321 1.00 75.06 333 GLN A C 1
ATOM 2630 O O . GLN A 1 333 ? 10.113 -1.576 -39.178 1.00 75.06 333 GLN A O 1
ATOM 2635 N N . LYS A 1 334 ? 10.180 -1.928 -41.392 1.00 69.88 334 LYS A N 1
ATOM 2636 C CA . LYS A 1 334 ? 10.850 -3.232 -41.281 1.00 69.88 334 LYS A CA 1
ATOM 2637 C C . LYS A 1 334 ? 12.224 -3.070 -40.618 1.00 69.88 334 LYS A C 1
ATOM 2639 O O . LYS A 1 334 ? 13.044 -2.301 -41.109 1.00 69.88 334 LYS A O 1
ATOM 2644 N N . GLY A 1 335 ? 12.470 -3.839 -39.558 1.00 75.69 335 GLY A N 1
ATOM 2645 C CA . GLY A 1 335 ? 13.744 -3.884 -38.831 1.00 75.69 335 GLY A CA 1
ATOM 2646 C C . GLY A 1 335 ? 13.646 -3.495 -37.355 1.00 75.69 335 GLY A C 1
ATOM 2647 O O . GLY A 1 335 ? 14.587 -3.744 -36.613 1.00 75.69 335 GLY A O 1
ATOM 2648 N N . GLU A 1 336 ? 12.531 -2.911 -36.912 1.00 87.12 336 GLU A N 1
ATOM 2649 C CA . GLU A 1 336 ? 12.257 -2.753 -35.479 1.00 87.12 336 GLU A CA 1
ATOM 2650 C C . GLU A 1 336 ? 12.100 -4.108 -34.784 1.00 87.12 336 GLU A C 1
ATOM 2652 O O . GLU A 1 336 ? 11.789 -5.123 -35.410 1.00 87.12 336 GLU A O 1
ATOM 2657 N N . GLY A 1 337 ? 12.289 -4.093 -33.475 1.00 91.19 337 GLY A N 1
ATOM 2658 C CA . GLY A 1 337 ? 12.188 -5.258 -32.611 1.00 91.19 337 GLY A CA 1
ATOM 2659 C C . GLY A 1 337 ? 12.238 -4.815 -31.158 1.00 91.19 337 GLY A C 1
ATOM 2660 O O . GLY A 1 337 ? 11.919 -3.662 -30.852 1.00 91.19 337 GLY A O 1
ATOM 2661 N N . PHE A 1 338 ? 12.641 -5.716 -30.268 1.00 93.56 338 PHE A N 1
ATOM 2662 C CA . PHE A 1 338 ? 12.531 -5.466 -28.840 1.00 93.56 338 PHE A CA 1
ATOM 2663 C C . PHE A 1 338 ? 13.808 -5.755 -28.074 1.00 93.56 338 PHE A C 1
ATOM 2665 O O . PHE A 1 338 ? 14.506 -6.737 -28.322 1.00 93.56 338 PHE A O 1
ATOM 2672 N N . LEU A 1 339 ? 14.075 -4.890 -27.103 1.00 92.69 339 LEU A N 1
ATOM 2673 C CA . LEU A 1 339 ? 15.070 -5.109 -26.075 1.00 92.69 339 LEU A CA 1
ATOM 2674 C C . LEU A 1 339 ? 14.386 -5.717 -24.851 1.00 92.69 339 LEU A C 1
ATOM 2676 O O . LEU A 1 339 ? 13.481 -5.108 -24.280 1.00 92.69 339 LEU A O 1
ATOM 2680 N N . LYS A 1 340 ? 14.851 -6.893 -24.436 1.00 92.44 340 LYS A N 1
ATOM 2681 C CA . LYS A 1 340 ? 14.443 -7.512 -23.177 1.00 92.44 340 LYS A CA 1
ATOM 2682 C C . LYS A 1 340 ? 15.096 -6.775 -22.006 1.00 92.44 340 LYS A C 1
ATOM 2684 O O . LYS A 1 340 ? 16.316 -6.602 -21.998 1.00 92.44 340 LYS A O 1
ATOM 2689 N N . LEU A 1 341 ? 14.290 -6.347 -21.042 1.00 90.62 341 LEU A N 1
ATOM 2690 C CA . LEU A 1 341 ? 14.739 -5.846 -19.750 1.00 90.62 341 LEU A CA 1
ATOM 2691 C C . LEU A 1 341 ? 14.259 -6.816 -18.674 1.00 90.62 341 LEU A C 1
ATOM 2693 O O . LEU A 1 341 ? 13.061 -7.069 -18.575 1.00 90.62 341 LEU A O 1
ATOM 2697 N N . GLU A 1 342 ? 15.210 -7.362 -17.926 1.00 87.69 342 GLU A N 1
ATOM 2698 C CA . GLU A 1 342 ? 14.994 -8.423 -16.941 1.00 87.69 342 GLU A CA 1
ATOM 2699 C C . GLU A 1 342 ? 14.999 -7.856 -15.521 1.00 87.69 342 GLU A C 1
ATOM 2701 O O . GLU A 1 342 ? 15.609 -6.811 -15.273 1.00 87.69 342 GLU A O 1
ATOM 2706 N N . GLY A 1 343 ? 14.328 -8.544 -14.597 1.00 85.56 343 GLY A N 1
ATOM 2707 C CA . GLY A 1 343 ? 14.442 -8.253 -13.166 1.00 85.56 343 GLY A CA 1
ATOM 2708 C C . GLY A 1 343 ? 13.809 -6.937 -12.719 1.00 85.56 343 GLY A C 1
ATOM 2709 O O . GLY A 1 343 ? 14.350 -6.247 -11.849 1.00 85.56 343 GLY A O 1
ATOM 2710 N N . VAL A 1 344 ? 12.676 -6.540 -13.311 1.00 89.12 344 VAL A N 1
ATOM 2711 C CA . VAL A 1 344 ? 12.069 -5.233 -13.017 1.00 89.12 344 VAL A CA 1
ATOM 2712 C C . VAL A 1 344 ? 10.633 -5.289 -12.510 1.00 89.12 344 VAL A C 1
ATOM 2714 O O . VAL A 1 344 ? 9.838 -6.151 -12.866 1.00 89.12 344 VAL A O 1
ATOM 2717 N N . LYS A 1 345 ? 10.260 -4.255 -11.753 1.00 91.31 345 LYS A N 1
ATOM 2718 C CA . LYS A 1 345 ? 8.864 -3.859 -11.555 1.00 91.31 345 LYS A CA 1
ATOM 2719 C C . LYS A 1 345 ? 8.304 -3.344 -12.880 1.00 91.31 345 LYS A C 1
ATOM 2721 O O . LYS A 1 345 ? 8.742 -2.297 -13.365 1.00 91.31 345 LYS A O 1
ATOM 2726 N N . LEU A 1 346 ? 7.298 -4.025 -13.427 1.00 91.75 346 LEU A N 1
ATOM 2727 C CA . LEU A 1 346 ? 6.649 -3.610 -14.675 1.00 91.75 346 LEU A CA 1
ATOM 2728 C C . LEU A 1 346 ? 6.051 -2.195 -14.592 1.00 91.75 346 LEU A C 1
ATOM 2730 O O . LEU A 1 346 ? 5.528 -1.837 -13.532 1.00 91.75 346 LEU A O 1
ATOM 2734 N N . PRO A 1 347 ? 6.049 -1.415 -15.692 1.00 94.19 347 PRO A N 1
ATOM 2735 C CA . PRO A 1 347 ? 5.529 -0.047 -15.716 1.00 94.19 347 PRO A CA 1
ATOM 2736 C C . PRO A 1 347 ? 4.061 0.079 -15.272 1.00 94.19 347 PRO A C 1
ATOM 2738 O O . PRO A 1 347 ? 3.278 -0.873 -15.340 1.00 94.19 347 PRO A O 1
ATOM 2741 N N . ASP A 1 348 ? 3.660 1.278 -14.846 1.00 93.88 348 ASP A N 1
ATOM 2742 C CA . ASP A 1 348 ? 2.265 1.567 -14.497 1.00 93.88 348 ASP A CA 1
ATOM 2743 C C . ASP A 1 348 ? 1.305 1.443 -15.701 1.00 93.88 348 ASP A C 1
ATOM 2745 O O . ASP A 1 348 ? 1.686 1.588 -16.865 1.00 93.88 348 ASP A O 1
ATOM 2749 N N . LEU A 1 349 ? 0.027 1.183 -15.420 1.00 90.56 349 LEU A N 1
ATOM 2750 C CA . LEU A 1 349 ? -1.023 0.921 -16.407 1.00 90.56 349 LEU A CA 1
ATOM 2751 C C . LEU A 1 349 ? -1.740 2.203 -16.852 1.00 90.56 349 LEU A C 1
ATOM 2753 O O . LEU A 1 349 ? -2.961 2.311 -16.756 1.00 90.56 349 LEU A O 1
ATOM 2757 N N . VAL A 1 350 ? -0.983 3.193 -17.332 1.00 88.50 350 VAL A N 1
ATOM 2758 C CA . VAL A 1 350 ? -1.553 4.485 -17.762 1.00 88.50 350 VAL A CA 1
ATOM 2759 C C . VAL A 1 350 ? -2.267 4.357 -19.110 1.00 88.50 350 VAL A C 1
ATOM 2761 O O . VAL A 1 350 ? -3.413 4.777 -19.255 1.00 88.50 350 VAL A O 1
ATOM 2764 N N . GLN A 1 351 ? -1.605 3.758 -20.100 1.00 92.38 351 GLN A N 1
ATOM 2765 C CA . GLN A 1 351 ? -2.183 3.441 -21.406 1.00 92.38 351 GLN A CA 1
ATOM 2766 C C . GLN A 1 351 ? -1.727 2.039 -21.792 1.00 92.38 351 GLN A C 1
ATOM 2768 O O . GLN A 1 351 ? -0.552 1.817 -22.082 1.00 92.38 351 GLN A O 1
ATOM 2773 N N . TYR A 1 352 ? -2.650 1.084 -21.756 1.00 93.62 352 TYR A N 1
ATOM 2774 C CA . TYR A 1 352 ? -2.316 -0.324 -21.919 1.00 93.62 352 TYR A CA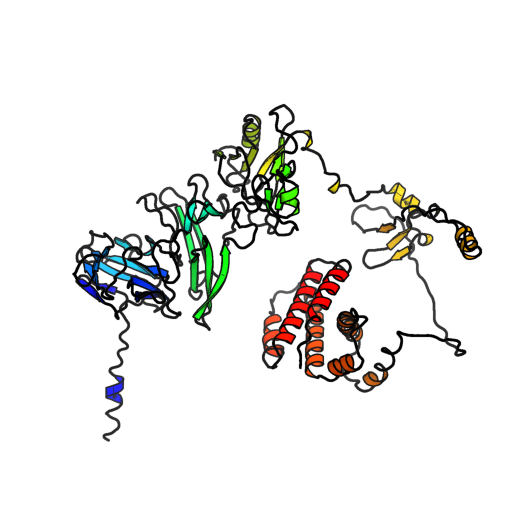 1
ATOM 2775 C C . TYR A 1 352 ? -3.439 -1.108 -22.597 1.00 93.62 352 TYR A C 1
ATOM 2777 O O . TYR A 1 352 ? -4.581 -0.654 -22.688 1.00 93.62 352 TYR A O 1
ATOM 2785 N N . TRP A 1 353 ? -3.106 -2.308 -23.059 1.00 93.69 353 TRP A N 1
ATOM 2786 C CA . TRP A 1 353 ? -4.052 -3.302 -23.550 1.00 93.69 353 TRP A CA 1
ATOM 2787 C C . TRP A 1 353 ? -3.695 -4.674 -22.992 1.00 93.69 353 TRP A C 1
ATOM 2789 O O . TRP A 1 353 ? -2.519 -5.015 -22.882 1.00 93.69 353 TRP A O 1
ATOM 2799 N N . LEU A 1 354 ? -4.718 -5.447 -22.635 1.00 93.00 354 LEU A N 1
ATOM 2800 C CA . LEU A 1 354 ? -4.574 -6.743 -21.985 1.00 93.00 354 LEU A CA 1
ATOM 2801 C C . LEU A 1 354 ? -5.359 -7.815 -22.737 1.00 93.00 354 LEU A C 1
ATOM 2803 O O . LEU A 1 354 ? -6.564 -7.671 -22.948 1.00 93.00 354 LEU A O 1
ATOM 2807 N N . ASN A 1 355 ? -4.703 -8.937 -23.020 1.00 92.88 355 ASN A N 1
ATOM 2808 C CA . ASN A 1 355 ? -5.349 -10.162 -23.470 1.00 92.88 355 ASN A CA 1
ATOM 2809 C C . ASN A 1 355 ? -4.747 -11.383 -22.772 1.00 92.88 355 ASN A C 1
ATOM 2811 O O . ASN A 1 355 ? -3.668 -11.841 -23.123 1.00 92.88 355 ASN A O 1
ATOM 2815 N N . LYS A 1 356 ? -5.483 -11.956 -21.817 1.00 89.50 356 LYS A N 1
ATOM 2816 C CA . LYS A 1 356 ? -5.013 -13.077 -20.985 1.00 89.50 356 LYS A CA 1
ATOM 2817 C C . LYS A 1 356 ? -4.845 -14.407 -21.736 1.00 89.50 356 LYS A C 1
ATOM 2819 O O . LYS A 1 356 ? -4.298 -15.339 -21.168 1.00 89.50 356 LYS A O 1
ATOM 2824 N N . SER A 1 357 ? -5.349 -14.526 -22.968 1.00 90.94 357 SER A N 1
ATOM 2825 C CA . SER A 1 357 ? -5.324 -15.786 -23.734 1.00 90.94 357 SER A CA 1
ATOM 2826 C C . SER A 1 357 ? -4.170 -15.886 -24.732 1.00 90.94 357 SER A C 1
ATOM 2828 O O . SER A 1 357 ? -3.905 -16.978 -25.222 1.00 90.94 357 SER A O 1
ATOM 2830 N N . MET A 1 358 ? -3.519 -14.768 -25.059 1.00 93.06 358 MET A N 1
ATOM 2831 C CA . MET A 1 358 ? -2.448 -14.732 -26.059 1.00 93.06 358 MET A CA 1
ATOM 2832 C C . MET A 1 358 ? -1.120 -15.262 -25.519 1.00 93.06 358 MET A C 1
ATOM 2834 O O . MET A 1 358 ? -0.819 -15.081 -24.336 1.00 93.06 358 MET A O 1
ATOM 2838 N N . SER A 1 359 ? -0.312 -15.858 -26.400 1.00 93.00 359 SER A N 1
ATOM 2839 C CA . SER A 1 359 ? 1.084 -16.193 -26.094 1.00 93.00 359 SER A CA 1
ATOM 2840 C C . SER A 1 359 ? 1.991 -14.959 -26.154 1.00 93.00 359 SER A C 1
ATOM 2842 O O . SER A 1 359 ? 1.617 -13.907 -26.682 1.00 93.00 359 SER A O 1
ATOM 2844 N N . LEU A 1 360 ? 3.210 -15.091 -25.629 1.00 93.19 360 LEU A N 1
ATOM 2845 C CA . LEU A 1 360 ? 4.206 -14.025 -25.672 1.00 93.19 360 LEU A CA 1
ATOM 2846 C C . LEU A 1 360 ? 4.653 -13.716 -27.114 1.00 93.19 360 LEU A C 1
ATOM 2848 O O . LEU A 1 360 ? 4.810 -12.551 -27.469 1.00 93.19 360 LEU A O 1
ATOM 2852 N N . GLU A 1 361 ? 4.796 -14.735 -27.963 1.00 94.06 361 GLU A N 1
ATOM 2853 C CA . GLU A 1 361 ? 5.161 -14.587 -29.379 1.00 94.06 361 GLU A CA 1
ATOM 2854 C C . GLU A 1 361 ? 4.037 -13.925 -30.188 1.00 94.06 361 GLU A C 1
ATOM 2856 O O . GLU A 1 361 ? 4.285 -13.077 -31.048 1.00 94.06 361 GLU A O 1
ATOM 2861 N N . GLU A 1 362 ? 2.780 -14.276 -29.899 1.00 95.38 362 GLU A N 1
ATOM 2862 C CA . GLU A 1 362 ? 1.622 -13.589 -30.475 1.00 95.38 362 GLU A CA 1
ATOM 2863 C C . GLU A 1 362 ? 1.575 -12.124 -30.024 1.00 95.38 362 GLU A C 1
ATOM 2865 O O . GLU A 1 362 ? 1.266 -11.240 -30.825 1.00 95.38 362 GLU A O 1
ATOM 2870 N N . CYS A 1 363 ? 1.914 -11.858 -28.759 1.00 95.94 363 CYS A N 1
ATOM 2871 C CA . CYS A 1 363 ? 1.981 -10.511 -28.201 1.00 95.94 363 CYS A CA 1
ATOM 2872 C C . CYS A 1 363 ? 3.038 -9.653 -28.906 1.00 95.94 363 CYS A C 1
ATOM 2874 O O . CYS A 1 363 ? 2.756 -8.517 -29.289 1.00 95.94 363 CYS A O 1
ATOM 2876 N N . GLU A 1 364 ? 4.223 -10.216 -29.151 1.00 95.19 364 GLU A N 1
ATOM 2877 C CA . GLU A 1 364 ? 5.285 -9.571 -29.922 1.00 95.19 364 GLU A CA 1
ATOM 2878 C C . GLU A 1 364 ? 4.801 -9.200 -31.330 1.00 95.19 364 GLU A C 1
ATOM 2880 O O . GLU A 1 364 ? 4.924 -8.051 -31.767 1.00 95.19 364 GLU A O 1
ATOM 2885 N N . ALA A 1 365 ? 4.192 -10.161 -32.032 1.00 94.69 365 ALA A N 1
ATOM 2886 C CA . ALA A 1 365 ? 3.693 -9.959 -33.386 1.00 94.69 365 ALA A CA 1
ATOM 2887 C C . ALA A 1 365 ? 2.590 -8.888 -33.451 1.00 94.69 365 ALA A C 1
ATOM 2889 O O . ALA A 1 365 ? 2.579 -8.076 -34.380 1.00 94.69 365 ALA A O 1
ATOM 2890 N N . GLU A 1 366 ? 1.672 -8.856 -32.482 1.00 95.50 366 GLU A N 1
ATOM 2891 C CA . GLU A 1 366 ? 0.633 -7.823 -32.395 1.00 95.50 366 GLU A CA 1
ATOM 2892 C C . GLU A 1 366 ? 1.204 -6.448 -32.031 1.00 95.50 366 GLU A C 1
ATOM 2894 O O . GLU A 1 366 ? 0.830 -5.442 -32.644 1.00 95.50 366 GLU A O 1
ATOM 2899 N N . CYS A 1 367 ? 2.170 -6.386 -31.112 1.00 95.62 367 CYS A N 1
ATOM 2900 C CA . CYS A 1 367 ? 2.847 -5.140 -30.767 1.00 95.62 367 CYS A CA 1
ATOM 2901 C C . CYS A 1 367 ? 3.605 -4.561 -31.975 1.00 95.62 367 CYS A C 1
ATOM 2903 O O . CYS A 1 367 ? 3.519 -3.361 -32.236 1.00 95.62 367 CYS A O 1
ATOM 2905 N N . LEU A 1 368 ? 4.272 -5.391 -32.788 1.00 93.50 368 LEU A N 1
ATOM 2906 C CA . LEU A 1 368 ? 4.943 -4.932 -34.014 1.00 93.50 368 LEU A CA 1
ATOM 2907 C C . LEU A 1 368 ? 3.970 -4.347 -35.040 1.00 93.50 368 LEU A C 1
ATOM 2909 O O . LEU A 1 368 ? 4.278 -3.317 -35.648 1.00 93.50 368 LEU A O 1
ATOM 2913 N N . LYS A 1 369 ? 2.794 -4.968 -35.213 1.00 93.06 369 LYS A N 1
ATOM 2914 C CA . LYS A 1 369 ? 1.734 -4.471 -36.110 1.00 93.06 369 LYS A CA 1
ATOM 2915 C C . LYS A 1 369 ? 1.173 -3.128 -35.647 1.00 93.06 369 LYS A C 1
ATOM 2917 O O . LYS A 1 369 ? 0.791 -2.305 -36.478 1.00 93.06 369 LYS A O 1
ATOM 2922 N N . ASN A 1 370 ? 1.114 -2.899 -34.338 1.00 94.25 370 ASN A N 1
ATOM 2923 C CA . ASN A 1 370 ? 0.598 -1.666 -33.766 1.00 94.25 370 ASN A CA 1
ATOM 2924 C C . ASN A 1 370 ? 1.719 -0.636 -33.564 1.00 94.25 370 ASN A C 1
ATOM 2926 O O . ASN A 1 370 ? 2.452 -0.686 -32.582 1.00 94.25 370 ASN A O 1
ATOM 2930 N N . CYS A 1 371 ? 1.824 0.348 -34.459 1.00 91.88 371 CYS A N 1
ATOM 2931 C CA . CYS A 1 371 ? 2.869 1.381 -34.414 1.00 91.88 371 CYS A CA 1
ATOM 2932 C C . CYS A 1 371 ? 2.892 2.239 -33.137 1.00 91.88 371 CYS A C 1
ATOM 2934 O O . CYS A 1 371 ? 3.879 2.926 -32.888 1.00 91.88 371 CYS A O 1
ATOM 2936 N N . SER A 1 372 ? 1.819 2.234 -32.342 1.00 93.88 372 SER A N 1
ATOM 2937 C CA . SER A 1 372 ? 1.767 2.949 -31.064 1.00 93.88 372 SER A CA 1
ATOM 2938 C C . SER A 1 372 ? 2.279 2.117 -29.887 1.00 93.88 372 SER A C 1
ATOM 2940 O O . SER A 1 372 ? 2.493 2.681 -28.815 1.00 93.88 372 SER A O 1
ATOM 2942 N N . CYS A 1 373 ? 2.455 0.801 -30.056 1.00 95.62 373 CYS A N 1
ATOM 2943 C CA . CYS A 1 373 ? 2.941 -0.080 -28.998 1.00 95.62 373 CYS A CA 1
ATOM 2944 C C . CYS A 1 373 ? 4.398 0.252 -28.655 1.00 95.62 373 CYS A C 1
ATOM 2946 O O . CYS A 1 373 ? 5.258 0.264 -29.541 1.00 95.62 373 CYS A O 1
ATOM 2948 N N . THR A 1 374 ? 4.670 0.522 -27.377 1.00 95.31 374 THR A N 1
ATOM 2949 C CA . THR A 1 374 ? 6.001 0.915 -26.888 1.00 95.31 374 THR A CA 1
ATOM 2950 C C . THR A 1 374 ? 6.712 -0.190 -26.125 1.00 95.31 374 THR A C 1
ATOM 2952 O O . THR A 1 374 ? 7.944 -0.210 -26.132 1.00 95.31 374 THR A O 1
ATOM 2955 N N . ALA A 1 375 ? 5.967 -1.098 -25.498 1.00 96.69 375 ALA A N 1
ATOM 2956 C CA . ALA A 1 375 ? 6.504 -2.274 -24.832 1.00 96.69 375 ALA A CA 1
ATOM 2957 C C . ALA A 1 375 ? 5.435 -3.359 -24.658 1.00 96.69 375 ALA A C 1
ATOM 2959 O O . ALA A 1 375 ? 4.239 -3.062 -24.723 1.00 96.69 375 ALA A O 1
ATOM 2960 N N . TYR A 1 376 ? 5.860 -4.592 -24.383 1.00 96.31 376 TYR A N 1
ATOM 2961 C CA . TYR A 1 376 ? 4.963 -5.674 -23.983 1.00 96.31 376 TYR A CA 1
ATOM 2962 C C . TYR A 1 376 ? 5.586 -6.623 -22.949 1.00 96.31 376 TYR A C 1
ATOM 2964 O O . TYR A 1 376 ? 6.802 -6.648 -22.772 1.00 96.31 376 TYR A O 1
ATOM 2972 N N . ALA A 1 377 ? 4.746 -7.394 -22.260 1.00 94.88 377 ALA A N 1
ATOM 2973 C CA . ALA A 1 377 ? 5.135 -8.412 -21.285 1.00 94.88 377 ALA A CA 1
ATOM 2974 C C . ALA A 1 377 ? 4.072 -9.515 -21.185 1.00 94.88 377 ALA A C 1
ATOM 2976 O O . ALA A 1 377 ? 2.946 -9.356 -21.674 1.00 94.88 377 ALA A O 1
ATOM 2977 N N . ASN A 1 378 ? 4.414 -10.600 -20.486 1.00 92.00 378 ASN A N 1
ATOM 2978 C CA . ASN A 1 378 ? 3.406 -11.533 -19.990 1.00 92.00 378 ASN A CA 1
ATOM 2979 C C . ASN A 1 378 ? 2.548 -10.865 -18.905 1.00 92.00 378 ASN A C 1
ATOM 2981 O O . ASN A 1 378 ? 3.045 -10.065 -18.116 1.00 92.00 378 ASN A O 1
ATOM 2985 N N . SER A 1 379 ? 1.260 -11.206 -18.849 1.00 88.12 379 SER A N 1
ATOM 2986 C CA . SER A 1 379 ? 0.359 -10.717 -17.788 1.00 88.12 379 SER A CA 1
ATOM 2987 C C . SER A 1 379 ? 0.289 -11.634 -16.563 1.00 88.12 379 SER A C 1
ATOM 2989 O O . SER A 1 379 ? -0.150 -11.211 -15.497 1.00 88.12 379 SER A O 1
ATOM 2991 N N . ASP A 1 380 ? 0.681 -12.897 -16.728 1.00 86.56 380 ASP A N 1
ATOM 2992 C CA . ASP A 1 380 ? 0.710 -13.922 -15.690 1.00 86.56 380 ASP A CA 1
ATOM 2993 C C . ASP A 1 380 ? 1.970 -14.763 -15.887 1.00 86.56 380 ASP A C 1
ATOM 2995 O O . ASP A 1 380 ? 2.228 -15.217 -17.000 1.00 86.56 380 ASP A O 1
ATOM 2999 N N . ILE A 1 381 ? 2.767 -14.962 -14.840 1.00 85.25 381 ILE A N 1
ATOM 3000 C CA . ILE A 1 381 ? 4.054 -15.671 -14.943 1.00 85.25 381 ILE A CA 1
ATOM 3001 C C . ILE A 1 381 ? 3.939 -17.178 -14.674 1.00 85.25 381 ILE A C 1
ATOM 3003 O O . ILE A 1 381 ? 4.908 -17.923 -14.834 1.00 85.25 381 ILE A O 1
ATOM 3007 N N . ARG A 1 382 ? 2.764 -17.669 -14.265 1.00 83.75 382 ARG A N 1
ATOM 3008 C CA . ARG A 1 382 ? 2.566 -19.092 -13.957 1.00 83.75 382 ARG A CA 1
ATOM 3009 C C . ARG A 1 382 ? 2.699 -19.947 -15.215 1.00 83.75 382 ARG A C 1
ATOM 3011 O O . ARG A 1 382 ? 2.411 -19.507 -16.323 1.00 83.75 382 ARG A O 1
ATOM 3018 N N . ASN A 1 383 ? 3.093 -21.208 -15.027 1.00 82.75 383 ASN A N 1
ATOM 3019 C CA . ASN A 1 383 ? 3.188 -22.218 -16.092 1.00 82.75 383 ASN A CA 1
ATOM 3020 C C . ASN A 1 383 ? 4.077 -21.815 -17.289 1.00 82.75 383 ASN A C 1
ATOM 3022 O O . ASN A 1 383 ? 3.812 -22.237 -18.410 1.00 82.75 383 ASN A O 1
ATOM 3026 N N . GLY A 1 384 ? 5.127 -21.021 -17.056 1.00 74.81 384 GLY A N 1
ATOM 3027 C CA . GLY A 1 384 ? 6.036 -20.561 -18.114 1.00 74.81 384 GLY A CA 1
ATOM 3028 C C . GLY A 1 384 ? 5.640 -19.233 -18.766 1.00 74.81 384 GLY A C 1
ATOM 3029 O O . GLY A 1 384 ? 6.292 -18.823 -19.722 1.00 74.81 384 GLY A O 1
ATOM 3030 N N . GLY A 1 385 ? 4.623 -18.546 -18.234 1.00 82.56 385 GLY A N 1
ATOM 3031 C CA . GLY A 1 385 ? 4.189 -17.233 -18.701 1.00 82.56 385 GLY A CA 1
ATOM 3032 C C . GLY A 1 385 ? 3.017 -17.303 -19.679 1.00 82.56 385 GLY A C 1
ATOM 3033 O O . GLY A 1 385 ? 2.992 -18.128 -20.590 1.00 82.56 385 GLY A O 1
ATOM 3034 N N . SER A 1 386 ? 2.021 -16.440 -19.484 1.00 87.88 386 SER A N 1
ATOM 3035 C CA . SER A 1 386 ? 0.856 -16.342 -20.361 1.00 87.88 386 SER A CA 1
ATOM 3036 C C . SER A 1 386 ? 0.202 -14.959 -20.351 1.00 87.88 386 SER A C 1
ATOM 3038 O O . SER A 1 386 ? 0.334 -14.153 -19.419 1.00 87.88 386 SER A O 1
ATOM 3040 N N . GLY A 1 387 ? -0.564 -14.711 -21.411 1.00 91.50 387 GLY A N 1
ATOM 3041 C CA . GLY A 1 387 ? -1.280 -13.471 -21.638 1.00 91.50 387 GLY A CA 1
ATOM 3042 C C . GLY A 1 387 ? -0.373 -12.346 -22.124 1.00 91.50 387 GLY A C 1
ATOM 3043 O O . GLY A 1 387 ? 0.820 -12.316 -21.869 1.00 91.50 387 GLY A O 1
ATOM 3044 N N . CYS A 1 388 ? -0.968 -11.395 -22.824 1.00 93.62 388 CYS A N 1
ATOM 3045 C CA . CYS A 1 388 ? -0.300 -10.275 -23.457 1.00 93.62 388 CYS A CA 1
ATOM 3046 C C . CYS A 1 388 ? -0.690 -8.976 -22.759 1.00 93.62 388 CYS A C 1
ATOM 3048 O O . CYS A 1 388 ? -1.870 -8.610 -22.742 1.00 93.62 388 CYS A O 1
ATOM 3050 N N . LEU A 1 389 ? 0.299 -8.277 -22.212 1.00 94.31 389 LEU A N 1
ATOM 3051 C CA . LEU A 1 389 ? 0.168 -6.919 -21.707 1.00 94.31 389 LEU A CA 1
ATOM 3052 C C . LEU A 1 389 ? 0.995 -5.989 -22.591 1.00 94.31 389 LEU A C 1
ATOM 3054 O O . LEU A 1 389 ? 2.210 -6.124 -22.642 1.00 94.31 389 LEU A O 1
ATOM 3058 N N . MET A 1 390 ? 0.343 -5.059 -23.286 1.00 96.12 390 MET A N 1
ATOM 3059 C CA . MET A 1 390 ? 0.997 -4.049 -24.122 1.00 96.12 390 MET A CA 1
ATOM 3060 C C . MET A 1 390 ? 0.838 -2.661 -23.514 1.00 96.12 390 MET A C 1
ATOM 3062 O O . MET A 1 390 ? -0.246 -2.325 -23.040 1.00 96.12 390 MET A O 1
ATOM 3066 N N . TRP A 1 391 ? 1.881 -1.839 -23.606 1.00 96.44 391 TRP A N 1
ATOM 3067 C CA . TRP A 1 391 ? 1.855 -0.425 -23.232 1.00 96.44 391 TRP A CA 1
ATOM 3068 C C . TRP A 1 391 ? 1.886 0.480 -24.459 1.00 96.44 391 TRP A C 1
ATOM 3070 O O . TRP A 1 391 ? 2.474 0.154 -25.495 1.00 96.44 391 TRP A O 1
ATOM 3080 N N . PHE A 1 392 ? 1.276 1.653 -24.306 1.00 94.62 392 PHE A N 1
ATOM 3081 C CA . PHE A 1 392 ? 1.272 2.725 -25.291 1.00 94.62 392 PHE A CA 1
ATOM 3082 C C . PHE A 1 392 ? 1.807 4.006 -24.639 1.00 94.62 392 PHE A C 1
ATOM 3084 O O . PHE A 1 392 ? 1.448 4.344 -23.517 1.00 94.62 392 PHE A O 1
ATOM 3091 N N . GLY A 1 393 ? 2.687 4.730 -25.329 1.00 93.19 393 GLY A N 1
ATOM 3092 C CA . GLY A 1 393 ? 3.273 5.967 -24.799 1.00 93.19 393 GLY A CA 1
ATOM 3093 C C . GLY A 1 393 ? 4.377 5.755 -23.753 1.00 93.19 393 GLY A C 1
ATOM 3094 O O . GLY A 1 393 ? 5.172 4.817 -23.857 1.00 93.19 393 GLY A O 1
ATOM 3095 N N . ASP A 1 394 ? 4.462 6.692 -22.805 1.00 95.62 394 ASP A N 1
ATOM 3096 C CA . ASP A 1 394 ? 5.534 6.771 -21.808 1.00 95.62 394 ASP A CA 1
ATOM 3097 C C . ASP A 1 394 ? 5.422 5.657 -20.756 1.00 95.62 394 ASP A C 1
ATOM 3099 O O . ASP A 1 394 ? 4.364 5.433 -20.167 1.00 95.62 394 ASP A O 1
ATOM 3103 N N . LEU A 1 395 ? 6.544 4.989 -20.488 1.00 96.88 395 LEU A N 1
ATOM 3104 C CA . LEU A 1 395 ? 6.651 3.945 -19.471 1.00 96.88 395 LEU A CA 1
ATOM 3105 C C . LEU A 1 395 ? 7.053 4.587 -18.138 1.00 96.88 395 LEU A C 1
ATOM 3107 O O . LEU A 1 395 ? 8.059 5.289 -18.080 1.00 96.88 395 LEU A O 1
ATOM 3111 N N . ILE A 1 396 ? 6.279 4.394 -17.071 1.00 95.75 396 ILE A N 1
ATOM 3112 C CA . ILE A 1 396 ? 6.460 5.119 -15.801 1.00 95.75 396 ILE A CA 1
ATOM 3113 C C . ILE A 1 396 ? 6.551 4.124 -14.642 1.00 95.75 396 ILE A C 1
ATOM 3115 O O . ILE A 1 396 ? 5.920 3.070 -14.681 1.00 95.75 396 ILE A O 1
ATOM 3119 N N . ASP A 1 397 ? 7.296 4.497 -13.597 1.00 95.00 397 ASP A N 1
ATOM 3120 C CA . ASP A 1 397 ? 7.382 3.765 -12.325 1.00 95.00 397 ASP A CA 1
ATOM 3121 C C . ASP A 1 397 ? 8.033 2.375 -12.445 1.00 95.00 397 ASP A C 1
ATOM 3123 O O . ASP A 1 397 ? 7.521 1.376 -11.932 1.00 95.00 397 ASP A O 1
ATOM 3127 N N . ILE A 1 398 ? 9.172 2.332 -13.142 1.00 94.19 398 ILE A N 1
ATOM 3128 C CA . ILE A 1 398 ? 10.004 1.140 -13.334 1.00 94.19 398 ILE A CA 1
ATOM 3129 C C . ILE A 1 398 ? 11.153 1.165 -12.324 1.00 94.19 398 ILE A C 1
ATOM 3131 O O . ILE A 1 398 ? 11.878 2.161 -12.216 1.00 94.19 398 ILE A O 1
ATOM 3135 N N . ARG A 1 399 ? 11.372 0.046 -11.635 1.00 91.00 399 ARG A N 1
ATOM 3136 C CA . ARG A 1 399 ? 12.557 -0.178 -10.795 1.00 91.00 399 ARG A CA 1
ATOM 3137 C C . ARG A 1 399 ? 13.156 -1.546 -11.067 1.00 91.00 399 ARG A C 1
ATOM 3139 O O . ARG A 1 399 ? 12.423 -2.470 -11.397 1.00 91.00 399 ARG A O 1
ATOM 3146 N N . GLU A 1 400 ? 14.462 -1.659 -10.893 1.00 88.44 400 GLU A N 1
ATOM 3147 C CA . GLU A 1 400 ? 15.162 -2.939 -10.819 1.00 88.44 400 GLU A CA 1
ATOM 3148 C C . GLU A 1 400 ? 15.061 -3.523 -9.403 1.00 88.44 400 GLU A C 1
ATOM 3150 O O . GLU A 1 400 ? 15.105 -2.785 -8.407 1.00 88.44 400 GLU A O 1
ATOM 3155 N N . PHE A 1 401 ? 14.935 -4.846 -9.325 1.00 77.19 401 PHE A N 1
ATOM 3156 C CA . PHE A 1 401 ? 15.101 -5.601 -8.091 1.00 77.19 401 PHE A CA 1
ATOM 3157 C C . PHE A 1 401 ? 16.523 -6.139 -7.977 1.00 77.19 401 PHE A C 1
ATOM 3159 O O . PHE A 1 401 ? 17.144 -6.516 -8.962 1.00 77.19 401 PHE A O 1
ATOM 3166 N N . ILE A 1 402 ? 17.057 -6.104 -6.756 1.00 62.88 402 ILE A N 1
ATOM 3167 C CA . ILE A 1 402 ? 18.359 -6.705 -6.432 1.00 62.88 402 ILE A CA 1
ATOM 3168 C C . ILE A 1 402 ? 18.173 -8.177 -6.028 1.00 62.88 402 ILE A C 1
ATOM 3170 O O . ILE A 1 402 ? 19.103 -8.968 -6.150 1.00 62.88 402 ILE A O 1
ATOM 3174 N N . ASP A 1 403 ? 16.974 -8.532 -5.563 1.00 58.81 403 ASP A N 1
ATOM 3175 C CA . ASP A 1 403 ? 16.619 -9.881 -5.141 1.00 58.81 403 ASP A CA 1
ATOM 3176 C C . ASP A 1 403 ? 15.938 -10.627 -6.300 1.00 58.81 403 ASP A C 1
ATOM 3178 O O . ASP A 1 403 ? 15.053 -10.070 -6.948 1.00 58.81 403 ASP A O 1
ATOM 3182 N N . GLU A 1 404 ? 16.300 -11.898 -6.508 1.00 52.41 404 GLU A N 1
ATOM 3183 C CA . GLU A 1 404 ? 15.770 -12.773 -7.578 1.00 52.41 404 GLU A CA 1
ATOM 3184 C C . GLU A 1 404 ? 14.252 -13.064 -7.451 1.00 52.41 404 GLU A C 1
ATOM 3186 O O . GLU A 1 404 ? 13.632 -13.693 -8.311 1.00 52.41 404 GLU A O 1
ATOM 3191 N N . GLU A 1 405 ? 13.618 -12.632 -6.357 1.00 53.31 405 GLU A N 1
ATOM 3192 C CA . GLU A 1 405 ? 12.205 -12.869 -6.077 1.00 53.31 405 GLU A CA 1
ATOM 3193 C C . GLU A 1 405 ? 11.331 -11.730 -6.631 1.00 53.31 405 GLU A C 1
ATOM 3195 O O . GLU A 1 405 ? 11.372 -10.599 -6.157 1.00 53.31 405 GLU A O 1
ATOM 3200 N N . GLY A 1 406 ? 10.463 -12.044 -7.599 1.00 55.34 406 GLY A N 1
ATOM 3201 C CA . GLY A 1 406 ? 9.516 -11.081 -8.185 1.00 55.34 406 GLY A CA 1
ATOM 3202 C C . GLY A 1 406 ? 9.983 -10.395 -9.460 1.00 55.34 406 GLY A C 1
ATOM 3203 O O . GLY A 1 406 ? 9.314 -9.472 -9.922 1.00 55.34 406 GLY A O 1
ATOM 3204 N N . GLU A 1 407 ? 11.082 -10.881 -10.031 1.00 65.50 407 GLU A N 1
ATOM 3205 C CA . GLU A 1 407 ? 11.587 -10.478 -11.333 1.00 65.50 407 GLU A CA 1
ATOM 3206 C C . GLU A 1 407 ? 10.546 -10.693 -12.433 1.00 65.50 407 GLU A C 1
ATOM 3208 O O . GLU A 1 407 ? 10.007 -11.788 -12.619 1.00 65.50 407 GLU A O 1
ATOM 3213 N N . GLU A 1 408 ? 10.276 -9.626 -13.179 1.00 78.25 408 GLU A N 1
ATOM 3214 C CA . GLU A 1 408 ? 9.519 -9.703 -14.415 1.00 78.25 408 GLU A CA 1
ATOM 3215 C C . GLU A 1 408 ? 10.331 -9.141 -15.562 1.00 78.25 408 GLU A C 1
ATOM 3217 O O . GLU A 1 408 ? 11.004 -8.111 -15.454 1.00 78.25 408 GLU A O 1
ATOM 3222 N N . ASP A 1 409 ? 10.208 -9.840 -16.681 1.00 86.62 409 ASP A N 1
ATOM 3223 C CA . ASP A 1 409 ? 10.815 -9.445 -17.929 1.00 86.62 409 ASP A CA 1
ATOM 3224 C C . ASP A 1 409 ? 9.791 -8.685 -18.761 1.00 86.62 409 ASP A C 1
ATOM 3226 O O . ASP A 1 409 ? 8.642 -9.115 -18.921 1.00 86.62 409 ASP A O 1
ATOM 3230 N N . PHE A 1 410 ? 10.222 -7.584 -19.365 1.00 92.12 410 PHE A N 1
ATOM 3231 C CA . PHE A 1 410 ? 9.432 -6.930 -20.397 1.00 92.12 410 PHE A CA 1
ATOM 3232 C C . PHE A 1 410 ? 10.282 -6.436 -21.553 1.00 92.12 410 PHE A C 1
ATOM 3234 O O . PHE A 1 410 ? 11.498 -6.273 -21.462 1.00 92.12 410 PHE A O 1
ATOM 3241 N N . TYR A 1 411 ? 9.612 -6.231 -22.674 1.00 95.44 411 TYR A N 1
ATOM 3242 C CA . TYR A 1 411 ? 10.221 -6.072 -23.979 1.00 95.44 411 TYR A CA 1
ATOM 3243 C C . TYR A 1 411 ? 9.917 -4.672 -24.491 1.00 95.44 411 TYR A C 1
ATOM 3245 O O . TYR A 1 411 ? 8.769 -4.349 -24.792 1.00 95.44 411 TYR A O 1
ATOM 3253 N N . ILE A 1 412 ? 10.941 -3.826 -24.575 1.00 95.62 412 ILE A N 1
ATOM 3254 C CA . ILE A 1 412 ? 10.820 -2.429 -25.004 1.00 95.62 412 ILE A CA 1
ATOM 3255 C C . ILE A 1 412 ? 11.072 -2.347 -26.502 1.00 95.62 412 ILE A C 1
ATOM 3257 O O . ILE A 1 412 ? 12.083 -2.849 -26.991 1.00 95.62 412 ILE A O 1
ATOM 3261 N N . ARG A 1 413 ? 10.168 -1.697 -27.236 1.00 94.50 413 ARG A N 1
ATOM 3262 C CA . ARG A 1 413 ? 10.296 -1.531 -28.684 1.00 94.50 413 ARG A CA 1
ATOM 3263 C C . ARG A 1 413 ? 11.390 -0.527 -29.026 1.00 94.50 413 ARG A C 1
ATOM 3265 O O . ARG A 1 413 ? 11.294 0.640 -28.632 1.00 94.50 413 ARG A O 1
ATOM 3272 N N . GLU A 1 414 ? 12.343 -0.975 -29.837 1.00 93.00 414 GLU A N 1
ATOM 3273 C CA . GLU A 1 414 ? 13.523 -0.225 -30.261 1.00 93.00 414 GLU A CA 1
ATOM 3274 C C . GLU A 1 414 ? 13.774 -0.355 -31.778 1.00 93.00 414 GLU A C 1
ATOM 3276 O O . GLU A 1 414 ? 13.366 -1.337 -32.414 1.00 93.00 414 GLU A O 1
ATOM 3281 N N . PRO A 1 415 ? 14.439 0.636 -32.401 1.00 90.25 415 PRO A N 1
ATOM 3282 C CA . PRO A 1 415 ? 14.815 0.557 -33.804 1.00 90.25 415 PRO A CA 1
ATOM 3283 C C . PRO A 1 415 ? 15.958 -0.443 -34.025 1.00 90.25 415 PRO A C 1
ATOM 3285 O O . PRO A 1 415 ? 16.800 -0.657 -33.154 1.00 90.25 415 PRO A O 1
ATOM 3288 N N . ALA A 1 416 ? 16.044 -0.986 -35.243 1.00 85.75 416 ALA A N 1
ATOM 3289 C CA . ALA A 1 416 ? 17.054 -1.970 -35.658 1.00 85.75 416 ALA A CA 1
ATOM 3290 C C . ALA A 1 416 ? 18.491 -1.617 -35.238 1.00 85.75 416 ALA A C 1
ATOM 3292 O O . ALA A 1 416 ? 19.274 -2.487 -34.881 1.00 85.75 416 ALA A O 1
ATOM 3293 N N . SER A 1 417 ? 18.847 -0.331 -35.299 1.00 83.19 417 SER A N 1
ATOM 3294 C CA . SER A 1 417 ? 20.192 0.167 -34.995 1.00 83.19 417 SER A CA 1
ATOM 3295 C C . SER A 1 417 ? 20.582 0.054 -33.521 1.00 83.19 417 SER A C 1
ATOM 3297 O O . SER A 1 417 ? 21.774 0.060 -33.216 1.00 83.19 417 SER A O 1
ATOM 3299 N N . GLU A 1 418 ? 19.597 -0.016 -32.626 1.00 82.94 418 GLU A N 1
ATOM 3300 C CA . GLU A 1 418 ? 19.782 -0.195 -31.181 1.00 82.94 418 GLU A CA 1
ATOM 3301 C C . GLU A 1 418 ? 19.746 -1.692 -30.802 1.00 82.94 418 GLU A C 1
ATOM 3303 O O . GLU A 1 418 ? 20.314 -2.108 -29.789 1.00 82.94 418 GLU A O 1
ATOM 3308 N N . LEU A 1 419 ? 19.154 -2.531 -31.662 1.00 75.62 419 LEU A N 1
ATOM 3309 C CA . LEU A 1 419 ? 19.071 -3.983 -31.518 1.00 75.62 419 LEU A CA 1
ATOM 3310 C C . LEU A 1 419 ? 20.355 -4.640 -32.049 1.00 75.62 419 LEU A C 1
ATOM 3312 O O . LEU A 1 419 ? 20.497 -4.917 -33.235 1.00 75.62 419 LEU A O 1
ATOM 3316 N N . GLY A 1 420 ? 21.323 -4.876 -31.161 1.00 59.38 420 GLY A N 1
ATOM 3317 C CA . GLY A 1 420 ? 22.594 -5.533 -31.507 1.00 59.38 420 GLY A CA 1
ATOM 3318 C C . GLY A 1 420 ? 23.845 -4.675 -31.312 1.00 59.38 420 GLY A C 1
ATOM 3319 O O . GLY A 1 420 ? 24.954 -5.159 -31.542 1.00 59.38 420 GLY A O 1
ATOM 3320 N N . GLN A 1 421 ? 23.713 -3.443 -30.810 1.00 47.25 421 GLN A N 1
ATOM 3321 C CA . GLN A 1 421 ? 24.851 -2.766 -30.192 1.00 47.25 421 GLN A CA 1
ATOM 3322 C C . GLN A 1 421 ? 25.090 -3.370 -28.800 1.00 47.25 421 GLN A C 1
ATOM 3324 O O . GLN A 1 421 ? 24.448 -3.001 -27.809 1.00 47.25 421 GLN A O 1
ATOM 3329 N N . ARG A 1 422 ? 26.062 -4.289 -28.716 1.00 38.88 422 ARG A N 1
ATOM 3330 C CA . ARG A 1 422 ? 26.958 -4.299 -27.552 1.00 38.88 422 ARG A CA 1
ATOM 3331 C C . ARG A 1 422 ? 27.543 -2.893 -27.504 1.00 38.88 422 ARG A C 1
ATOM 3333 O O . ARG A 1 422 ? 28.298 -2.518 -28.404 1.00 38.88 422 ARG A O 1
ATOM 3340 N N . THR A 1 423 ? 27.079 -2.065 -26.573 1.00 36.97 423 THR A N 1
ATOM 3341 C CA . THR A 1 423 ? 27.622 -0.717 -26.423 1.00 36.97 423 THR A CA 1
ATOM 3342 C C . THR A 1 423 ? 29.115 -0.861 -26.147 1.00 36.97 423 THR A C 1
ATOM 3344 O O . THR A 1 423 ? 29.564 -1.855 -25.582 1.00 36.97 423 THR A O 1
ATOM 3347 N N . LYS A 1 424 ? 29.917 0.110 -26.584 1.00 39.28 424 LYS A N 1
ATOM 3348 C CA . LYS A 1 424 ? 31.371 0.142 -26.343 1.00 39.28 424 LYS A CA 1
ATOM 3349 C C . LYS A 1 424 ? 31.766 -0.067 -24.869 1.00 39.28 424 LYS A C 1
ATOM 3351 O O . LYS A 1 424 ? 32.911 -0.404 -24.611 1.00 39.28 424 LYS A O 1
ATOM 3356 N N . GLU A 1 425 ? 30.829 0.098 -23.942 1.00 41.66 425 GLU A N 1
ATOM 3357 C CA . GLU A 1 425 ? 30.973 -0.183 -22.512 1.00 41.66 425 GLU A CA 1
ATOM 3358 C C . GLU A 1 425 ? 31.200 -1.680 -22.206 1.00 41.66 425 GLU A C 1
ATOM 3360 O O . GLU A 1 425 ? 31.936 -1.987 -21.277 1.00 41.66 425 GLU A O 1
ATOM 3365 N N . ASP A 1 426 ? 30.704 -2.608 -23.038 1.00 38.00 426 ASP A N 1
ATOM 3366 C CA . ASP A 1 426 ? 31.000 -4.055 -22.945 1.00 38.00 426 ASP A CA 1
ATOM 3367 C C . ASP A 1 426 ? 32.367 -4.439 -23.562 1.00 38.00 426 ASP A C 1
ATOM 3369 O O . ASP A 1 426 ? 32.760 -5.608 -23.554 1.00 38.00 426 ASP A O 1
ATOM 3373 N N . LEU A 1 427 ? 33.098 -3.481 -24.149 1.00 39.66 427 LEU A N 1
ATOM 3374 C CA . LEU A 1 427 ? 34.326 -3.705 -24.930 1.00 39.66 427 LEU A CA 1
ATOM 3375 C C . LEU A 1 427 ? 35.587 -3.052 -24.338 1.00 39.66 427 LEU A C 1
ATOM 3377 O O . LEU A 1 427 ? 36.650 -3.151 -24.951 1.00 39.66 427 LEU A O 1
ATOM 3381 N N . ASP A 1 428 ? 35.520 -2.456 -23.146 1.00 37.31 428 ASP A N 1
ATOM 3382 C CA . ASP A 1 428 ? 36.681 -1.805 -22.510 1.00 37.31 428 ASP A CA 1
ATOM 3383 C C . ASP A 1 428 ? 37.621 -2.762 -21.747 1.00 37.31 428 ASP A C 1
ATOM 3385 O O . ASP A 1 428 ? 38.536 -2.329 -21.044 1.00 37.31 428 ASP A O 1
ATOM 3389 N N . MET A 1 429 ? 37.493 -4.077 -21.953 1.00 36.03 429 MET A N 1
ATOM 3390 C CA . MET A 1 429 ? 38.565 -5.021 -21.631 1.00 36.03 429 MET A CA 1
ATOM 3391 C C . MET A 1 429 ? 39.244 -5.476 -22.932 1.00 36.03 429 MET A C 1
ATOM 3393 O O . MET A 1 429 ? 38.641 -6.226 -23.702 1.00 36.03 429 MET A O 1
ATOM 3397 N N . PRO A 1 430 ? 40.491 -5.050 -23.223 1.00 40.88 430 PRO A N 1
ATOM 3398 C CA . PRO A 1 430 ? 41.171 -5.470 -24.440 1.00 40.88 430 PRO A CA 1
ATOM 3399 C C . PRO A 1 430 ? 41.458 -6.975 -24.373 1.00 40.88 430 PRO A C 1
ATOM 3401 O O . PRO A 1 430 ? 42.369 -7.422 -23.676 1.00 40.88 430 PRO A O 1
ATOM 3404 N N . LEU A 1 431 ? 40.666 -7.764 -25.099 1.00 43.03 431 LEU A N 1
ATOM 3405 C CA . LEU A 1 431 ? 40.889 -9.193 -25.296 1.00 43.03 431 LEU A CA 1
ATOM 3406 C C . LEU A 1 431 ? 42.061 -9.380 -26.272 1.00 43.03 431 LEU A C 1
ATOM 3408 O O . LEU A 1 431 ? 41.991 -8.964 -27.428 1.00 43.03 431 LEU A O 1
ATOM 3412 N N . PHE A 1 432 ? 43.150 -9.991 -25.801 1.00 54.62 432 PHE A N 1
ATOM 3413 C CA . PHE A 1 432 ? 44.298 -10.362 -26.634 1.00 54.62 432 PHE A CA 1
ATOM 3414 C C . PHE A 1 432 ? 44.181 -11.826 -27.054 1.00 54.62 432 PHE A C 1
ATOM 3416 O O . PHE A 1 432 ? 43.805 -12.676 -26.248 1.00 54.62 432 PHE A O 1
ATOM 3423 N N . ASP A 1 433 ? 44.539 -12.137 -28.300 1.00 53.06 433 ASP A N 1
ATOM 3424 C CA . ASP A 1 433 ? 44.626 -13.526 -28.736 1.00 53.06 433 ASP A CA 1
ATOM 3425 C C . ASP A 1 433 ? 45.785 -14.259 -28.027 1.00 53.06 433 ASP A C 1
ATOM 3427 O O . ASP A 1 433 ? 46.807 -13.670 -27.649 1.00 53.06 433 ASP A O 1
ATOM 3431 N N . PHE A 1 434 ? 45.628 -15.571 -27.852 1.00 55.69 434 PHE A N 1
ATOM 3432 C CA . PHE A 1 434 ? 46.586 -16.413 -27.135 1.00 55.69 434 PHE A CA 1
ATOM 3433 C C . PHE A 1 434 ? 47.985 -16.423 -27.778 1.00 55.69 434 PHE A C 1
ATOM 3435 O O . PHE A 1 434 ? 48.991 -16.508 -27.075 1.00 55.69 434 PHE A O 1
ATOM 3442 N N . VAL A 1 435 ? 48.083 -16.265 -29.102 1.00 62.28 435 VAL A N 1
ATOM 3443 C CA . VAL A 1 435 ? 49.365 -16.250 -29.827 1.00 62.28 435 VAL A CA 1
ATOM 3444 C C . VAL A 1 435 ? 50.162 -14.989 -29.487 1.00 62.28 435 VAL A C 1
ATOM 3446 O O . VAL A 1 435 ? 51.377 -15.046 -29.275 1.00 62.28 435 VAL A O 1
ATOM 3449 N N . THR A 1 436 ? 49.479 -13.852 -29.375 1.00 57.84 436 THR A N 1
ATOM 3450 C CA . THR A 1 436 ? 50.042 -12.574 -28.937 1.00 57.84 436 THR A CA 1
ATOM 3451 C C . THR A 1 436 ? 50.520 -12.652 -27.486 1.00 57.84 436 THR A C 1
ATOM 3453 O O . THR A 1 436 ? 51.607 -12.156 -27.167 1.00 57.84 436 THR A O 1
ATOM 3456 N N . ILE A 1 437 ? 49.770 -13.329 -26.612 1.00 61.66 437 ILE A N 1
ATOM 3457 C CA . ILE A 1 437 ? 50.152 -13.550 -25.209 1.00 61.66 437 ILE A CA 1
ATOM 3458 C C . ILE A 1 437 ? 51.412 -14.419 -25.130 1.00 61.66 437 ILE A C 1
ATOM 3460 O O . ILE A 1 437 ? 52.421 -13.977 -24.590 1.00 61.66 437 ILE A O 1
ATOM 3464 N N . VAL A 1 438 ? 51.413 -15.598 -25.755 1.00 67.44 438 VAL A N 1
ATOM 3465 C CA . VAL A 1 438 ? 52.558 -16.525 -25.736 1.00 67.44 438 VAL A CA 1
ATOM 3466 C C . VAL A 1 438 ? 53.819 -15.882 -26.318 1.00 67.44 438 VAL A C 1
ATOM 3468 O O . VAL A 1 438 ? 54.907 -16.022 -25.758 1.00 67.44 438 VAL A O 1
ATOM 3471 N N . ARG A 1 439 ? 53.709 -15.116 -27.410 1.00 63.94 439 ARG A N 1
ATOM 3472 C CA . ARG A 1 439 ? 54.866 -14.425 -28.002 1.00 63.94 439 ARG A CA 1
ATOM 3473 C C . ARG A 1 439 ? 55.415 -13.326 -27.087 1.00 63.94 439 ARG A C 1
ATOM 3475 O O . ARG A 1 439 ? 56.628 -13.144 -27.019 1.00 63.94 439 ARG A O 1
ATOM 3482 N N . SER A 1 440 ? 54.543 -12.586 -26.403 1.00 58.06 440 SER A N 1
ATOM 3483 C CA . SER A 1 440 ? 54.942 -11.442 -25.571 1.00 58.06 440 SER A CA 1
ATOM 3484 C C . SER A 1 440 ? 55.465 -11.845 -24.193 1.00 58.06 440 SER A C 1
ATOM 3486 O O . SER A 1 440 ? 56.386 -11.199 -23.696 1.00 58.06 440 SER A O 1
ATOM 3488 N N . THR A 1 441 ? 54.962 -12.939 -23.618 1.00 64.12 441 THR A N 1
ATOM 3489 C CA . THR A 1 441 ? 55.480 -13.518 -22.368 1.00 64.12 441 THR A CA 1
ATOM 3490 C C . THR A 1 441 ? 56.679 -14.442 -22.597 1.00 64.12 441 THR A C 1
ATOM 3492 O O . THR A 1 441 ? 57.315 -14.861 -21.630 1.00 64.12 441 THR A O 1
ATOM 3495 N N . ASN A 1 442 ? 57.054 -14.704 -23.858 1.00 64.62 442 ASN A N 1
ATOM 3496 C CA . ASN A 1 442 ? 58.018 -15.736 -24.256 1.00 64.62 442 ASN A CA 1
ATOM 3497 C C . ASN A 1 442 ? 57.646 -17.096 -23.654 1.00 64.62 442 ASN A C 1
ATOM 3499 O O . ASN A 1 442 ? 58.401 -17.672 -22.873 1.00 64.62 442 ASN A O 1
ATOM 3503 N N . ASN A 1 443 ? 56.434 -17.545 -23.972 1.00 75.00 443 ASN A N 1
ATOM 3504 C CA . ASN A 1 443 ? 55.822 -18.757 -23.445 1.00 75.00 443 ASN A CA 1
ATOM 3505 C C . ASN A 1 443 ? 55.865 -18.821 -21.908 1.00 75.00 443 ASN A C 1
ATOM 3507 O O . ASN A 1 443 ? 56.275 -19.824 -21.334 1.00 75.00 443 ASN A O 1
ATOM 3511 N N . PHE A 1 444 ? 55.489 -17.715 -21.255 1.00 68.06 444 PHE A N 1
ATOM 3512 C CA . PHE A 1 444 ? 55.432 -17.592 -19.792 1.00 68.06 444 PHE A CA 1
ATOM 3513 C C . PHE A 1 444 ? 56.773 -17.836 -19.075 1.00 68.06 444 PHE A C 1
ATOM 3515 O O . PHE A 1 444 ? 56.811 -18.245 -17.913 1.00 68.06 444 PHE A O 1
ATOM 3522 N N . SER A 1 445 ? 57.888 -17.531 -19.746 1.00 66.81 445 SER A N 1
ATOM 3523 C CA . SER A 1 445 ? 59.234 -17.638 -19.177 1.00 66.81 445 SER A CA 1
ATOM 3524 C C . SER A 1 445 ? 59.411 -16.765 -17.929 1.00 66.81 445 SER A C 1
ATOM 3526 O O . SER A 1 445 ? 59.022 -15.592 -17.913 1.00 66.81 445 SER A O 1
ATOM 3528 N N . CYS A 1 446 ? 60.098 -17.287 -16.907 1.00 64.81 446 CYS A N 1
ATOM 3529 C CA . CYS A 1 446 ? 60.385 -16.553 -15.669 1.00 64.81 446 CYS A CA 1
ATOM 3530 C C . CYS A 1 446 ? 61.191 -15.268 -15.887 1.00 64.81 446 CYS A C 1
ATOM 3532 O O . CYS A 1 446 ? 61.048 -14.325 -15.117 1.00 64.81 446 CYS A O 1
ATOM 3534 N N . THR A 1 447 ? 61.972 -15.167 -16.967 1.00 63.72 447 THR A N 1
ATOM 3535 C CA . THR A 1 447 ? 62.655 -13.916 -17.347 1.00 63.72 447 THR A CA 1
ATOM 3536 C C . THR A 1 447 ? 61.700 -12.758 -17.637 1.00 63.72 447 THR A C 1
ATOM 3538 O O . THR A 1 447 ? 62.097 -11.601 -17.510 1.00 63.72 447 THR A O 1
ATOM 3541 N N . ASN A 1 448 ? 60.449 -13.048 -18.003 1.00 65.56 448 ASN A N 1
ATOM 3542 C CA . ASN A 1 448 ? 59.415 -12.044 -18.244 1.00 65.56 448 ASN A CA 1
ATOM 3543 C C . ASN A 1 448 ? 58.405 -11.939 -17.095 1.00 65.56 448 ASN A C 1
ATOM 3545 O O . ASN A 1 448 ? 57.508 -11.099 -17.169 1.00 65.56 448 ASN A O 1
ATOM 3549 N N . LYS A 1 449 ? 58.539 -12.751 -16.042 1.00 68.75 449 LYS A N 1
ATOM 3550 C CA . LYS A 1 449 ? 57.699 -12.679 -14.845 1.00 68.75 449 LYS A CA 1
ATOM 3551 C C . LYS A 1 449 ? 58.163 -11.512 -13.975 1.00 68.75 449 LYS A C 1
ATOM 3553 O O . LYS A 1 449 ? 59.330 -11.420 -13.611 1.00 68.75 449 LYS A O 1
ATOM 3558 N N . ILE A 1 450 ? 57.250 -10.596 -13.677 1.00 63.91 450 ILE A N 1
ATOM 3559 C CA . ILE A 1 450 ? 57.514 -9.396 -12.872 1.00 63.91 450 ILE A CA 1
ATOM 3560 C C . ILE A 1 450 ? 57.263 -9.678 -11.388 1.00 63.91 450 ILE A C 1
ATOM 3562 O O . ILE A 1 450 ? 57.927 -9.103 -10.531 1.00 63.91 450 ILE A O 1
ATOM 3566 N N . GLY A 1 451 ? 56.325 -10.572 -11.085 1.00 58.09 451 GLY A N 1
ATOM 3567 C CA . GLY A 1 451 ? 55.978 -10.956 -9.724 1.00 58.09 451 GLY A CA 1
ATOM 3568 C C . GLY A 1 451 ? 54.855 -11.985 -9.703 1.00 58.09 451 GLY A C 1
ATOM 3569 O O . GLY A 1 451 ? 54.313 -12.346 -10.746 1.00 58.09 451 GLY A O 1
ATOM 3570 N N . GLU A 1 452 ? 54.521 -12.471 -8.516 1.00 64.38 452 GLU A N 1
ATOM 3571 C CA . GLU A 1 452 ? 53.402 -13.380 -8.268 1.00 64.38 452 GLU A CA 1
ATOM 3572 C C . GLU A 1 452 ? 52.763 -13.011 -6.932 1.00 64.38 452 GLU A C 1
ATOM 3574 O O . GLU A 1 452 ? 53.468 -12.766 -5.954 1.00 64.38 452 GLU A O 1
ATOM 3579 N N . GLY A 1 453 ? 51.435 -12.921 -6.913 1.00 51.84 453 GLY A N 1
ATOM 3580 C CA . GLY A 1 453 ? 50.650 -12.617 -5.717 1.00 51.84 453 GLY A CA 1
ATOM 3581 C C . GLY A 1 453 ? 49.390 -13.477 -5.649 1.00 51.84 453 GLY A C 1
ATOM 3582 O O . GLY A 1 453 ? 49.235 -14.411 -6.430 1.00 51.84 453 GLY A O 1
ATOM 3583 N N . GLY A 1 454 ? 48.453 -13.138 -4.756 1.00 43.47 454 GLY A N 1
ATOM 3584 C CA . GLY A 1 454 ? 47.210 -13.905 -4.542 1.00 43.47 454 GLY A CA 1
ATOM 3585 C C . GLY A 1 454 ? 46.291 -14.046 -5.766 1.00 43.47 454 GLY A C 1
ATOM 3586 O O . GLY A 1 454 ? 45.377 -14.860 -5.749 1.00 43.47 454 GLY A O 1
ATOM 3587 N N . PHE A 1 455 ? 46.559 -13.296 -6.838 1.00 43.28 455 PHE A N 1
ATOM 3588 C CA . PHE A 1 455 ? 45.839 -13.346 -8.113 1.00 43.28 455 PHE A CA 1
ATOM 3589 C C . PHE A 1 455 ? 46.656 -13.965 -9.266 1.00 43.28 455 PHE A C 1
ATOM 3591 O O . PHE A 1 455 ? 46.246 -13.852 -10.418 1.00 43.28 455 PHE A O 1
ATOM 3598 N N . GLY A 1 456 ? 47.795 -14.608 -8.975 1.00 48.81 456 GLY A N 1
ATOM 3599 C CA . GLY A 1 456 ? 48.623 -15.321 -9.956 1.00 48.81 456 GLY A CA 1
ATOM 3600 C C . GLY A 1 456 ? 49.888 -14.574 -10.416 1.00 48.81 456 GLY A C 1
ATOM 3601 O O . GLY A 1 456 ? 50.202 -13.484 -9.917 1.00 48.81 456 GLY A O 1
ATOM 3602 N N . PRO A 1 457 ? 50.669 -15.177 -11.336 1.00 56.38 457 PRO A N 1
ATOM 3603 C CA . PRO A 1 457 ? 51.887 -14.592 -11.884 1.00 56.38 457 PRO A CA 1
ATOM 3604 C C . PRO A 1 457 ? 51.578 -13.460 -12.874 1.00 56.38 457 PRO A C 1
ATOM 3606 O O . PRO A 1 457 ? 50.700 -13.565 -13.729 1.00 56.38 457 PRO A O 1
ATOM 3609 N N . VAL A 1 458 ? 52.338 -12.370 -12.778 1.00 62.66 458 VAL A N 1
ATOM 3610 C CA . VAL A 1 458 ? 52.215 -11.197 -13.651 1.00 62.66 458 VAL A CA 1
ATOM 3611 C C . VAL A 1 458 ? 53.409 -11.137 -14.592 1.00 62.66 458 VAL A C 1
ATOM 3613 O O . VAL A 1 458 ? 54.558 -11.114 -14.144 1.00 62.66 458 VAL A O 1
ATOM 3616 N N . TYR A 1 459 ? 53.147 -11.065 -15.898 1.00 67.06 459 TYR A N 1
ATOM 3617 C CA . TYR A 1 459 ? 54.181 -11.049 -16.937 1.00 67.06 459 TYR A CA 1
ATOM 3618 C C . TYR A 1 459 ? 54.279 -9.701 -17.658 1.00 67.06 459 TYR A C 1
ATOM 3620 O O . TYR A 1 459 ? 53.301 -8.968 -17.829 1.00 67.06 459 TYR A O 1
ATOM 3628 N N . LYS A 1 460 ? 55.494 -9.381 -18.102 1.00 61.69 460 LYS A N 1
ATOM 3629 C CA . LYS A 1 460 ? 55.855 -8.139 -18.787 1.00 61.69 460 LYS A CA 1
ATOM 3630 C C . LYS A 1 460 ? 55.394 -8.156 -20.243 1.00 61.69 460 LYS A C 1
ATOM 3632 O O . LYS A 1 460 ? 55.734 -9.076 -20.981 1.00 61.69 460 LYS A O 1
ATOM 3637 N N . LYS A 1 461 ? 54.683 -7.115 -20.689 1.00 59.38 461 LYS A N 1
ATOM 3638 C CA . LYS A 1 461 ? 54.325 -6.926 -22.104 1.00 59.38 461 LYS A CA 1
ATOM 3639 C C . LYS A 1 461 ? 55.456 -6.183 -22.822 1.00 59.38 461 LYS A C 1
ATOM 3641 O O . LYS A 1 461 ? 55.705 -5.020 -22.535 1.00 59.38 461 LYS A O 1
ATOM 3646 N N . LEU A 1 462 ? 56.135 -6.880 -23.737 1.00 61.94 462 LEU A N 1
ATOM 3647 C CA . LEU A 1 462 ? 57.061 -6.349 -24.756 1.00 61.94 462 LEU A CA 1
ATOM 3648 C C . LEU A 1 462 ? 58.284 -5.557 -24.220 1.00 61.94 462 LEU A C 1
ATOM 3650 O O . LEU A 1 462 ? 58.252 -4.333 -24.104 1.00 61.94 462 LEU A O 1
ATOM 3654 N N . PRO A 1 463 ? 59.436 -6.225 -23.997 1.00 53.31 463 PRO A N 1
ATOM 3655 C CA . PRO A 1 463 ? 60.677 -5.591 -23.521 1.00 53.31 463 PRO A CA 1
ATOM 3656 C C . PRO A 1 463 ? 61.225 -4.456 -24.405 1.00 53.31 463 PRO A C 1
ATOM 3658 O O . PRO A 1 463 ? 62.031 -3.655 -23.937 1.00 53.31 463 PRO A O 1
ATOM 3661 N N . GLN A 1 464 ? 60.805 -4.407 -25.672 1.00 55.50 464 GLN A N 1
ATOM 3662 C CA . GLN A 1 464 ? 61.321 -3.505 -26.707 1.00 55.50 464 GLN A CA 1
ATOM 3663 C C . GLN A 1 464 ? 60.743 -2.085 -26.620 1.00 55.50 464 GLN A C 1
ATOM 3665 O O . GLN A 1 464 ? 61.312 -1.160 -27.189 1.00 55.50 464 GLN A O 1
ATOM 3670 N N . ASP A 1 465 ? 59.645 -1.898 -25.881 1.00 59.94 465 ASP A N 1
ATOM 3671 C CA . ASP A 1 465 ? 59.006 -0.590 -25.694 1.00 59.94 465 ASP A CA 1
ATOM 3672 C C . ASP A 1 465 ? 59.621 0.219 -24.525 1.00 59.94 465 ASP A C 1
ATOM 3674 O O . ASP A 1 465 ? 59.169 1.325 -24.218 1.00 59.94 465 ASP A O 1
ATOM 3678 N N . ARG A 1 466 ? 60.679 -0.303 -23.876 1.00 54.81 466 ARG A N 1
ATOM 3679 C CA . ARG A 1 466 ? 61.451 0.398 -22.835 1.00 54.81 466 ARG A CA 1
ATOM 3680 C C . ARG A 1 466 ? 62.590 1.218 -23.463 1.00 54.81 466 ARG A C 1
ATOM 3682 O O . ARG A 1 466 ? 63.306 0.694 -24.315 1.00 54.81 466 ARG A O 1
ATOM 3689 N N . PRO A 1 467 ? 62.878 2.435 -22.965 1.00 54.69 467 PRO A N 1
ATOM 3690 C CA . PRO A 1 467 ? 64.159 3.084 -23.228 1.00 54.69 467 PRO A CA 1
ATOM 3691 C C . PRO A 1 467 ? 65.323 2.181 -22.786 1.00 54.69 467 PRO A C 1
ATOM 3693 O O . PRO A 1 467 ? 65.281 1.594 -21.699 1.00 54.69 467 PRO A O 1
ATOM 3696 N N . ALA A 1 468 ? 66.365 2.052 -23.609 1.00 58.41 468 ALA A N 1
ATOM 3697 C CA . ALA A 1 468 ? 67.531 1.248 -23.251 1.00 58.41 468 ALA A CA 1
ATOM 3698 C C . ALA A 1 468 ? 68.176 1.781 -21.957 1.00 58.41 468 ALA A C 1
ATOM 3700 O O . ALA A 1 468 ? 68.239 2.991 -21.737 1.00 58.41 468 ALA A O 1
ATOM 3701 N N . MET A 1 469 ? 68.682 0.891 -21.093 1.00 51.69 469 MET A N 1
ATOM 3702 C CA . MET A 1 469 ? 69.326 1.311 -19.836 1.00 51.69 469 MET A CA 1
ATOM 3703 C C . MET A 1 469 ? 70.534 2.221 -20.075 1.00 51.69 469 MET A C 1
ATOM 3705 O O . MET A 1 469 ? 70.787 3.109 -19.270 1.00 51.69 469 MET A O 1
ATOM 3709 N N . SER A 1 470 ? 71.225 2.063 -21.206 1.00 59.81 470 SER A N 1
ATOM 3710 C CA . SER A 1 470 ? 72.267 2.990 -21.650 1.00 59.81 470 SER A CA 1
ATOM 3711 C C . SER A 1 470 ? 71.731 4.408 -21.870 1.00 59.81 470 SER A C 1
ATOM 3713 O O . SER A 1 470 ? 72.386 5.362 -21.472 1.00 59.81 470 SER A O 1
ATOM 3715 N N . SER A 1 471 ? 70.524 4.564 -22.421 1.00 58.47 471 SER A N 1
ATOM 3716 C CA . SER A 1 471 ? 69.858 5.861 -22.611 1.00 58.47 471 SER A CA 1
ATOM 3717 C C . SER A 1 471 ? 69.447 6.504 -21.284 1.00 58.47 471 SER A C 1
ATOM 3719 O O . SER A 1 471 ? 69.546 7.716 -21.130 1.00 58.47 471 SER A O 1
ATOM 3721 N N . VAL A 1 472 ? 69.021 5.694 -20.309 1.00 54.47 472 VAL A N 1
ATOM 3722 C CA . VAL A 1 472 ? 68.655 6.161 -18.960 1.00 54.47 472 VAL A CA 1
ATOM 3723 C C . VAL A 1 472 ? 69.894 6.592 -18.168 1.00 54.47 472 VAL A C 1
ATOM 3725 O O . VAL A 1 472 ? 69.883 7.650 -17.550 1.00 54.47 472 VAL A O 1
ATOM 3728 N N . VAL A 1 473 ? 70.981 5.817 -18.227 1.00 57.91 473 VAL A N 1
ATOM 3729 C CA . VAL A 1 473 ? 72.261 6.157 -17.577 1.00 57.91 473 VAL A CA 1
ATOM 3730 C C . VAL A 1 473 ? 72.905 7.383 -18.229 1.00 57.91 473 VAL A C 1
ATOM 3732 O O . VAL A 1 473 ? 73.438 8.238 -17.529 1.00 57.91 473 VAL A O 1
ATOM 3735 N N . PHE A 1 474 ? 72.806 7.511 -19.554 1.00 56.31 474 PHE A N 1
ATOM 3736 C CA . PHE A 1 474 ? 73.283 8.685 -20.283 1.00 56.31 474 PHE A CA 1
ATOM 3737 C C . PHE A 1 474 ? 72.518 9.962 -19.904 1.00 56.31 474 PHE A C 1
ATOM 3739 O O . PHE A 1 474 ? 73.140 11.010 -19.754 1.00 56.31 474 PHE A O 1
ATOM 3746 N N . MET A 1 475 ? 71.199 9.869 -19.688 1.00 60.91 475 MET A N 1
ATOM 3747 C CA . MET A 1 475 ? 70.384 10.990 -19.200 1.00 60.91 475 MET A CA 1
ATOM 3748 C C . MET A 1 475 ? 70.767 11.394 -17.772 1.00 60.91 475 MET A C 1
ATOM 3750 O O . MET A 1 475 ? 70.969 12.573 -17.504 1.00 60.91 475 MET A O 1
ATOM 3754 N N . LEU A 1 476 ? 70.951 10.425 -16.870 1.00 49.59 476 LEU A N 1
ATOM 3755 C CA . LEU A 1 476 ? 71.351 10.697 -15.482 1.00 49.59 476 LEU A CA 1
ATOM 3756 C C . LEU A 1 476 ? 72.751 11.324 -15.367 1.00 49.59 476 LEU A C 1
ATOM 3758 O O . LEU A 1 476 ? 73.036 11.995 -14.381 1.00 49.59 476 LEU A O 1
ATOM 3762 N N . GLY A 1 477 ? 73.620 11.107 -16.360 1.00 55.34 477 GLY A N 1
ATOM 3763 C CA . GLY A 1 477 ? 74.962 11.692 -16.421 1.00 55.34 477 GLY A CA 1
ATOM 3764 C C . GLY A 1 477 ? 75.047 13.062 -17.104 1.00 55.34 477 GLY A C 1
ATOM 3765 O O . GLY A 1 477 ? 76.093 13.696 -17.012 1.00 55.34 477 GLY A O 1
ATOM 3766 N N . ASN A 1 478 ? 73.988 13.517 -17.783 1.00 57.41 478 ASN A N 1
ATOM 3767 C CA . ASN A 1 478 ? 73.952 14.783 -18.520 1.00 57.41 478 ASN A CA 1
ATOM 3768 C C . ASN A 1 478 ? 72.584 15.461 -18.332 1.00 57.41 478 ASN A C 1
ATOM 3770 O O . ASN A 1 478 ? 71.624 15.147 -19.048 1.00 57.41 478 ASN A O 1
ATOM 3774 N N . GLU A 1 479 ? 72.500 16.410 -17.394 1.00 44.03 479 GLU A N 1
ATOM 3775 C CA . GLU A 1 479 ? 71.287 17.203 -17.158 1.00 44.03 479 GLU A CA 1
ATOM 3776 C C . GLU A 1 479 ? 70.880 17.957 -18.438 1.00 44.03 479 GLU A C 1
ATOM 3778 O O . GLU A 1 479 ? 71.563 18.879 -18.881 1.00 44.03 479 GLU A O 1
ATOM 3783 N N . GLY A 1 480 ? 69.767 17.539 -19.057 1.00 59.12 480 GLY A N 1
ATOM 3784 C CA . GLY A 1 480 ? 69.160 18.222 -20.209 1.00 59.12 480 GLY A CA 1
ATOM 3785 C C . GLY A 1 480 ? 68.914 17.381 -21.470 1.00 59.12 480 GLY A C 1
ATOM 3786 O O . GLY A 1 480 ? 68.417 17.924 -22.454 1.00 59.12 480 GLY A O 1
ATOM 3787 N N . SER A 1 481 ? 69.211 16.076 -21.482 1.00 54.19 481 SER A N 1
ATOM 3788 C CA . SER A 1 481 ? 68.912 15.211 -22.642 1.00 54.19 481 SER A CA 1
ATOM 3789 C C . SER A 1 481 ? 67.531 14.521 -22.531 1.00 54.19 481 SER A C 1
ATOM 3791 O O . SER A 1 481 ? 67.247 13.892 -21.510 1.00 54.19 481 SER A O 1
ATOM 3793 N N . PRO A 1 482 ? 66.635 14.621 -23.542 1.00 55.75 482 PRO A N 1
ATOM 3794 C CA . PRO A 1 482 ? 65.286 14.059 -23.449 1.00 55.75 482 PRO A CA 1
ATOM 3795 C C . PRO A 1 482 ? 65.273 12.534 -23.642 1.00 55.75 482 PRO A C 1
ATOM 3797 O O . PRO A 1 482 ? 65.820 12.010 -24.613 1.00 55.75 482 PRO A O 1
ATOM 3800 N N . LEU A 1 483 ? 64.588 11.817 -22.742 1.00 55.03 483 LEU A N 1
ATOM 3801 C CA . LEU A 1 483 ? 64.234 10.405 -22.930 1.00 55.03 483 LEU A CA 1
ATOM 3802 C C . LEU A 1 483 ? 63.068 10.281 -23.931 1.00 55.03 483 LEU A C 1
ATOM 3804 O O . LEU A 1 483 ? 62.105 11.045 -23.825 1.00 55.03 483 LEU A O 1
ATOM 3808 N N . PRO A 1 484 ? 63.084 9.304 -24.859 1.00 55.03 484 PRO A N 1
ATOM 3809 C CA . PRO A 1 484 ? 61.893 8.982 -25.639 1.00 55.03 484 PRO A CA 1
ATOM 3810 C C . PRO A 1 484 ? 60.771 8.536 -24.694 1.00 55.03 484 PRO A C 1
ATOM 3812 O O . PRO A 1 484 ? 61.015 7.758 -23.767 1.00 55.03 484 PRO A O 1
ATOM 3815 N N . GLN A 1 485 ? 59.548 9.037 -24.908 1.00 48.44 485 GLN A N 1
ATOM 3816 C CA . GLN A 1 485 ? 58.422 8.672 -24.051 1.00 48.44 485 GLN A CA 1
ATOM 3817 C C . GLN A 1 485 ? 58.165 7.158 -24.127 1.00 48.44 485 GLN A C 1
ATOM 3819 O O . GLN A 1 485 ? 58.024 6.622 -25.231 1.00 48.44 485 GLN A O 1
ATOM 3824 N N . PRO A 1 486 ? 58.112 6.455 -22.980 1.00 48.69 486 PRO A N 1
ATOM 3825 C CA . PRO A 1 486 ? 57.771 5.042 -22.965 1.00 48.69 486 PRO A CA 1
ATOM 3826 C C . PRO A 1 486 ? 56.334 4.863 -23.466 1.00 48.69 486 PRO A C 1
ATOM 3828 O O . PRO A 1 486 ? 55.435 5.608 -23.074 1.00 48.69 486 PRO A O 1
ATOM 3831 N N . LYS A 1 487 ? 56.106 3.869 -24.328 1.00 53.50 487 LYS A N 1
ATOM 3832 C CA . LYS A 1 487 ? 54.737 3.481 -24.698 1.00 53.50 487 LYS A CA 1
ATOM 3833 C C . LYS A 1 487 ? 54.031 2.857 -23.489 1.00 53.50 487 LYS A C 1
ATOM 3835 O O . LYS A 1 487 ? 54.692 2.389 -22.560 1.00 53.50 487 LYS A O 1
ATOM 3840 N N . HIS A 1 488 ? 52.695 2.852 -23.503 1.00 47.12 488 HIS A N 1
ATOM 3841 C CA . HIS A 1 488 ? 51.878 2.349 -22.394 1.00 47.12 488 HIS A CA 1
ATOM 3842 C C . HIS A 1 488 ? 52.343 0.959 -21.922 1.00 47.12 488 HIS A C 1
ATOM 3844 O O . HIS A 1 488 ? 52.386 0.030 -22.735 1.00 47.12 488 HIS A O 1
ATOM 3850 N N . PRO A 1 489 ? 52.671 0.784 -20.627 1.00 46.69 489 PRO A N 1
ATOM 3851 C CA . PRO A 1 489 ? 53.012 -0.526 -20.107 1.00 46.69 489 PRO A CA 1
ATOM 3852 C C . PRO A 1 489 ? 51.747 -1.378 -20.110 1.00 46.69 489 PRO A C 1
ATOM 3854 O O . PRO A 1 489 ? 50.711 -0.967 -19.591 1.00 46.69 489 PRO A O 1
ATOM 3857 N N . GLY A 1 490 ? 51.815 -2.566 -20.700 1.00 53.25 490 GLY A N 1
ATOM 3858 C CA . GLY A 1 490 ? 50.795 -3.570 -20.443 1.00 53.25 490 GLY A CA 1
ATOM 3859 C C . GLY A 1 490 ? 51.344 -4.681 -19.566 1.00 53.25 490 GLY A C 1
ATOM 3860 O O . GLY A 1 490 ? 52.540 -4.979 -19.564 1.00 53.25 490 GLY A O 1
ATOM 3861 N N . PHE A 1 491 ? 50.443 -5.297 -18.823 1.00 55.12 491 PHE A N 1
ATOM 3862 C CA . PHE A 1 491 ? 50.726 -6.435 -17.968 1.00 55.12 491 PHE A CA 1
ATOM 3863 C C . PHE A 1 491 ? 49.682 -7.501 -18.265 1.00 55.12 491 PHE A C 1
ATOM 3865 O O . PHE A 1 491 ? 48.528 -7.169 -18.543 1.00 55.12 491 PHE A O 1
ATOM 3872 N N . PHE A 1 492 ? 50.094 -8.763 -18.242 1.00 55.91 492 PHE A N 1
ATOM 3873 C CA . PHE A 1 492 ? 49.165 -9.883 -18.338 1.00 55.91 492 PHE A CA 1
ATOM 3874 C C . PHE A 1 492 ? 48.989 -10.499 -16.957 1.00 55.91 492 PHE A C 1
ATOM 3876 O O . PHE A 1 492 ? 49.980 -10.757 -16.272 1.00 55.91 492 PHE A O 1
ATOM 3883 N N . ILE A 1 493 ? 47.731 -10.717 -16.579 1.00 47.03 493 ILE A N 1
ATOM 3884 C CA . ILE A 1 493 ? 47.333 -11.493 -15.406 1.00 47.03 493 ILE A CA 1
ATOM 3885 C C . ILE A 1 493 ? 46.777 -12.807 -15.945 1.00 47.03 493 ILE A C 1
ATOM 3887 O O . ILE A 1 493 ? 45.822 -12.796 -16.722 1.00 47.03 493 ILE A O 1
ATOM 3891 N N . GLU A 1 494 ? 47.381 -13.928 -15.574 1.00 41.75 494 GLU A N 1
ATOM 3892 C CA . GLU A 1 494 ? 46.850 -15.246 -15.911 1.00 41.75 494 GLU A CA 1
ATOM 3893 C C . GLU A 1 494 ? 45.853 -15.682 -14.828 1.00 41.75 494 GLU A C 1
ATOM 3895 O O . GLU A 1 494 ? 46.215 -15.806 -13.660 1.00 41.75 494 GLU A O 1
ATOM 3900 N N . ARG A 1 495 ? 44.589 -15.916 -15.204 1.00 40.81 495 ARG A N 1
ATOM 3901 C CA . ARG A 1 495 ? 43.618 -16.628 -14.359 1.00 40.81 495 ARG A CA 1
ATOM 3902 C C . ARG A 1 495 ? 43.503 -18.061 -14.868 1.00 40.81 495 ARG A C 1
ATOM 3904 O O . ARG A 1 495 ? 43.103 -18.272 -16.012 1.00 40.81 495 ARG A O 1
ATOM 3911 N N . SER A 1 496 ? 43.823 -19.039 -14.022 1.00 35.41 496 SER A N 1
ATOM 3912 C CA . SER A 1 496 ? 43.616 -20.454 -14.331 1.00 35.41 496 SER A CA 1
ATOM 3913 C C . SER A 1 496 ? 42.117 -20.732 -14.475 1.00 35.41 496 SER A C 1
ATOM 3915 O O . SER A 1 496 ? 41.389 -20.748 -13.483 1.00 35.41 496 SER A O 1
ATOM 3917 N N . SER A 1 497 ? 41.652 -20.942 -15.704 1.00 29.42 497 SER A N 1
ATOM 3918 C CA . SER A 1 497 ? 40.320 -21.478 -15.983 1.00 29.42 497 SER A CA 1
ATOM 3919 C C . SER A 1 497 ? 40.467 -22.949 -16.366 1.00 29.42 497 SER A C 1
ATOM 3921 O O . SER A 1 497 ? 41.276 -23.316 -17.215 1.00 29.42 497 SER A O 1
ATOM 3923 N N . THR A 1 498 ? 39.737 -23.820 -15.679 1.00 34.16 498 THR A N 1
ATOM 3924 C CA . THR A 1 498 ? 39.712 -25.257 -15.954 1.00 34.16 498 THR A CA 1
ATOM 3925 C C . THR A 1 498 ? 38.978 -25.538 -17.260 1.00 34.16 498 THR A C 1
ATOM 3927 O O . THR A 1 498 ? 37.794 -25.223 -17.362 1.00 34.16 498 THR A O 1
ATOM 3930 N N . GLY A 1 499 ? 39.655 -26.200 -18.207 1.00 31.97 499 GLY A N 1
ATOM 3931 C CA . GLY A 1 499 ? 38.995 -26.959 -19.275 1.00 31.97 499 GLY A CA 1
ATOM 3932 C C . GLY A 1 499 ? 39.599 -26.875 -20.681 1.00 31.97 499 GLY A C 1
ATOM 3933 O O . GLY A 1 499 ? 38.890 -26.471 -21.592 1.00 31.97 499 GLY A O 1
ATOM 3934 N N . ALA A 1 500 ? 40.854 -27.299 -20.876 1.00 26.72 500 ALA A N 1
ATOM 3935 C CA . ALA A 1 500 ? 41.307 -28.018 -22.080 1.00 26.72 500 ALA A CA 1
ATOM 3936 C C . ALA A 1 500 ? 42.736 -28.555 -21.868 1.00 26.72 500 ALA A C 1
ATOM 3938 O O . ALA A 1 500 ? 43.667 -27.785 -21.642 1.00 26.72 500 ALA A O 1
ATOM 3939 N N . ASP A 1 501 ? 42.902 -29.877 -21.939 1.00 36.16 501 ASP A N 1
ATOM 3940 C CA . ASP A 1 501 ? 44.188 -30.572 -21.841 1.00 36.16 501 ASP A CA 1
ATOM 3941 C C . ASP A 1 501 ? 45.158 -30.147 -22.955 1.00 36.16 501 ASP A C 1
ATOM 3943 O O . ASP A 1 501 ? 45.006 -30.544 -24.111 1.00 36.16 501 ASP A O 1
ATOM 3947 N N . VAL A 1 502 ? 46.217 -29.417 -22.594 1.00 27.12 502 VAL A N 1
ATOM 3948 C CA . VAL A 1 502 ? 47.491 -29.422 -23.326 1.00 27.12 502 VAL A CA 1
ATOM 3949 C C . VAL A 1 502 ? 48.631 -29.471 -22.310 1.00 27.12 502 VAL A C 1
ATOM 3951 O O . VAL A 1 502 ? 48.892 -28.530 -21.568 1.00 27.12 502 VAL A O 1
ATOM 3954 N N . SER A 1 503 ? 49.315 -30.613 -22.280 1.00 33.75 503 SER A N 1
ATOM 3955 C CA . SER A 1 503 ? 50.512 -30.864 -21.479 1.00 33.75 503 SER A CA 1
ATOM 3956 C C . SER A 1 503 ? 51.665 -29.947 -21.906 1.00 33.75 503 SER A C 1
ATOM 3958 O O . SER A 1 503 ? 52.359 -30.236 -22.883 1.00 33.75 503 SER A O 1
ATOM 3960 N N . THR A 1 504 ? 51.958 -28.916 -21.117 1.00 31.70 504 THR A N 1
ATOM 3961 C CA . THR A 1 504 ? 53.270 -28.253 -21.118 1.00 31.70 504 THR A CA 1
ATOM 3962 C C . THR A 1 504 ? 53.809 -28.183 -19.695 1.00 31.70 504 THR A C 1
ATOM 3964 O O . THR A 1 504 ? 53.254 -27.498 -18.842 1.00 31.70 504 THR A O 1
ATOM 3967 N N . ARG A 1 505 ? 54.900 -28.919 -19.438 1.00 32.31 505 ARG A N 1
ATOM 3968 C CA . ARG A 1 505 ? 55.708 -28.811 -18.215 1.00 32.31 505 ARG A CA 1
ATOM 3969 C C . ARG A 1 505 ? 56.199 -27.367 -18.073 1.00 32.31 505 ARG A C 1
ATOM 3971 O O . ARG A 1 505 ? 57.071 -26.955 -18.832 1.00 32.31 505 ARG A O 1
ATOM 3978 N N . VAL A 1 506 ? 55.662 -26.625 -17.110 1.00 38.38 506 VAL A N 1
ATOM 3979 C CA . VAL A 1 506 ? 56.236 -25.351 -16.664 1.00 38.38 506 VAL A CA 1
ATOM 3980 C C . VAL A 1 506 ? 57.185 -25.669 -15.510 1.00 38.38 506 VAL A C 1
ATOM 3982 O O . VAL A 1 506 ? 56.762 -26.188 -14.478 1.00 38.38 506 VAL A O 1
ATOM 3985 N N . GLU A 1 507 ? 58.482 -25.436 -15.711 1.00 36.78 507 GLU A N 1
ATOM 3986 C CA . GLU A 1 507 ? 59.491 -25.523 -14.650 1.00 36.78 507 GLU A CA 1
ATOM 3987 C C . GLU A 1 507 ? 59.208 -24.460 -13.575 1.00 36.78 507 GLU A C 1
ATOM 3989 O O . GLU A 1 507 ? 59.049 -23.277 -13.879 1.00 36.78 507 GLU A O 1
ATOM 3994 N N . ALA A 1 508 ? 59.132 -24.881 -12.310 1.00 38.28 508 ALA A N 1
ATOM 3995 C CA . ALA A 1 508 ? 58.935 -23.986 -11.175 1.00 38.28 508 ALA A CA 1
ATOM 3996 C C . ALA A 1 508 ? 60.225 -23.202 -10.875 1.00 38.28 508 ALA A C 1
ATOM 3998 O O . ALA A 1 508 ? 61.292 -23.784 -10.682 1.00 38.28 508 ALA A O 1
ATOM 3999 N N . CYS A 1 509 ? 60.127 -21.874 -10.820 1.00 39.09 509 CYS A N 1
ATOM 4000 C CA . CYS A 1 509 ? 61.256 -20.996 -10.519 1.00 39.09 509 CYS A CA 1
ATOM 4001 C C . CYS A 1 509 ? 61.423 -20.821 -9.002 1.00 39.09 509 CYS A C 1
ATOM 4003 O O . CYS A 1 509 ? 60.583 -20.201 -8.354 1.00 39.09 509 CYS A O 1
ATOM 4005 N N . HIS A 1 510 ? 62.518 -21.350 -8.449 1.00 34.47 510 HIS A N 1
ATOM 4006 C CA . HIS A 1 510 ? 62.929 -21.168 -7.054 1.00 34.47 510 HIS A CA 1
ATOM 4007 C C . HIS A 1 510 ? 64.043 -20.115 -6.952 1.00 34.47 510 HIS A C 1
ATOM 4009 O O . HIS A 1 510 ? 64.976 -20.121 -7.754 1.00 34.47 510 HIS A O 1
ATOM 4015 N N . THR A 1 511 ? 63.980 -19.232 -5.952 1.00 31.78 511 THR A N 1
ATOM 4016 C CA . THR A 1 511 ? 65.094 -18.345 -5.577 1.00 31.78 511 THR A CA 1
ATOM 4017 C C . THR A 1 511 ? 65.591 -18.704 -4.179 1.00 31.78 511 THR A C 1
ATOM 4019 O O . THR A 1 511 ? 64.913 -18.412 -3.195 1.00 31.78 511 THR A O 1
ATOM 4022 N N . ASP A 1 512 ? 66.771 -19.323 -4.103 1.00 32.25 512 ASP A N 1
ATOM 4023 C CA . ASP A 1 512 ? 67.533 -19.551 -2.870 1.00 32.25 512 ASP A CA 1
ATOM 4024 C C . ASP A 1 512 ? 68.371 -18.317 -2.516 1.00 32.25 512 ASP A C 1
ATOM 4026 O O . ASP A 1 512 ? 69.076 -17.771 -3.366 1.00 32.25 512 ASP A O 1
ATOM 4030 N N . SER A 1 513 ? 68.365 -17.900 -1.248 1.00 30.78 513 SER A N 1
ATOM 4031 C CA . SER A 1 513 ? 69.422 -17.057 -0.666 1.00 30.78 513 SER A CA 1
ATOM 4032 C C . SER A 1 513 ? 69.484 -17.252 0.854 1.00 30.78 513 SER A C 1
ATOM 4034 O O . SER A 1 513 ? 68.603 -16.810 1.588 1.00 30.78 513 SER A O 1
ATOM 4036 N N . ALA A 1 514 ? 70.536 -17.937 1.308 1.00 24.66 514 ALA A N 1
ATOM 4037 C CA . ALA A 1 514 ? 70.875 -18.204 2.704 1.00 24.66 514 ALA A CA 1
ATOM 4038 C C . ALA A 1 514 ? 71.640 -17.032 3.361 1.00 24.66 514 ALA A C 1
ATOM 4040 O O . ALA A 1 514 ? 72.334 -16.271 2.690 1.00 24.66 514 ALA A O 1
ATOM 4041 N N . VAL A 1 515 ? 71.518 -16.914 4.688 1.00 26.50 515 VAL A N 1
ATOM 4042 C CA . VAL A 1 515 ? 72.111 -15.868 5.545 1.00 26.50 515 VAL A CA 1
ATOM 4043 C C . VAL A 1 515 ? 73.508 -16.268 6.045 1.00 26.50 515 VAL A C 1
ATOM 4045 O O . VAL A 1 515 ? 73.689 -17.392 6.510 1.00 26.50 515 VAL A O 1
ATOM 4048 N N . THR A 1 516 ? 74.445 -15.313 6.103 1.00 21.84 516 THR A N 1
ATOM 4049 C CA . THR A 1 516 ? 75.627 -15.369 6.989 1.00 21.84 516 THR A CA 1
ATOM 4050 C C . THR A 1 516 ? 75.927 -13.987 7.582 1.00 21.84 516 THR A C 1
ATOM 4052 O O . THR A 1 516 ? 75.918 -12.984 6.873 1.00 21.84 516 THR A O 1
ATOM 4055 N N . ILE A 1 517 ? 76.162 -13.937 8.899 1.00 27.73 517 ILE A N 1
ATOM 4056 C CA . ILE A 1 517 ? 76.376 -12.727 9.713 1.00 27.73 517 ILE A CA 1
ATOM 4057 C C . ILE A 1 517 ? 77.876 -12.524 9.978 1.00 27.73 517 ILE A C 1
ATOM 4059 O O . ILE A 1 517 ? 78.516 -13.426 10.515 1.00 27.73 517 ILE A O 1
ATOM 4063 N N . THR A 1 518 ? 78.383 -11.308 9.751 1.00 22.16 518 THR A N 1
ATOM 4064 C CA . THR A 1 518 ? 79.531 -10.721 10.474 1.00 22.16 518 THR A CA 1
ATOM 4065 C C . THR A 1 518 ? 79.357 -9.194 10.577 1.00 22.16 518 THR A C 1
ATOM 4067 O O . THR A 1 518 ? 79.159 -8.517 9.573 1.00 22.16 518 THR A O 1
ATOM 4070 N N . MET A 1 519 ? 79.384 -8.664 11.812 1.00 21.70 519 MET A N 1
ATOM 4071 C CA . MET A 1 519 ? 79.434 -7.226 12.178 1.00 21.70 519 MET A CA 1
ATOM 4072 C C . MET A 1 519 ? 80.761 -6.586 11.694 1.00 21.70 519 MET A C 1
ATOM 4074 O O . MET A 1 519 ? 81.712 -7.331 11.491 1.00 21.70 519 MET A O 1
ATOM 4078 N N . MET A 1 520 ? 81.011 -5.278 11.541 1.00 20.80 520 MET A N 1
ATOM 4079 C CA . MET A 1 520 ? 80.374 -3.985 11.844 1.00 20.80 520 MET A CA 1
ATOM 4080 C C . MET A 1 520 ? 81.173 -2.940 11.024 1.00 20.80 520 MET A C 1
ATOM 4082 O O . MET A 1 520 ? 82.394 -3.027 11.042 1.00 20.80 520 MET A O 1
ATOM 4086 N N . GLU A 1 521 ? 80.549 -1.954 10.374 1.00 21.56 521 GLU A N 1
ATOM 4087 C CA . GLU A 1 521 ? 80.959 -0.537 10.472 1.00 21.56 521 GLU A CA 1
ATOM 4088 C C . GLU A 1 521 ? 79.941 0.379 9.780 1.00 21.56 521 GLU A C 1
ATOM 4090 O O . GLU A 1 521 ? 79.411 0.103 8.706 1.00 21.56 521 GLU A O 1
ATOM 4095 N N . VAL A 1 522 ? 79.608 1.440 10.505 1.00 21.64 522 VAL A N 1
ATOM 4096 C CA . VAL A 1 522 ? 78.436 2.299 10.360 1.00 21.64 522 VAL A CA 1
ATOM 4097 C C . VAL A 1 522 ? 78.830 3.576 9.630 1.00 21.64 522 VAL A C 1
ATOM 4099 O O . VAL A 1 522 ? 79.758 4.254 10.057 1.00 21.64 522 VAL A O 1
ATOM 4102 N N . TYR A 1 523 ? 78.051 3.971 8.620 1.00 21.27 523 TYR A N 1
ATOM 4103 C CA . TYR A 1 523 ? 77.901 5.379 8.247 1.00 21.27 523 TYR A CA 1
ATOM 4104 C C . TYR A 1 523 ? 76.450 5.669 7.823 1.00 21.27 523 TYR A C 1
ATOM 4106 O O . TYR A 1 523 ? 75.999 5.305 6.742 1.00 21.27 523 TYR A O 1
ATOM 4114 N N . GLN A 1 524 ? 75.721 6.343 8.713 1.00 25.41 524 GLN A N 1
ATOM 4115 C CA . GLN A 1 524 ? 74.495 7.111 8.464 1.00 25.41 524 GLN A CA 1
ATOM 4116 C C . GLN A 1 524 ? 74.692 8.455 9.178 1.00 25.41 524 GLN A C 1
ATOM 4118 O O . GLN A 1 524 ? 75.322 8.470 10.242 1.00 25.41 524 GLN A O 1
ATOM 4123 N N . PRO A 1 525 ? 74.204 9.587 8.632 1.00 27.39 525 PRO A N 1
ATOM 4124 C CA . PRO A 1 525 ? 72.904 10.095 9.122 1.00 27.39 525 PRO A CA 1
ATOM 4125 C C . PRO A 1 525 ? 72.137 10.909 8.027 1.00 27.39 525 PRO A C 1
ATOM 4127 O O . PRO A 1 525 ? 72.761 11.479 7.141 1.00 27.39 525 PRO A O 1
ATOM 4130 N N . ARG A 1 526 ? 70.799 10.981 7.914 1.00 24.67 526 ARG A N 1
ATOM 4131 C CA . ARG A 1 526 ? 69.753 11.613 8.762 1.00 24.67 526 ARG A CA 1
ATOM 4132 C C . ARG A 1 526 ? 68.428 11.594 7.956 1.00 24.67 526 ARG A C 1
ATOM 4134 O O . ARG A 1 526 ? 68.510 11.725 6.744 1.00 24.67 526 ARG A O 1
ATOM 4141 N N . THR A 1 527 ? 67.190 11.594 8.465 1.00 24.55 527 THR A N 1
ATOM 4142 C CA . THR A 1 527 ? 66.523 11.168 9.717 1.00 24.55 527 THR A CA 1
ATOM 4143 C C . THR A 1 527 ? 65.017 11.438 9.541 1.00 24.55 527 THR A C 1
ATOM 4145 O O . THR A 1 527 ? 64.669 12.406 8.873 1.00 24.55 527 THR A O 1
ATOM 4148 N N . ALA A 1 528 ? 64.195 10.653 10.257 1.00 23.75 528 ALA A N 1
ATOM 4149 C CA . ALA A 1 528 ? 62.790 10.874 10.657 1.00 23.75 528 ALA A CA 1
ATOM 4150 C C . ALA A 1 528 ? 61.725 9.989 9.976 1.00 23.75 528 ALA A C 1
ATOM 4152 O O . ALA A 1 528 ? 60.940 10.513 9.211 1.00 23.75 528 ALA A O 1
ATOM 4153 N N . VAL A 1 529 ? 61.696 8.676 10.287 1.00 24.52 529 VAL A N 1
ATOM 4154 C CA . VAL A 1 529 ? 60.522 7.897 10.796 1.00 24.52 529 VAL A CA 1
ATOM 4155 C C . VAL A 1 529 ? 61.026 6.543 11.360 1.00 24.52 529 VAL A C 1
ATOM 4157 O O . VAL A 1 529 ? 60.650 5.477 10.893 1.00 24.52 529 VAL A O 1
ATOM 4160 N N . HIS A 1 530 ? 61.938 6.541 12.344 1.00 26.88 530 HIS A N 1
ATOM 4161 C CA . HIS A 1 530 ? 62.453 5.277 12.922 1.00 26.88 530 HIS A CA 1
ATOM 4162 C C . HIS A 1 530 ? 62.430 5.194 14.458 1.00 26.88 530 HIS A C 1
ATOM 4164 O O . HIS A 1 530 ? 63.070 4.322 15.037 1.00 26.88 530 HIS A O 1
ATOM 4170 N N . LEU A 1 531 ? 61.660 6.051 15.140 1.00 24.72 531 LEU A N 1
ATOM 4171 C CA . LEU A 1 531 ? 61.645 6.112 16.611 1.00 24.72 531 LEU A CA 1
ATOM 4172 C C . LEU A 1 531 ? 60.390 5.552 17.307 1.00 24.72 531 LEU A C 1
ATOM 4174 O O . LEU A 1 531 ? 60.295 5.668 18.523 1.00 24.72 531 LEU A O 1
ATOM 4178 N N . SER A 1 532 ? 59.473 4.873 16.609 1.00 26.61 532 SER A N 1
ATOM 4179 C CA . SER A 1 532 ? 58.321 4.212 17.260 1.00 26.61 532 SER A CA 1
ATOM 4180 C C . SER A 1 532 ? 58.422 2.683 17.373 1.00 26.61 532 SER A C 1
ATOM 4182 O O . SER A 1 532 ? 57.743 2.102 18.213 1.00 26.61 532 SER A O 1
ATOM 4184 N N . GLN A 1 533 ? 59.292 2.007 16.612 1.00 29.23 533 GLN A N 1
ATOM 4185 C CA . GLN A 1 533 ? 59.373 0.533 16.642 1.00 29.23 533 GLN A CA 1
ATOM 4186 C C . GLN A 1 533 ? 60.338 -0.041 17.693 1.00 29.23 533 GLN A C 1
ATOM 4188 O O . GLN A 1 533 ? 60.179 -1.188 18.102 1.00 29.23 533 GLN A O 1
ATOM 4193 N N . LEU A 1 534 ? 61.311 0.734 18.184 1.00 26.95 534 LEU A N 1
ATOM 4194 C CA . LEU A 1 534 ? 62.367 0.197 19.059 1.00 26.95 534 LEU A CA 1
ATOM 4195 C C . LEU A 1 534 ? 62.095 0.314 20.569 1.00 26.95 534 LEU A C 1
ATOM 4197 O O . LEU A 1 534 ? 62.803 -0.318 21.345 1.00 26.95 534 LEU A O 1
ATOM 4201 N N . CYS A 1 535 ? 61.061 1.042 21.011 1.00 26.02 535 CYS A N 1
ATOM 4202 C CA . CYS A 1 535 ? 60.732 1.145 22.445 1.00 26.02 535 CYS A CA 1
ATOM 4203 C C . CYS A 1 535 ? 59.689 0.126 22.942 1.00 26.02 535 CYS A C 1
ATOM 4205 O O . CYS A 1 535 ? 59.526 -0.013 24.146 1.00 26.02 535 CYS A O 1
ATOM 4207 N N . ILE A 1 536 ? 59.007 -0.614 22.059 1.00 29.20 536 ILE A N 1
ATOM 4208 C CA . ILE A 1 536 ? 57.894 -1.504 22.459 1.00 29.20 536 ILE A CA 1
ATOM 4209 C C . ILE A 1 536 ? 58.319 -2.984 22.521 1.00 29.20 536 ILE A C 1
ATOM 4211 O O . ILE A 1 536 ? 57.748 -3.771 23.276 1.00 29.20 536 ILE A O 1
ATOM 4215 N N . ILE A 1 537 ? 59.383 -3.371 21.807 1.00 28.69 537 ILE A N 1
ATOM 4216 C CA . ILE A 1 537 ? 59.878 -4.759 21.810 1.00 28.69 537 ILE A CA 1
ATOM 4217 C C . ILE A 1 537 ? 60.493 -5.146 23.170 1.00 28.69 537 ILE A C 1
ATOM 4219 O O . ILE A 1 537 ? 60.401 -6.307 23.564 1.00 28.69 537 ILE A O 1
ATOM 4223 N N . SER A 1 538 ? 61.050 -4.204 23.942 1.00 26.31 538 SER A N 1
ATOM 4224 C CA . SER A 1 538 ? 61.642 -4.538 25.248 1.00 26.31 538 SER A CA 1
ATOM 4225 C C . SER A 1 538 ? 60.611 -4.719 26.369 1.00 26.31 538 SER A C 1
ATOM 4227 O O . SER A 1 538 ? 60.883 -5.447 27.321 1.00 26.31 538 SER A O 1
ATOM 4229 N N . THR A 1 539 ? 59.414 -4.131 26.264 1.00 29.02 539 THR A N 1
ATOM 4230 C CA . THR A 1 539 ? 58.384 -4.239 27.316 1.00 29.02 539 THR A CA 1
ATOM 4231 C C . THR A 1 539 ? 57.526 -5.502 27.184 1.00 29.02 539 THR A C 1
ATOM 4233 O O . THR A 1 539 ? 56.993 -5.989 28.177 1.00 29.02 539 THR A O 1
ATOM 4236 N N . LEU A 1 540 ? 57.435 -6.094 25.988 1.00 29.61 540 LEU A N 1
ATOM 4237 C CA . LEU A 1 540 ? 56.625 -7.296 25.738 1.00 29.61 540 LEU A CA 1
ATOM 4238 C C . LEU A 1 540 ? 57.356 -8.621 25.990 1.00 29.61 540 LEU A C 1
ATOM 4240 O O . LEU A 1 540 ? 56.710 -9.664 26.057 1.00 29.61 540 LEU A O 1
ATOM 4244 N N . HIS A 1 541 ? 58.676 -8.608 26.194 1.00 27.61 541 HIS A N 1
ATOM 4245 C CA . HIS A 1 541 ? 59.414 -9.836 26.507 1.00 27.61 541 HIS A CA 1
ATOM 4246 C C . HIS A 1 541 ? 59.248 -10.303 27.969 1.00 27.61 541 HIS A C 1
ATOM 4248 O O . HIS A 1 541 ? 59.614 -11.428 28.288 1.00 27.61 541 HIS A O 1
ATOM 4254 N N . ASN A 1 542 ? 58.652 -9.485 28.850 1.00 28.83 542 ASN A N 1
ATOM 4255 C CA . ASN A 1 542 ? 58.518 -9.790 30.284 1.00 28.83 542 ASN A CA 1
ATOM 4256 C C . ASN A 1 542 ? 57.131 -10.280 30.739 1.00 28.83 542 ASN A C 1
ATOM 4258 O O . ASN A 1 542 ? 56.924 -10.491 31.930 1.00 28.83 542 ASN A O 1
ATOM 4262 N N . HIS A 1 543 ? 56.193 -10.518 29.821 1.00 29.94 543 HIS A N 1
ATOM 4263 C CA . HIS A 1 543 ? 54.907 -11.149 30.142 1.00 29.94 543 HIS A CA 1
ATOM 4264 C C . HIS A 1 543 ? 54.636 -12.341 29.218 1.00 29.94 543 HIS A C 1
ATOM 4266 O O . HIS A 1 543 ? 53.665 -12.394 28.467 1.00 29.94 543 HIS A O 1
ATOM 4272 N N . SER A 1 544 ? 55.529 -13.327 29.283 1.00 30.22 544 SER A N 1
ATOM 4273 C CA . SER A 1 544 ? 55.322 -14.656 28.720 1.00 30.22 544 SER A CA 1
ATOM 4274 C C . SER A 1 544 ? 54.362 -15.454 29.605 1.00 30.22 544 SER A C 1
ATOM 4276 O O . SER A 1 544 ? 54.715 -15.868 30.703 1.00 30.22 544 SER A O 1
ATOM 4278 N N . ASN A 1 545 ? 53.127 -15.635 29.130 1.00 33.31 545 ASN A N 1
ATOM 4279 C CA . ASN A 1 545 ? 52.318 -16.849 29.319 1.00 33.31 545 ASN A CA 1
ATOM 4280 C C . ASN A 1 545 ? 50.960 -16.683 28.627 1.00 33.31 545 ASN A C 1
ATOM 4282 O O . ASN A 1 545 ? 49.945 -16.613 29.298 1.00 33.31 545 ASN A O 1
ATOM 4286 N N . PHE A 1 546 ? 50.925 -16.603 27.296 1.00 29.52 546 PHE A N 1
ATOM 4287 C CA . PHE A 1 546 ? 49.789 -17.072 26.491 1.00 29.52 546 PHE A CA 1
ATOM 4288 C C . PHE A 1 546 ? 50.256 -17.255 25.038 1.00 29.52 546 PHE A C 1
ATOM 4290 O O . PHE A 1 546 ? 50.975 -16.421 24.495 1.00 29.52 546 PHE A O 1
ATOM 4297 N N . ASN A 1 547 ? 49.886 -18.396 24.456 1.00 29.11 547 ASN A N 1
ATOM 4298 C CA . ASN A 1 547 ? 50.330 -18.950 23.174 1.00 29.11 547 ASN A CA 1
ATOM 4299 C C . ASN A 1 547 ? 50.530 -17.929 22.038 1.00 29.11 547 ASN A C 1
ATOM 4301 O O . ASN A 1 547 ? 49.588 -17.364 21.487 1.00 29.11 547 ASN A O 1
ATOM 4305 N N . THR A 1 548 ? 51.788 -17.771 21.640 1.00 33.25 548 THR A N 1
ATOM 4306 C CA . THR A 1 548 ? 52.271 -16.953 20.528 1.00 33.25 548 THR A CA 1
ATOM 4307 C C . THR A 1 548 ? 52.298 -17.750 19.224 1.00 33.25 548 THR A C 1
ATOM 4309 O O . THR A 1 548 ? 53.179 -18.589 19.061 1.00 33.25 548 THR A O 1
ATOM 4312 N N . LEU A 1 549 ? 51.390 -17.448 18.286 1.00 32.19 549 LEU A N 1
ATOM 4313 C CA . LEU A 1 549 ? 51.747 -17.339 16.855 1.00 32.19 549 LEU A CA 1
ATOM 4314 C C . LEU A 1 549 ? 50.732 -16.592 15.956 1.00 32.19 549 LEU A C 1
ATOM 4316 O O . LEU A 1 549 ? 50.968 -16.509 14.757 1.00 32.19 549 LEU A O 1
ATOM 4320 N N . VAL A 1 550 ? 49.638 -16.017 16.476 1.00 34.22 550 VAL A N 1
ATOM 4321 C CA . VAL A 1 550 ? 48.632 -15.323 15.624 1.00 34.22 550 VAL A CA 1
ATOM 4322 C C . VAL A 1 550 ? 48.369 -13.862 16.040 1.00 34.22 550 VAL A C 1
ATOM 4324 O O . VAL A 1 550 ? 47.723 -13.103 15.329 1.00 34.22 550 VAL A O 1
ATOM 4327 N N . THR A 1 551 ? 48.951 -13.379 17.137 1.00 40.91 551 THR A N 1
ATOM 4328 C CA . THR A 1 551 ? 48.563 -12.087 17.739 1.00 40.91 551 THR A CA 1
ATOM 4329 C C . THR A 1 551 ? 49.375 -10.858 17.300 1.00 40.91 551 THR A C 1
ATOM 4331 O O . THR A 1 551 ? 48.990 -9.730 17.619 1.00 40.91 551 THR A O 1
ATOM 4334 N N . SER A 1 552 ? 50.462 -11.010 16.532 1.00 40.12 552 SER A N 1
ATOM 4335 C CA . SER A 1 552 ? 51.297 -9.866 16.112 1.00 40.12 552 SER A CA 1
ATOM 4336 C C . SER A 1 552 ? 50.773 -9.125 14.872 1.00 40.12 552 SER A C 1
ATOM 4338 O O . SER A 1 552 ? 50.961 -7.914 14.769 1.00 40.12 552 SER A O 1
ATOM 4340 N N . GLY A 1 553 ? 50.075 -9.811 13.958 1.00 36.44 553 GLY A N 1
ATOM 4341 C CA . GLY A 1 553 ? 49.570 -9.219 12.709 1.00 36.44 553 GLY A CA 1
ATOM 4342 C C . GLY A 1 553 ? 48.322 -8.346 12.886 1.00 36.44 553 GLY A C 1
ATOM 4343 O O . GLY A 1 553 ? 48.219 -7.275 12.296 1.00 36.44 553 GLY A O 1
ATOM 4344 N N . TYR A 1 554 ? 47.398 -8.754 13.757 1.00 37.38 554 TYR A N 1
ATOM 4345 C CA . TYR A 1 554 ? 46.130 -8.040 13.952 1.00 37.38 554 TYR A CA 1
ATOM 4346 C C . TYR A 1 554 ? 46.251 -6.827 14.874 1.00 37.38 554 TYR A C 1
ATOM 4348 O O . TYR A 1 554 ? 45.592 -5.819 14.642 1.00 37.38 554 TYR A O 1
ATOM 4356 N N . SER A 1 555 ? 47.182 -6.860 15.833 1.00 39.97 555 SER A N 1
ATOM 4357 C CA . SER A 1 555 ? 47.579 -5.664 16.588 1.00 39.97 555 SER A CA 1
ATOM 4358 C C . SER A 1 555 ? 48.142 -4.593 15.647 1.00 39.97 555 SER A C 1
ATOM 4360 O O . SER A 1 555 ? 47.817 -3.416 15.779 1.00 39.97 555 SER A O 1
ATOM 4362 N N . MET A 1 556 ? 48.923 -5.011 14.640 1.00 38.03 556 MET A N 1
ATOM 4363 C CA . MET A 1 556 ? 49.397 -4.134 13.570 1.00 38.03 556 MET A CA 1
ATOM 4364 C C . MET A 1 556 ? 48.242 -3.572 12.745 1.00 38.03 556 MET A C 1
ATOM 4366 O O . MET A 1 556 ? 48.289 -2.390 12.451 1.00 38.03 556 MET A O 1
ATOM 4370 N N . LEU A 1 557 ? 47.190 -4.331 12.421 1.00 40.72 557 LEU A N 1
ATOM 4371 C CA . LEU A 1 557 ? 46.049 -3.815 11.648 1.00 40.72 557 LEU A CA 1
ATOM 4372 C C . LEU A 1 557 ? 45.279 -2.724 12.412 1.00 40.72 557 LEU A C 1
ATOM 4374 O O . LEU A 1 557 ? 45.033 -1.664 11.844 1.00 40.72 557 LEU A O 1
ATOM 4378 N N . THR A 1 558 ? 45.014 -2.924 13.709 1.00 42.22 558 THR A N 1
ATOM 4379 C CA . THR A 1 558 ? 44.363 -1.929 14.583 1.00 42.22 558 THR A CA 1
ATOM 4380 C C . THR A 1 558 ? 45.213 -0.663 14.731 1.00 42.22 558 THR A C 1
ATOM 4382 O O . THR A 1 558 ? 44.698 0.455 14.663 1.00 42.22 558 THR A O 1
ATOM 4385 N N . ILE A 1 559 ? 46.536 -0.833 14.845 1.00 40.00 559 ILE A N 1
ATOM 4386 C CA . ILE A 1 559 ? 47.515 0.263 14.834 1.00 40.00 559 ILE A CA 1
ATOM 4387 C C . ILE A 1 559 ? 47.566 0.930 13.447 1.00 40.00 559 ILE A C 1
ATOM 4389 O O . ILE A 1 559 ? 47.631 2.149 13.367 1.00 40.00 559 ILE A O 1
ATOM 4393 N N . THR A 1 560 ? 47.454 0.185 12.345 1.00 40.47 560 THR A N 1
ATOM 4394 C CA . THR A 1 560 ? 47.509 0.726 10.974 1.00 40.47 560 THR A CA 1
ATOM 4395 C C . THR A 1 560 ? 46.255 1.538 10.638 1.00 40.47 560 THR A C 1
ATOM 4397 O O . THR A 1 560 ? 46.355 2.567 9.974 1.00 40.47 560 THR A O 1
ATOM 4400 N N . SER A 1 561 ? 45.092 1.166 11.185 1.00 41.03 561 SER A N 1
ATOM 4401 C CA . SER A 1 561 ? 43.873 1.988 11.141 1.00 41.03 561 SER A CA 1
ATOM 4402 C C . SER A 1 561 ? 43.967 3.290 11.952 1.00 41.03 561 SER A C 1
ATOM 4404 O O . SER A 1 561 ? 43.207 4.215 11.682 1.00 41.03 561 SER A O 1
ATOM 4406 N N . LEU A 1 562 ? 44.928 3.412 12.878 1.00 37.72 562 LEU A N 1
ATOM 4407 C CA . LEU A 1 562 ? 45.293 4.680 13.534 1.00 37.72 562 LEU A CA 1
ATOM 4408 C C . LEU A 1 562 ? 46.430 5.424 12.798 1.00 37.72 562 LEU A C 1
ATOM 4410 O O . LEU A 1 562 ? 46.455 6.651 12.774 1.00 37.72 562 LEU A O 1
ATOM 4414 N N . VAL A 1 563 ? 47.350 4.703 12.149 1.00 38.62 563 VAL A N 1
ATOM 4415 C CA . VAL A 1 563 ? 48.558 5.236 11.476 1.00 38.62 563 VAL A CA 1
ATOM 4416 C C . VAL A 1 563 ? 48.274 5.844 10.088 1.00 38.62 563 VAL A C 1
ATOM 4418 O O . VAL A 1 563 ? 49.157 6.422 9.460 1.00 38.62 563 VAL A O 1
ATOM 4421 N N . GLY A 1 564 ? 47.017 5.854 9.634 1.00 38.97 564 GLY A N 1
ATOM 4422 C CA . GLY A 1 564 ? 46.580 6.656 8.481 1.00 38.97 564 GLY A CA 1
ATOM 4423 C C . GLY A 1 564 ? 46.599 8.182 8.697 1.00 38.97 564 GLY A C 1
ATOM 4424 O O . GLY A 1 564 ? 46.240 8.921 7.781 1.00 38.97 564 GLY A O 1
ATOM 4425 N N . MET A 1 565 ? 46.999 8.661 9.881 1.00 42.50 565 MET A N 1
ATOM 4426 C CA . MET A 1 565 ? 47.008 10.075 10.263 1.00 42.50 565 MET A CA 1
ATOM 4427 C C . MET A 1 565 ? 48.433 10.565 10.515 1.00 42.50 565 MET A C 1
ATOM 4429 O O . MET A 1 565 ? 48.958 10.449 11.621 1.00 42.50 565 MET A O 1
ATOM 4433 N N . GLY A 1 566 ? 49.056 11.124 9.478 1.00 36.41 566 GLY A N 1
ATOM 4434 C CA . GLY A 1 566 ? 50.443 11.596 9.520 1.00 36.41 566 GLY A CA 1
ATOM 4435 C C . GLY A 1 566 ? 50.729 12.707 10.536 1.00 36.41 566 GLY A C 1
ATOM 4436 O O . GLY A 1 566 ? 51.886 12.871 10.900 1.00 36.41 566 GLY A O 1
ATOM 4437 N N . ASP A 1 567 ? 49.703 13.398 11.052 1.00 36.53 567 ASP A N 1
ATOM 4438 C CA . ASP A 1 567 ? 49.904 14.629 11.831 1.00 36.53 567 ASP A CA 1
ATOM 4439 C C . ASP A 1 567 ? 49.224 14.657 13.221 1.00 36.53 567 ASP A C 1
ATOM 4441 O O . ASP A 1 567 ? 49.267 15.688 13.886 1.00 36.53 567 ASP A O 1
ATOM 4445 N N . ILE A 1 568 ? 48.597 13.565 13.701 1.00 40.38 568 ILE A N 1
ATOM 4446 C CA . ILE A 1 568 ? 47.798 13.587 14.960 1.00 40.38 568 ILE A CA 1
ATOM 4447 C C . ILE A 1 568 ? 48.223 12.527 16.004 1.00 40.38 568 ILE A C 1
ATOM 4449 O O . ILE A 1 568 ? 47.788 12.576 17.152 1.00 40.38 568 ILE A O 1
ATOM 4453 N N . VAL A 1 569 ? 49.128 11.593 15.695 1.00 40.03 569 VAL A N 1
ATOM 4454 C CA . VAL A 1 569 ? 49.529 10.558 16.671 1.00 40.03 569 VAL A CA 1
ATOM 4455 C C . VAL A 1 569 ? 50.734 11.013 17.504 1.00 40.03 569 VAL A C 1
ATOM 4457 O O . VAL A 1 569 ? 51.880 10.919 17.065 1.00 40.03 569 VAL A O 1
ATOM 4460 N N . THR A 1 570 ? 50.493 11.478 18.733 1.00 42.19 570 THR A N 1
ATOM 4461 C CA . THR A 1 570 ? 51.554 11.742 19.724 1.00 42.19 570 THR A CA 1
ATOM 4462 C C . THR A 1 570 ? 51.882 10.490 20.544 1.00 42.19 570 THR A C 1
ATOM 4464 O O . THR A 1 570 ? 51.054 9.590 20.696 1.00 42.19 570 THR A O 1
ATOM 4467 N N . LYS A 1 571 ? 53.092 10.432 21.118 1.00 39.81 571 LYS A N 1
ATOM 4468 C CA . LYS A 1 571 ? 53.514 9.358 22.040 1.00 39.81 571 LYS A CA 1
ATOM 4469 C C . LYS A 1 571 ? 52.525 9.177 23.205 1.00 39.81 571 LYS A C 1
ATOM 4471 O O . LYS A 1 571 ? 52.206 8.047 23.559 1.00 39.81 571 LYS A O 1
ATOM 4476 N N . ASP A 1 572 ? 51.976 10.280 23.704 1.00 40.84 572 ASP A N 1
ATOM 4477 C CA . ASP A 1 572 ? 51.000 10.303 24.800 1.00 40.84 572 ASP A CA 1
ATOM 4478 C C . ASP A 1 572 ? 49.665 9.646 24.405 1.00 40.84 572 ASP A C 1
ATOM 4480 O O . ASP A 1 572 ? 49.018 9.000 25.223 1.00 40.84 572 ASP A O 1
ATOM 4484 N N . SER A 1 573 ? 49.282 9.734 23.126 1.00 39.41 573 SER A N 1
ATOM 4485 C CA . SER A 1 573 ? 48.072 9.095 22.587 1.00 39.41 573 SER A CA 1
ATOM 4486 C C . SER A 1 573 ? 48.213 7.570 22.513 1.00 39.41 573 SER A C 1
ATOM 4488 O O . SER A 1 573 ? 47.262 6.836 22.775 1.00 39.41 573 SER A O 1
ATOM 4490 N N . LEU A 1 574 ? 49.415 7.081 22.192 1.00 41.34 574 LEU A N 1
ATOM 4491 C CA . LEU A 1 574 ? 49.745 5.654 22.220 1.00 41.34 574 LEU A CA 1
ATOM 4492 C C . LEU A 1 574 ? 49.817 5.134 23.659 1.00 41.34 574 LEU A C 1
ATOM 4494 O O . LEU A 1 574 ? 49.251 4.083 23.954 1.00 41.34 574 LEU A O 1
ATOM 4498 N N . GLU A 1 575 ? 50.457 5.876 24.565 1.00 42.75 575 GLU A N 1
ATOM 4499 C CA . GLU A 1 575 ? 50.518 5.505 25.981 1.00 42.75 575 GLU A CA 1
ATOM 4500 C C . GLU A 1 575 ? 49.119 5.438 26.605 1.00 42.75 575 GLU A C 1
ATOM 4502 O O . GLU A 1 575 ? 48.839 4.469 27.303 1.00 42.75 575 GLU A O 1
ATOM 4507 N N . LEU A 1 576 ? 48.203 6.360 26.287 1.00 43.75 576 LEU A N 1
ATOM 4508 C CA . LEU A 1 576 ? 46.807 6.338 26.751 1.00 43.75 576 LEU A CA 1
ATOM 4509 C C . LEU A 1 576 ? 46.043 5.074 26.301 1.00 43.75 576 LEU A C 1
ATOM 4511 O O . LEU A 1 576 ? 45.337 4.455 27.094 1.00 43.75 576 LEU A O 1
ATOM 4515 N N . VAL A 1 577 ? 46.212 4.655 25.043 1.00 43.28 577 VAL A N 1
ATOM 4516 C CA . VAL A 1 577 ? 45.541 3.470 24.471 1.00 43.28 577 VAL A CA 1
ATOM 4517 C C . VAL A 1 577 ? 46.061 2.163 25.077 1.00 43.28 577 VAL A C 1
ATOM 4519 O O . VAL A 1 577 ? 45.281 1.238 25.303 1.00 43.28 577 VAL A O 1
ATOM 4522 N N . PHE A 1 578 ? 47.363 2.082 25.362 1.00 41.88 578 PHE A N 1
ATOM 4523 C CA . PHE A 1 578 ? 47.979 0.896 25.967 1.00 41.88 578 PHE A CA 1
ATOM 4524 C C . PHE A 1 578 ? 47.865 0.848 27.496 1.00 41.88 578 PHE A C 1
ATOM 4526 O O . PHE A 1 578 ? 47.983 -0.232 28.074 1.00 41.88 578 PHE A O 1
ATOM 4533 N N . SER A 1 579 ? 47.641 1.989 28.152 1.00 41.38 579 SER A N 1
ATOM 4534 C CA . SER A 1 579 ? 47.500 2.073 29.611 1.00 41.38 579 SER A CA 1
ATOM 4535 C C . SER A 1 579 ? 46.055 1.972 30.098 1.00 41.38 579 SER A C 1
ATOM 4537 O O . SER A 1 579 ? 45.859 1.657 31.272 1.00 41.38 579 SER A O 1
ATOM 4539 N N . ASP A 1 580 ? 45.051 2.153 29.228 1.00 41.91 580 ASP A N 1
ATOM 4540 C CA . ASP A 1 580 ? 43.644 1.927 29.575 1.00 41.91 580 ASP A CA 1
ATOM 4541 C C . ASP A 1 580 ? 43.267 0.431 29.453 1.00 41.91 580 ASP A C 1
ATOM 4543 O O . ASP A 1 580 ? 43.123 -0.107 28.344 1.00 41.91 580 ASP A O 1
ATOM 4547 N N . PRO A 1 581 ? 43.027 -0.272 30.578 1.00 43.16 581 PRO A N 1
ATOM 4548 C CA . PRO A 1 581 ? 42.743 -1.705 30.574 1.00 43.16 581 PRO A CA 1
ATOM 4549 C C . PRO A 1 581 ? 41.449 -2.070 29.836 1.00 43.16 581 PRO A C 1
ATOM 4551 O O . PRO A 1 581 ? 41.282 -3.221 29.429 1.00 43.16 581 PRO A O 1
ATOM 4554 N N . LYS A 1 582 ? 40.512 -1.125 29.676 1.00 42.69 582 LYS A N 1
ATOM 4555 C CA . LYS A 1 582 ? 39.228 -1.355 29.000 1.00 42.69 582 LYS A CA 1
ATOM 4556 C C . LYS A 1 582 ? 39.399 -1.372 27.485 1.00 42.69 582 LYS A C 1
ATOM 4558 O O . LYS A 1 582 ? 38.796 -2.213 26.822 1.00 42.69 582 LYS A O 1
ATOM 4563 N N . ILE A 1 583 ? 40.257 -0.504 26.951 1.00 43.94 583 ILE A N 1
ATOM 4564 C CA . ILE A 1 583 ? 40.549 -0.417 25.513 1.00 43.94 583 ILE A CA 1
ATOM 4565 C C . ILE A 1 583 ? 41.339 -1.646 25.054 1.00 43.94 583 ILE A C 1
ATOM 4567 O O . ILE A 1 583 ? 41.012 -2.260 24.034 1.00 43.94 583 ILE A O 1
ATOM 4571 N N . VAL A 1 584 ? 42.316 -2.072 25.856 1.00 45.09 584 VAL A N 1
ATOM 4572 C CA . VAL A 1 584 ? 43.080 -3.304 25.610 1.00 45.09 584 VAL A CA 1
ATOM 4573 C C . VAL A 1 584 ? 42.160 -4.529 25.620 1.00 45.09 584 VAL A C 1
ATOM 4575 O O . VAL A 1 584 ? 42.258 -5.396 24.750 1.00 45.09 584 VAL A O 1
ATOM 4578 N N . ARG A 1 585 ? 41.208 -4.586 26.561 1.00 43.16 585 ARG A N 1
ATOM 4579 C CA . ARG A 1 585 ? 40.252 -5.696 26.671 1.00 43.16 585 ARG A CA 1
ATOM 4580 C C . ARG A 1 585 ? 39.247 -5.719 25.513 1.00 43.16 585 ARG A C 1
ATOM 4582 O O . ARG A 1 585 ? 39.014 -6.787 24.958 1.00 43.16 585 ARG A O 1
ATOM 4589 N N . ALA A 1 586 ? 38.719 -4.568 25.095 1.00 44.03 586 ALA A N 1
ATOM 4590 C CA . ALA A 1 586 ? 37.837 -4.461 23.928 1.00 44.03 586 ALA A CA 1
ATOM 4591 C C . ALA A 1 586 ? 38.546 -4.882 22.627 1.00 44.03 586 ALA A C 1
ATOM 4593 O O . ALA A 1 586 ? 37.992 -5.636 21.830 1.00 44.03 586 ALA A O 1
ATOM 4594 N N . SER A 1 587 ? 39.804 -4.473 22.454 1.00 46.06 587 SER A N 1
ATOM 4595 C CA . SER A 1 587 ? 40.620 -4.850 21.292 1.00 46.06 587 SER A CA 1
ATOM 4596 C C . SER A 1 587 ? 40.890 -6.360 21.244 1.00 46.06 587 SER A C 1
ATOM 4598 O O . SER A 1 587 ? 40.825 -6.970 20.181 1.00 46.06 587 SER A O 1
ATOM 4600 N N . ALA A 1 588 ? 41.122 -6.993 22.399 1.00 44.62 588 ALA A N 1
ATOM 4601 C CA . ALA A 1 588 ? 41.302 -8.441 22.490 1.00 44.62 588 ALA A CA 1
ATOM 4602 C C . ALA A 1 588 ? 40.023 -9.235 22.153 1.00 44.62 588 ALA A C 1
ATOM 4604 O O . ALA A 1 588 ? 40.113 -10.305 21.550 1.00 44.62 588 ALA A O 1
ATOM 4605 N N . VAL A 1 589 ? 38.843 -8.712 22.509 1.00 44.53 589 VAL A N 1
ATOM 4606 C CA . VAL A 1 589 ? 37.540 -9.316 22.172 1.00 44.53 589 VAL A CA 1
ATOM 4607 C C . VAL A 1 589 ? 37.291 -9.272 20.665 1.00 44.53 589 VAL A C 1
ATOM 4609 O O . VAL A 1 589 ? 36.915 -10.286 20.086 1.00 44.53 589 VAL A O 1
ATOM 4612 N N . VAL A 1 590 ? 37.586 -8.142 20.012 1.00 46.53 590 VAL A N 1
ATOM 4613 C CA . VAL A 1 590 ? 37.476 -7.998 18.549 1.00 46.53 590 VAL A CA 1
ATOM 4614 C C . VAL A 1 590 ? 38.408 -8.974 17.823 1.00 46.53 590 VAL A C 1
ATOM 4616 O O . VAL A 1 590 ? 37.991 -9.619 16.866 1.00 46.53 590 VAL A O 1
ATOM 4619 N N . CYS A 1 591 ? 39.641 -9.154 18.307 1.00 45.66 591 CYS A N 1
ATOM 4620 C CA . CYS A 1 591 ? 40.570 -10.136 17.740 1.00 45.66 591 CYS A CA 1
ATOM 4621 C C . CYS A 1 591 ? 40.061 -11.583 17.855 1.00 45.66 591 CYS A C 1
ATOM 4623 O O . CYS A 1 591 ? 40.174 -12.331 16.888 1.00 45.66 591 CYS A O 1
ATOM 4625 N N . ARG A 1 592 ? 39.455 -11.972 18.987 1.00 41.81 592 ARG A N 1
ATOM 4626 C CA . ARG A 1 592 ? 38.851 -13.313 19.137 1.00 41.81 592 ARG A CA 1
ATOM 4627 C C . ARG A 1 592 ? 37.640 -13.523 18.232 1.00 41.81 592 ARG A C 1
ATOM 4629 O O . ARG A 1 592 ? 37.513 -14.576 17.626 1.00 41.81 592 ARG A O 1
ATOM 4636 N N . LEU A 1 593 ? 36.797 -12.503 18.100 1.00 44.56 593 LEU A N 1
ATOM 4637 C CA . LEU A 1 593 ? 35.648 -12.490 17.191 1.00 44.56 593 LEU A CA 1
ATOM 4638 C C . LEU A 1 593 ? 36.065 -12.758 15.738 1.00 44.56 593 LEU A C 1
ATOM 4640 O O . LEU A 1 593 ? 35.427 -13.545 15.041 1.00 44.56 593 LEU A O 1
ATOM 4644 N N . MET A 1 594 ? 37.167 -12.144 15.299 1.00 45.53 594 MET A N 1
ATOM 4645 C CA . MET A 1 594 ? 37.730 -12.375 13.967 1.00 45.53 594 MET A CA 1
ATOM 4646 C C . MET A 1 594 ? 38.253 -13.810 13.799 1.00 45.53 594 MET A C 1
ATOM 4648 O O . MET A 1 594 ? 37.992 -14.428 12.766 1.00 45.53 594 MET A O 1
ATOM 4652 N N . ASP A 1 595 ? 38.922 -14.370 14.811 1.00 43.50 595 ASP A N 1
ATOM 4653 C CA . ASP A 1 595 ? 39.384 -15.766 14.790 1.00 43.50 595 ASP A CA 1
ATOM 4654 C C . ASP A 1 595 ? 38.210 -16.764 14.721 1.00 43.50 595 ASP A C 1
ATOM 4656 O O . ASP A 1 595 ? 38.247 -17.722 13.939 1.00 43.50 595 ASP A O 1
ATOM 4660 N N . ASP A 1 596 ? 37.133 -16.522 15.474 1.00 42.28 596 ASP A N 1
ATOM 4661 C CA . ASP A 1 596 ? 35.944 -17.383 15.491 1.00 42.28 596 ASP A CA 1
ATOM 4662 C C . ASP A 1 596 ? 35.159 -17.319 14.172 1.00 42.28 596 ASP A C 1
ATOM 4664 O O . ASP A 1 596 ? 34.713 -18.353 13.662 1.00 42.28 596 ASP A O 1
ATOM 4668 N N . MET A 1 597 ? 35.063 -16.141 13.547 1.00 41.69 597 MET A N 1
ATOM 4669 C CA . MET A 1 597 ? 34.459 -15.980 12.217 1.00 41.69 597 MET A CA 1
ATOM 4670 C C . MET A 1 597 ? 35.244 -16.724 11.126 1.00 41.69 597 MET A C 1
ATOM 4672 O O . MET A 1 597 ? 34.650 -17.380 10.264 1.00 41.69 597 MET A O 1
ATOM 4676 N N . VAL A 1 598 ? 36.580 -16.689 11.177 1.00 40.41 598 VAL A N 1
ATOM 4677 C CA . VAL A 1 598 ? 37.445 -17.434 10.244 1.00 40.41 598 VAL A CA 1
ATOM 4678 C C . VAL A 1 598 ? 37.344 -18.947 10.486 1.00 40.41 598 VAL A C 1
ATOM 4680 O O . VAL A 1 598 ? 37.303 -19.731 9.533 1.00 40.41 598 VAL A O 1
ATOM 4683 N N . SER A 1 599 ? 37.222 -19.374 11.745 1.00 39.12 599 SER A N 1
ATOM 4684 C CA . SER A 1 599 ? 36.978 -20.773 12.125 1.00 39.12 599 SER A CA 1
ATOM 4685 C C . SER A 1 599 ? 35.613 -21.288 11.629 1.00 39.12 599 SER A C 1
ATOM 4687 O O . SER A 1 599 ? 35.497 -22.440 11.194 1.00 39.12 599 SER A O 1
ATOM 4689 N N . HIS A 1 600 ? 34.592 -20.423 11.583 1.00 38.50 600 HIS A N 1
ATOM 4690 C CA . HIS A 1 600 ? 33.238 -20.748 11.118 1.00 38.50 600 HIS A CA 1
ATOM 4691 C C . HIS A 1 600 ? 33.186 -21.137 9.626 1.00 38.50 600 HIS A C 1
ATOM 4693 O O . HIS A 1 600 ? 32.433 -22.040 9.249 1.00 38.50 600 HIS A O 1
ATOM 4699 N N . LYS A 1 601 ? 34.049 -20.555 8.774 1.00 37.75 601 LYS A N 1
ATOM 4700 C CA . LYS A 1 601 ? 34.157 -20.925 7.344 1.00 37.75 601 LYS A CA 1
ATOM 4701 C C . LYS A 1 601 ? 34.694 -22.353 7.132 1.00 37.75 601 LYS A C 1
ATOM 4703 O O . LYS A 1 601 ? 34.457 -22.945 6.086 1.00 37.75 601 LYS A O 1
ATOM 4708 N N . LYS A 1 602 ? 35.370 -22.944 8.130 1.00 36.25 602 LYS A N 1
ATOM 4709 C CA . LYS A 1 602 ? 35.925 -24.313 8.066 1.00 36.25 602 LYS A CA 1
ATOM 4710 C C . LYS A 1 602 ? 34.978 -25.414 8.567 1.00 36.25 602 LYS A C 1
ATOM 4712 O O . LYS A 1 602 ? 35.277 -26.587 8.358 1.00 36.25 602 LYS A O 1
ATOM 4717 N N . LYS A 1 603 ? 33.853 -25.077 9.215 1.00 37.22 603 LYS A N 1
ATOM 4718 C CA . LYS A 1 603 ? 32.942 -26.046 9.871 1.00 37.22 603 LYS A CA 1
ATOM 4719 C C . LYS A 1 603 ? 31.535 -26.151 9.263 1.00 37.22 603 LYS A C 1
ATOM 4721 O O . LYS A 1 603 ? 30.677 -26.814 9.840 1.00 37.22 603 LYS A O 1
ATOM 4726 N N . GLN A 1 604 ? 31.294 -25.608 8.069 1.00 34.66 604 GLN A N 1
ATOM 4727 C CA . GLN A 1 604 ? 30.047 -25.822 7.312 1.00 34.66 604 GLN A CA 1
ATOM 4728 C C . GLN A 1 604 ? 29.956 -27.228 6.666 1.00 34.66 604 GLN A C 1
ATOM 4730 O O . GLN A 1 604 ? 29.651 -27.366 5.488 1.00 34.66 604 GLN A O 1
ATOM 4735 N N . SER A 1 605 ? 30.201 -28.301 7.432 1.00 38.50 605 SER A N 1
ATOM 4736 C CA . SER A 1 605 ? 29.833 -29.665 7.001 1.00 38.50 605 SER A CA 1
ATOM 4737 C C . SER A 1 605 ? 29.042 -30.490 8.018 1.00 38.50 605 SER A C 1
ATOM 4739 O O . SER A 1 605 ? 28.676 -31.619 7.706 1.00 38.50 605 SER A O 1
ATOM 4741 N N . THR A 1 606 ? 28.677 -29.963 9.191 1.00 33.62 606 THR A N 1
ATOM 4742 C CA . THR A 1 606 ? 27.813 -30.719 10.116 1.00 33.62 606 THR A CA 1
ATOM 4743 C C . THR A 1 606 ? 26.747 -29.857 10.783 1.00 33.62 606 THR A C 1
ATOM 4745 O O . THR A 1 606 ? 27.039 -28.835 11.395 1.00 33.62 606 THR A O 1
ATOM 4748 N N . SER A 1 607 ? 25.508 -30.332 10.648 1.00 39.81 607 SER A N 1
ATOM 4749 C CA . SER A 1 607 ? 24.261 -29.877 11.267 1.00 39.81 607 SER A CA 1
ATOM 4750 C C . SER A 1 607 ? 24.400 -29.606 12.769 1.00 39.81 607 SER A C 1
ATOM 4752 O O . SER A 1 607 ? 24.571 -30.551 13.525 1.00 39.81 607 SER A O 1
ATOM 4754 N N . PHE A 1 608 ? 24.353 -28.334 13.172 1.00 35.06 608 PHE A N 1
ATOM 4755 C CA . PHE A 1 608 ? 23.672 -27.765 14.351 1.00 35.06 608 PHE A CA 1
ATOM 4756 C C . PHE A 1 608 ? 23.988 -26.257 14.358 1.00 35.06 608 PHE A C 1
ATOM 4758 O O . PHE A 1 608 ? 25.149 -25.857 14.384 1.00 35.06 608 PHE A O 1
ATOM 4765 N N . ARG A 1 609 ? 22.961 -25.404 14.251 1.00 37.22 609 ARG A N 1
ATOM 4766 C CA . ARG A 1 609 ? 23.107 -23.943 14.130 1.00 37.22 609 ARG A CA 1
ATOM 4767 C C . ARG A 1 609 ? 23.309 -23.352 15.539 1.00 37.22 609 ARG A C 1
ATOM 4769 O O . ARG A 1 609 ? 22.354 -23.277 16.302 1.00 37.22 609 ARG A O 1
ATOM 4776 N N . TYR A 1 610 ? 24.552 -23.018 15.891 1.00 38.19 610 TYR A N 1
ATOM 4777 C CA . TYR A 1 610 ? 24.938 -22.374 17.157 1.00 38.19 610 TYR A CA 1
ATOM 4778 C C . TYR A 1 610 ? 24.965 -20.847 16.954 1.00 38.19 610 TYR A C 1
ATOM 4780 O O . TYR A 1 610 ? 25.549 -20.385 15.975 1.00 38.19 610 TYR A O 1
ATOM 4788 N N . ASP A 1 611 ? 24.315 -20.068 17.823 1.00 46.88 611 ASP A N 1
ATOM 4789 C CA . ASP A 1 611 ? 24.144 -18.615 17.649 1.00 46.88 611 ASP A CA 1
ATOM 4790 C C . ASP A 1 611 ? 25.194 -17.822 18.448 1.00 46.88 611 ASP A C 1
ATOM 4792 O O . ASP A 1 611 ? 24.964 -17.401 19.580 1.00 46.88 611 ASP A O 1
ATOM 4796 N N . ALA A 1 612 ? 26.377 -17.646 17.852 1.00 39.28 612 ALA A N 1
ATOM 4797 C CA . ALA A 1 612 ? 27.532 -17.003 18.486 1.00 39.28 612 ALA A CA 1
ATOM 4798 C C . ALA A 1 612 ? 27.274 -15.544 18.922 1.00 39.28 612 ALA A C 1
ATOM 4800 O O . ALA A 1 612 ? 27.895 -15.063 19.868 1.00 39.28 612 ALA A O 1
ATOM 4801 N N . TRP A 1 613 ? 26.337 -14.838 18.276 1.00 40.91 613 TRP A N 1
ATOM 4802 C CA . TRP A 1 613 ? 26.007 -13.445 18.606 1.00 40.91 613 TRP A CA 1
ATOM 4803 C C . TRP A 1 613 ? 25.322 -13.291 19.963 1.00 40.91 613 TRP A C 1
ATOM 4805 O O . TRP A 1 613 ? 25.485 -12.256 20.616 1.00 40.91 613 TRP A O 1
ATOM 4815 N N . LYS A 1 614 ? 24.581 -14.313 20.400 1.00 41.00 614 LYS A N 1
ATOM 4816 C CA . LYS A 1 614 ? 23.905 -14.314 21.696 1.00 41.00 614 LYS A CA 1
ATOM 4817 C C . LYS A 1 614 ? 24.910 -14.392 22.849 1.00 41.00 614 LYS A C 1
ATOM 4819 O O . LYS A 1 614 ? 24.825 -13.583 23.770 1.00 41.00 614 LYS A O 1
ATOM 4824 N N . ASP A 1 615 ? 25.913 -15.259 22.732 1.00 39.97 615 ASP A N 1
ATOM 4825 C CA . ASP A 1 615 ? 26.969 -15.419 23.740 1.00 39.97 615 ASP A CA 1
ATOM 4826 C C . ASP A 1 615 ? 27.887 -14.180 23.805 1.00 39.97 615 ASP A C 1
ATOM 4828 O O . ASP A 1 615 ? 28.255 -13.736 24.889 1.00 39.97 615 ASP A O 1
ATOM 4832 N N . ILE A 1 616 ? 28.177 -13.527 22.669 1.00 42.16 616 ILE A N 1
ATOM 4833 C CA . ILE A 1 616 ? 28.935 -12.256 22.631 1.00 42.16 616 ILE A CA 1
ATOM 4834 C C . ILE A 1 616 ? 28.193 -11.130 23.370 1.00 42.16 616 ILE A C 1
ATOM 4836 O O . ILE A 1 616 ? 28.807 -10.348 24.106 1.00 42.16 616 ILE A O 1
ATOM 4840 N N . ASN A 1 617 ? 26.875 -11.034 23.176 1.00 41.88 617 ASN A N 1
ATOM 4841 C CA . ASN A 1 617 ? 26.044 -10.043 23.857 1.00 41.88 617 ASN A CA 1
ATOM 4842 C C . ASN A 1 617 ? 25.975 -10.306 25.370 1.00 41.88 617 ASN A C 1
ATOM 4844 O O . ASN A 1 617 ? 26.086 -9.359 26.151 1.00 41.88 617 ASN A O 1
ATOM 4848 N N . GLU A 1 618 ? 25.820 -11.571 25.776 1.00 41.16 618 GLU A N 1
ATOM 4849 C CA . GLU A 1 618 ? 25.682 -11.975 27.181 1.00 41.16 618 GLU A CA 1
ATOM 4850 C C . GLU A 1 618 ? 27.020 -11.941 27.955 1.00 41.16 618 GLU A C 1
ATOM 4852 O O . GLU A 1 618 ? 27.039 -11.471 29.093 1.00 41.16 618 GLU A O 1
ATOM 4857 N N . GLU A 1 619 ? 28.152 -12.339 27.356 1.00 38.44 619 GLU A N 1
ATOM 4858 C CA . GLU A 1 619 ? 29.456 -12.383 28.047 1.00 38.44 619 GLU A CA 1
ATOM 4859 C C . GLU A 1 619 ? 30.255 -11.068 27.997 1.00 38.44 619 GLU A C 1
ATOM 4861 O O . GLU A 1 619 ? 30.966 -10.750 28.955 1.00 38.44 619 GLU A O 1
ATOM 4866 N N . CYS A 1 620 ? 30.184 -10.291 26.906 1.00 37.16 620 CYS A N 1
ATOM 4867 C CA . CYS A 1 620 ? 31.117 -9.172 26.685 1.00 37.16 620 CYS A CA 1
ATOM 4868 C C . CYS A 1 620 ? 30.492 -7.777 26.828 1.00 37.16 620 CYS A C 1
ATOM 4870 O O . CYS A 1 620 ? 31.150 -6.861 27.332 1.00 37.16 620 CYS A O 1
ATOM 4872 N N . LEU A 1 621 ? 29.244 -7.594 26.392 1.00 41.91 621 LEU A N 1
ATOM 4873 C CA . LEU A 1 621 ? 28.609 -6.271 26.321 1.00 41.91 621 LEU A CA 1
ATOM 4874 C C . LEU A 1 621 ? 27.714 -5.968 27.527 1.00 41.91 621 LEU A C 1
ATOM 4876 O O . LEU A 1 621 ? 27.614 -4.812 27.934 1.00 41.91 621 LEU A O 1
ATOM 4880 N N . TYR A 1 622 ? 27.122 -6.991 28.146 1.00 38.44 622 TYR A N 1
ATOM 4881 C CA . TYR A 1 622 ? 26.199 -6.814 29.268 1.00 38.44 622 TYR A CA 1
ATOM 4882 C C . TYR A 1 622 ? 26.832 -6.324 30.594 1.00 38.44 622 TYR A C 1
ATOM 4884 O O . TYR A 1 622 ? 26.162 -5.577 31.308 1.00 38.44 622 TYR A O 1
ATOM 4892 N N . PRO A 1 623 ? 28.092 -6.657 30.968 1.00 36.94 623 PRO A N 1
ATOM 4893 C CA . PRO A 1 623 ? 28.611 -6.266 32.281 1.00 36.94 623 PRO A CA 1
ATOM 4894 C C . PRO A 1 623 ? 29.500 -5.012 32.289 1.00 36.94 623 PRO A C 1
ATOM 4896 O O . PRO A 1 623 ? 30.021 -4.656 33.348 1.00 36.94 623 PRO A O 1
ATOM 4899 N N . THR A 1 624 ? 29.723 -4.321 31.165 1.00 38.72 624 THR A N 1
ATOM 4900 C CA . THR A 1 624 ? 30.671 -3.193 31.135 1.00 38.72 624 THR A CA 1
ATOM 4901 C C . THR A 1 624 ? 29.999 -1.857 30.823 1.00 38.72 624 THR A C 1
ATOM 4903 O O . THR A 1 624 ? 29.414 -1.661 29.766 1.00 38.72 624 THR A O 1
ATOM 4906 N N . PHE A 1 625 ? 30.123 -0.901 31.756 1.00 44.66 625 PHE A N 1
ATOM 4907 C CA . PHE A 1 625 ? 29.820 0.525 31.567 1.00 44.66 625 PHE A CA 1
ATOM 4908 C C . PHE A 1 625 ? 30.762 1.130 30.505 1.00 44.66 625 PHE A C 1
ATOM 4910 O O . PHE A 1 625 ? 31.709 1.855 30.826 1.00 44.66 625 PHE A O 1
ATOM 4917 N N . VAL A 1 626 ? 30.552 0.778 29.237 1.00 40.69 626 VAL A N 1
ATOM 4918 C CA . VAL A 1 626 ? 31.244 1.360 28.086 1.00 40.69 626 VAL A CA 1
ATOM 4919 C C . VAL A 1 626 ? 30.411 2.544 27.594 1.00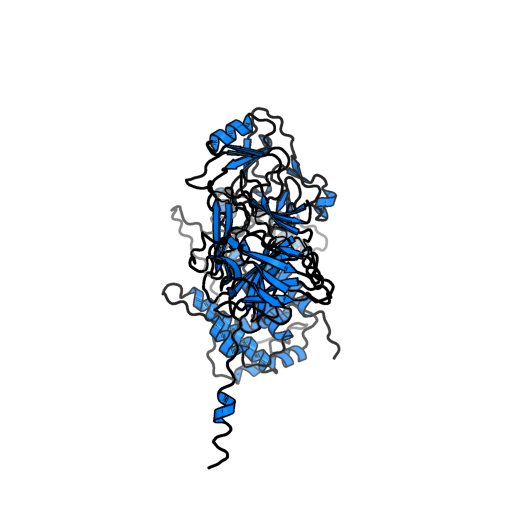 40.69 626 VAL A C 1
ATOM 4921 O O . VAL A 1 626 ? 29.243 2.361 27.252 1.00 40.69 626 VAL A O 1
ATOM 4924 N N . PRO A 1 627 ? 30.966 3.768 27.556 1.00 41.31 627 PRO A N 1
ATOM 4925 C CA . PRO A 1 627 ? 30.253 4.925 27.033 1.00 41.31 627 PRO A CA 1
ATOM 4926 C C . PRO A 1 627 ? 29.804 4.688 25.586 1.00 41.31 627 PRO A C 1
ATOM 4928 O O . PRO A 1 627 ? 30.616 4.319 24.733 1.00 41.31 627 PRO A O 1
ATOM 4931 N N . MET A 1 628 ? 28.527 4.953 25.292 1.00 43.41 628 MET A N 1
ATOM 4932 C CA . MET A 1 628 ? 27.932 4.739 23.963 1.00 43.41 628 MET A CA 1
ATOM 4933 C C . MET A 1 628 ? 28.733 5.301 22.779 1.00 43.41 628 MET A C 1
ATOM 4935 O O . MET A 1 628 ? 28.778 4.630 21.752 1.00 43.41 628 MET A O 1
ATOM 4939 N N . PRO A 1 629 ? 29.423 6.455 22.872 1.00 42.69 629 PRO A N 1
ATOM 4940 C CA . PRO A 1 629 ? 30.236 6.952 21.761 1.00 42.69 629 PRO A CA 1
ATOM 4941 C C . PRO A 1 629 ? 31.358 5.993 21.336 1.00 42.69 629 PRO A C 1
ATOM 4943 O O . PRO A 1 629 ? 31.685 5.915 20.154 1.00 42.69 629 PRO A O 1
ATOM 4946 N N . ILE A 1 630 ? 31.927 5.239 22.280 1.00 41.59 630 ILE A N 1
ATOM 4947 C CA . ILE A 1 630 ? 32.982 4.252 22.016 1.00 41.59 630 ILE A CA 1
ATOM 4948 C C . ILE A 1 630 ? 32.365 2.985 21.417 1.00 41.59 630 ILE A C 1
ATOM 4950 O O . ILE A 1 630 ? 32.865 2.470 20.418 1.00 41.59 630 ILE A O 1
ATOM 4954 N N . LEU A 1 631 ? 31.230 2.536 21.960 1.00 44.59 631 LEU A N 1
ATOM 4955 C CA . LEU A 1 631 ? 30.511 1.365 21.458 1.00 44.59 631 LEU A CA 1
ATOM 4956 C C . LEU A 1 631 ? 30.036 1.561 20.009 1.00 44.59 631 LEU A C 1
ATOM 4958 O O . LEU A 1 631 ? 30.217 0.686 19.165 1.00 44.59 631 LEU A O 1
ATOM 4962 N N . THR A 1 632 ? 29.510 2.743 19.692 1.00 45.31 632 THR A N 1
ATOM 4963 C CA . THR A 1 632 ? 29.059 3.106 18.342 1.00 45.31 632 THR A CA 1
ATOM 4964 C C . THR A 1 632 ? 30.212 3.118 17.338 1.00 45.31 632 THR A C 1
ATOM 4966 O O . THR A 1 632 ? 30.053 2.656 16.210 1.00 45.31 632 THR A O 1
ATOM 4969 N N . ARG A 1 633 ? 31.399 3.591 17.739 1.00 45.56 633 ARG A N 1
ATOM 4970 C CA . ARG A 1 633 ? 32.589 3.599 16.871 1.00 45.56 633 ARG A CA 1
ATOM 4971 C C . ARG A 1 633 ? 33.089 2.182 16.577 1.00 45.56 633 ARG A C 1
ATOM 4973 O O . ARG A 1 633 ? 33.409 1.885 15.429 1.00 45.56 633 ARG A O 1
ATOM 4980 N N . VAL A 1 634 ? 33.076 1.298 17.576 1.00 43.94 634 VAL A N 1
ATOM 4981 C CA . VAL A 1 634 ? 33.456 -0.119 17.423 1.00 43.94 634 VAL A CA 1
ATOM 4982 C C . VAL A 1 634 ? 32.460 -0.876 16.538 1.00 43.94 634 VAL A C 1
ATOM 4984 O O . VAL A 1 634 ? 32.870 -1.598 15.631 1.00 43.94 634 VAL A O 1
ATOM 4987 N N . LEU A 1 635 ? 31.156 -0.663 16.732 1.00 46.25 635 LEU A N 1
ATOM 4988 C CA . LEU A 1 635 ? 30.110 -1.287 15.913 1.00 46.25 635 LEU A CA 1
ATOM 4989 C C . LEU A 1 635 ? 30.151 -0.818 14.454 1.00 46.25 635 LEU A C 1
ATOM 4991 O O . LEU A 1 635 ? 29.943 -1.616 13.541 1.00 46.25 635 LEU A O 1
ATOM 4995 N N . ASN A 1 636 ? 30.457 0.457 14.216 1.00 46.28 636 ASN A N 1
ATOM 4996 C CA . ASN A 1 636 ? 30.591 0.984 12.861 1.00 46.28 636 ASN A CA 1
ATOM 4997 C C . ASN A 1 636 ? 31.838 0.439 12.152 1.00 46.28 636 ASN A C 1
ATOM 4999 O O . ASN A 1 636 ? 31.761 0.120 10.969 1.00 46.28 636 ASN A O 1
ATOM 5003 N N . LEU A 1 637 ? 32.952 0.254 12.868 1.00 45.91 637 LEU A N 1
ATOM 5004 C CA . LEU A 1 637 ? 34.149 -0.381 12.310 1.00 45.91 637 LEU A CA 1
ATOM 5005 C C . LEU A 1 637 ? 33.885 -1.848 11.930 1.00 45.91 637 LEU A C 1
ATOM 5007 O O . LEU A 1 637 ? 34.257 -2.273 10.840 1.00 45.91 637 LEU A O 1
ATOM 5011 N N . ALA A 1 638 ? 33.178 -2.596 12.782 1.00 45.38 638 ALA A N 1
ATOM 5012 C CA . ALA A 1 638 ? 32.794 -3.980 12.504 1.00 45.38 638 ALA A CA 1
ATOM 5013 C C . ALA A 1 638 ? 31.877 -4.102 11.271 1.00 45.38 638 ALA A C 1
ATOM 5015 O O . ALA A 1 638 ? 32.066 -4.992 10.448 1.00 45.38 638 ALA A O 1
ATOM 5016 N N . ARG A 1 639 ? 30.928 -3.173 11.097 1.00 48.28 639 ARG A N 1
ATOM 5017 C CA . ARG A 1 639 ? 30.043 -3.121 9.918 1.00 48.28 639 ARG A CA 1
ATOM 5018 C C . ARG A 1 639 ? 30.793 -2.814 8.626 1.00 48.28 639 ARG A C 1
ATOM 5020 O O . ARG A 1 639 ? 30.489 -3.404 7.598 1.00 48.28 639 ARG A O 1
ATOM 5027 N N . VAL A 1 640 ? 31.779 -1.919 8.674 1.00 45.25 640 VAL A N 1
ATOM 5028 C CA . VAL A 1 640 ? 32.629 -1.623 7.511 1.00 45.25 640 VAL A CA 1
ATOM 5029 C C . VAL A 1 640 ? 33.453 -2.851 7.128 1.00 45.25 640 VAL A C 1
ATOM 5031 O O . VAL A 1 640 ? 33.549 -3.168 5.950 1.00 45.25 640 VAL A O 1
ATOM 5034 N N . ILE A 1 641 ? 33.988 -3.586 8.106 1.00 45.00 641 ILE A N 1
ATOM 5035 C CA . ILE A 1 641 ? 34.725 -4.831 7.851 1.00 45.00 641 ILE A CA 1
ATOM 5036 C C . ILE A 1 641 ? 33.811 -5.916 7.255 1.00 45.00 641 ILE A C 1
ATOM 5038 O O . ILE A 1 641 ? 34.248 -6.619 6.352 1.00 45.00 641 ILE A O 1
ATOM 5042 N N . ASP A 1 642 ? 32.550 -6.019 7.691 1.00 44.41 642 ASP A N 1
ATOM 5043 C CA . ASP A 1 642 ? 31.564 -6.955 7.119 1.00 44.41 642 ASP A CA 1
ATOM 5044 C C . ASP A 1 642 ? 31.247 -6.646 5.645 1.00 44.41 642 ASP A C 1
ATOM 5046 O O . ASP A 1 642 ? 31.188 -7.557 4.822 1.00 44.41 642 ASP A O 1
ATOM 5050 N N . VAL A 1 643 ? 31.121 -5.362 5.288 1.00 43.69 643 VAL A N 1
ATOM 5051 C CA . VAL A 1 643 ? 30.947 -4.923 3.890 1.00 43.69 643 VAL A CA 1
ATOM 5052 C C . VAL A 1 643 ? 32.184 -5.263 3.054 1.00 43.69 643 VAL A C 1
ATOM 5054 O O . VAL A 1 643 ? 32.062 -5.863 1.992 1.00 43.69 643 VAL A O 1
ATOM 5057 N N . LEU A 1 644 ? 33.385 -4.987 3.575 1.00 42.81 644 LEU A N 1
ATOM 5058 C CA . LEU A 1 644 ? 34.645 -5.325 2.900 1.00 42.81 644 LEU A CA 1
ATOM 5059 C C . LEU A 1 644 ? 34.806 -6.835 2.666 1.00 42.81 644 LEU A C 1
ATOM 5061 O O . LEU A 1 644 ? 35.385 -7.243 1.664 1.00 42.81 644 LEU A O 1
ATOM 5065 N N . TYR A 1 645 ? 34.294 -7.664 3.578 1.00 42.59 645 TYR A N 1
ATOM 5066 C CA . TYR A 1 645 ? 34.351 -9.122 3.463 1.00 42.59 645 TYR A CA 1
ATOM 5067 C C . TYR A 1 645 ? 33.302 -9.699 2.503 1.00 42.59 645 TYR A C 1
ATOM 5069 O O . TYR A 1 645 ? 33.537 -10.762 1.927 1.00 42.59 645 TYR A O 1
ATOM 5077 N N . LYS A 1 646 ? 32.151 -9.032 2.348 1.00 43.97 646 LYS A N 1
ATOM 5078 C CA . LYS A 1 646 ? 31.068 -9.440 1.436 1.00 43.97 646 LYS A CA 1
ATOM 5079 C C . LYS A 1 646 ? 31.356 -9.101 -0.024 1.00 43.97 646 LYS A C 1
ATOM 5081 O O . LYS A 1 646 ? 30.945 -9.862 -0.891 1.00 43.97 646 LYS A O 1
ATOM 5086 N N . ASP A 1 647 ? 32.110 -8.035 -0.274 1.00 42.12 647 ASP A N 1
ATOM 5087 C CA . ASP A 1 647 ? 32.422 -7.568 -1.631 1.00 42.12 647 ASP A CA 1
ATOM 5088 C C . ASP A 1 647 ? 33.688 -8.219 -2.242 1.00 42.12 647 ASP A C 1
ATOM 5090 O O . ASP A 1 647 ? 34.097 -7.855 -3.341 1.00 42.12 647 ASP A O 1
ATOM 5094 N N . GLU A 1 648 ? 34.339 -9.160 -1.539 1.00 40.38 648 GLU A N 1
ATOM 5095 C CA . GLU A 1 648 ? 35.596 -9.845 -1.928 1.00 40.38 648 GLU A CA 1
ATOM 5096 C C . GLU A 1 648 ? 36.763 -8.919 -2.368 1.00 40.38 648 GLU A C 1
ATOM 5098 O O . GLU A 1 648 ? 37.752 -9.373 -2.955 1.00 40.38 648 GLU A O 1
ATOM 5103 N N . ASP A 1 649 ? 36.712 -7.620 -2.051 1.00 37.00 649 ASP A N 1
ATOM 5104 C CA . ASP A 1 649 ? 37.790 -6.674 -2.351 1.00 37.00 649 ASP A CA 1
ATOM 5105 C C . ASP A 1 649 ? 38.960 -6.899 -1.384 1.00 37.00 649 ASP A C 1
ATOM 5107 O O . ASP A 1 649 ? 38.869 -6.673 -0.176 1.00 37.00 649 ASP A O 1
ATOM 5111 N N . CYS A 1 650 ? 40.105 -7.318 -1.925 1.00 36.34 650 CYS A N 1
ATOM 5112 C CA . CYS A 1 650 ? 41.368 -7.488 -1.205 1.00 36.34 650 CYS A CA 1
ATOM 5113 C C . CYS A 1 650 ? 42.016 -6.138 -0.828 1.00 36.34 650 CYS A C 1
ATOM 5115 O O . CYS A 1 650 ? 43.202 -5.920 -1.077 1.00 36.34 650 CYS A O 1
ATOM 5117 N N . TYR A 1 651 ? 41.246 -5.238 -0.209 1.00 40.25 651 TYR A N 1
ATOM 5118 C CA . TYR A 1 651 ? 41.677 -3.939 0.315 1.00 40.25 651 TYR A CA 1
ATOM 5119 C C . TYR A 1 651 ? 42.228 -2.953 -0.731 1.00 40.25 651 TYR A C 1
ATOM 5121 O O . TYR A 1 651 ? 43.046 -2.094 -0.390 1.00 40.25 651 TYR A O 1
ATOM 5129 N N . THR A 1 652 ? 41.789 -3.019 -1.992 1.00 41.44 652 THR A N 1
ATOM 5130 C CA . THR A 1 652 ? 42.352 -2.162 -3.054 1.00 41.44 652 THR A CA 1
ATOM 5131 C C . THR A 1 652 ? 41.529 -0.909 -3.358 1.00 41.44 652 THR A C 1
ATOM 5133 O O . THR A 1 652 ? 42.122 0.159 -3.513 1.00 41.44 652 THR A O 1
ATOM 5136 N N . HIS A 1 653 ? 40.191 -0.971 -3.359 1.00 38.72 653 HIS A N 1
ATOM 5137 C CA . HIS A 1 653 ? 39.334 0.223 -3.492 1.00 38.72 653 HIS A CA 1
ATOM 5138 C C . HIS A 1 653 ? 38.968 0.846 -2.136 1.00 38.72 653 HIS A C 1
ATOM 5140 O O . HIS A 1 653 ? 38.667 2.040 -2.041 1.00 38.72 653 HIS A O 1
ATOM 5146 N N . ALA A 1 654 ? 39.080 0.066 -1.061 1.00 38.88 654 ALA A N 1
ATOM 5147 C CA . ALA A 1 654 ? 38.781 0.480 0.306 1.00 38.88 654 ALA A CA 1
ATOM 5148 C C . ALA A 1 654 ? 39.694 1.589 0.863 1.00 38.88 654 ALA A C 1
ATOM 5150 O O . ALA A 1 654 ? 39.296 2.286 1.792 1.00 38.88 654 ALA A O 1
ATOM 5151 N N . GLY A 1 655 ? 40.896 1.804 0.315 1.00 41.28 655 GLY A N 1
ATOM 5152 C CA . GLY A 1 655 ? 41.863 2.768 0.862 1.00 41.28 655 GLY A CA 1
ATOM 5153 C C . GLY A 1 655 ? 41.349 4.213 0.919 1.00 41.28 655 GLY A C 1
ATOM 5154 O O . GLY A 1 655 ? 41.687 4.955 1.842 1.00 41.28 655 GLY A O 1
ATOM 5155 N N . THR A 1 656 ? 40.498 4.609 -0.028 1.00 44.50 656 THR A N 1
ATOM 5156 C CA . THR A 1 656 ? 39.958 5.975 -0.135 1.00 44.50 656 THR A CA 1
ATOM 5157 C C . THR A 1 656 ? 38.746 6.178 0.773 1.00 44.50 656 THR A C 1
ATOM 5159 O O . THR A 1 656 ? 38.631 7.209 1.436 1.00 44.50 656 THR A O 1
ATOM 5162 N N . VAL A 1 657 ? 37.878 5.164 0.857 1.00 43.38 657 VAL A N 1
ATOM 5163 C CA . VAL A 1 657 ? 36.680 5.159 1.713 1.00 43.38 657 VAL A CA 1
ATOM 5164 C C . VAL A 1 657 ? 37.077 5.055 3.183 1.00 43.38 657 VAL A C 1
ATOM 5166 O O . VAL A 1 657 ? 36.609 5.843 4.001 1.00 43.38 657 VAL A O 1
ATOM 5169 N N . LEU A 1 658 ? 38.015 4.163 3.513 1.00 43.56 658 LEU A N 1
ATOM 5170 C CA . LEU A 1 658 ? 38.556 4.010 4.862 1.00 43.56 658 LEU A CA 1
ATOM 5171 C C . LEU A 1 658 ? 39.260 5.299 5.322 1.00 43.56 658 LEU A C 1
ATOM 5173 O O . LEU A 1 658 ? 39.061 5.728 6.454 1.00 43.56 658 LEU A O 1
ATOM 5177 N N . LYS A 1 659 ? 40.004 5.980 4.432 1.00 42.78 659 LYS A N 1
ATOM 5178 C CA . LYS A 1 659 ? 40.592 7.304 4.715 1.00 42.78 659 LYS A CA 1
ATOM 5179 C C . LYS A 1 659 ? 39.534 8.361 5.018 1.00 42.78 659 LYS A C 1
ATOM 5181 O O . LYS A 1 659 ? 39.651 9.051 6.025 1.00 42.78 659 LYS A O 1
ATOM 5186 N N . ALA A 1 660 ? 38.512 8.492 4.171 1.00 45.06 660 ALA A N 1
ATOM 5187 C CA . ALA A 1 660 ? 37.448 9.478 4.361 1.00 45.06 660 ALA A CA 1
ATOM 5188 C C . ALA A 1 660 ? 36.669 9.238 5.668 1.00 45.06 660 ALA A C 1
ATOM 5190 O O . ALA A 1 660 ? 36.334 10.182 6.383 1.00 45.06 660 ALA A O 1
ATOM 5191 N N . PHE A 1 661 ? 36.453 7.971 6.024 1.00 44.97 661 PHE A N 1
ATOM 5192 C CA . PHE A 1 661 ? 35.738 7.582 7.236 1.00 44.97 661 PHE A CA 1
ATOM 5193 C C . PHE A 1 661 ? 36.575 7.782 8.509 1.00 44.97 661 PHE A C 1
ATOM 5195 O O . PHE A 1 661 ? 36.065 8.306 9.498 1.00 44.97 661 PHE A O 1
ATOM 5202 N N . VA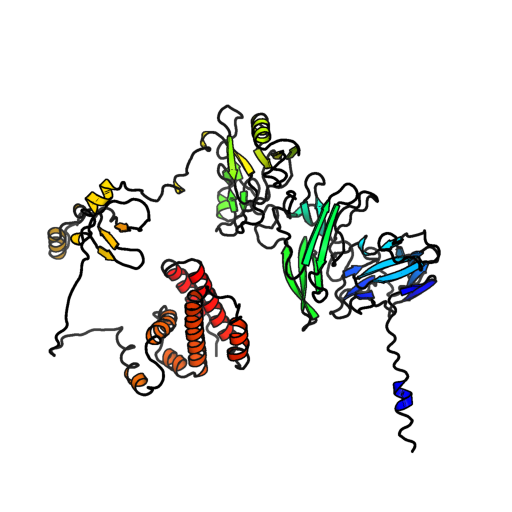L A 1 662 ? 37.875 7.463 8.482 1.00 41.03 662 VAL A N 1
ATOM 5203 C CA . VAL A 1 662 ? 38.804 7.735 9.596 1.00 41.03 662 VAL A CA 1
ATOM 5204 C C . VAL A 1 662 ? 38.952 9.243 9.833 1.00 41.03 662 VAL A C 1
ATOM 5206 O O . VAL A 1 662 ? 38.944 9.682 10.980 1.00 41.03 662 VAL A O 1
ATOM 5209 N N . ILE A 1 663 ? 38.987 10.055 8.770 1.00 42.19 663 ILE A N 1
ATOM 5210 C CA . ILE A 1 663 ? 38.979 11.524 8.874 1.00 42.19 663 ILE A CA 1
ATOM 5211 C C . ILE A 1 663 ? 37.692 12.022 9.560 1.00 42.19 663 ILE A C 1
ATOM 5213 O O . ILE A 1 663 ? 37.761 12.884 10.435 1.00 42.19 663 ILE A O 1
ATOM 5217 N N . SER A 1 664 ? 36.532 11.432 9.246 1.00 41.31 664 SER A N 1
ATOM 5218 C CA . SER A 1 664 ? 35.246 11.794 9.869 1.00 41.31 664 SER A CA 1
ATOM 5219 C C . SER A 1 664 ? 35.137 11.430 11.358 1.00 41.31 664 SER A C 1
ATOM 5221 O O . SER A 1 664 ? 34.319 11.997 12.074 1.00 41.31 664 SER A O 1
ATOM 5223 N N . MET A 1 665 ? 35.973 10.511 11.855 1.00 39.38 665 MET A N 1
ATOM 5224 C CA . MET A 1 665 ? 35.999 10.125 13.271 1.00 39.38 665 MET A CA 1
ATOM 5225 C C . MET A 1 665 ? 36.853 11.056 14.150 1.00 39.38 665 MET A C 1
ATOM 5227 O O . MET A 1 665 ? 36.755 10.969 15.380 1.00 39.38 665 MET A O 1
ATOM 5231 N N . VAL A 1 666 ? 37.694 11.908 13.552 1.00 40.88 666 VAL A N 1
ATOM 5232 C CA . VAL A 1 666 ? 38.701 12.729 14.259 1.00 40.88 666 VAL A CA 1
ATOM 5233 C C . VAL A 1 666 ? 38.376 14.222 14.253 1.00 40.88 666 VAL A C 1
ATOM 5235 O O . VAL A 1 666 ? 38.852 14.952 15.120 1.00 40.88 666 VAL A O 1
ATOM 5238 N N . ILE A 1 667 ? 37.511 14.684 13.349 1.00 38.22 667 ILE A N 1
ATOM 5239 C CA . ILE A 1 667 ? 37.065 16.080 13.312 1.00 38.22 667 ILE A CA 1
ATOM 5240 C C . ILE A 1 667 ? 35.803 16.225 14.165 1.00 38.22 667 ILE A C 1
ATOM 5242 O O . ILE A 1 667 ? 34.693 16.243 13.658 1.00 38.22 667 ILE A O 1
ATOM 5246 N N . ASP A 1 668 ? 36.011 16.271 15.476 1.00 33.03 668 ASP A N 1
ATOM 5247 C CA . ASP A 1 668 ? 35.284 17.157 16.386 1.00 33.03 668 ASP A CA 1
ATOM 5248 C C . ASP A 1 668 ? 36.114 17.263 17.677 1.00 33.03 668 ASP A C 1
ATOM 5250 O O . ASP A 1 668 ? 36.206 16.288 18.433 1.00 33.03 668 ASP A O 1
ATOM 5254 N N . PRO A 1 669 ? 36.768 18.407 17.952 1.00 33.50 669 PRO A N 1
ATOM 5255 C CA . PRO A 1 669 ? 37.358 18.638 19.256 1.00 33.50 669 PRO A CA 1
ATOM 5256 C C . PRO A 1 669 ? 36.210 18.891 20.233 1.00 33.50 669 PRO A C 1
ATOM 5258 O O . PRO A 1 669 ? 35.575 19.942 20.192 1.00 33.50 669 PRO A O 1
ATOM 5261 N N . VAL A 1 670 ? 35.941 17.936 21.121 1.00 28.67 670 VAL A N 1
ATOM 5262 C CA . VAL A 1 670 ? 35.167 18.225 22.332 1.00 28.67 670 VAL A CA 1
ATOM 5263 C C . VAL A 1 670 ? 36.027 19.177 23.173 1.00 28.67 670 VAL A C 1
ATOM 5265 O O . VAL A 1 670 ? 37.134 18.789 23.556 1.00 28.67 670 VAL A O 1
ATOM 5268 N N . PRO A 1 671 ? 35.593 20.423 23.436 1.00 27.17 671 PRO A N 1
ATOM 5269 C CA . PRO A 1 671 ? 36.234 21.249 24.448 1.00 27.17 671 PRO A CA 1
ATOM 5270 C C . PRO A 1 671 ? 36.071 20.544 25.799 1.00 27.17 671 PRO A C 1
ATOM 5272 O O . PRO A 1 671 ? 34.971 20.078 26.101 1.00 27.17 671 PRO A O 1
ATOM 5275 N N . LEU A 1 672 ? 37.174 20.437 26.546 1.00 31.77 672 LEU A N 1
ATOM 5276 C CA . LEU A 1 672 ? 37.269 19.802 27.869 1.00 31.77 672 LEU A CA 1
ATOM 5277 C C . LEU A 1 672 ? 36.149 20.201 28.837 1.00 31.77 672 LEU A C 1
ATOM 5279 O O . LEU A 1 672 ? 35.849 21.416 28.917 1.00 31.77 672 LEU A O 1
#

Radius of gyration: 36.41 Å; chains: 1; bounding box: 116×52×110 Å

InterPro domains:
  IPR000858 S-locus glycoprotein domain [PF00954] (203-310)
  IPR001480 Bulb-type lectin domain [PF01453] (67-171)
  IPR001480 Bulb-type lectin domain [PS50927] (20-139)
  IPR001480 Bulb-type lectin domain [SM00108] (26-145)
  IPR001480 Bulb-type lectin domain [cd00028] (32-145)
  IPR003609 PAN/Apple domain [PF08276] (332-398)
  IPR003609 PAN/Apple domain [PS50948] (332-415)
  IPR003609 PAN/Apple domain [SM00473] (333-414)
  IPR005630 Terpene synthase, metal-binding domain [PF03936] (547-606)
  IPR008949 Isoprenoid synthase domain superfamily [G3DSA:1.10.600.10] (533-608)
  IPR008949 Isoprenoid synthase domain superfamily [G3DSA:1.10.600.10] (609-672)
  IPR008949 Isoprenoid synthase domain superfamily [SSF48576] (547-670)
  IPR021820 S-locus receptor kinase, C-terminal [PF11883] (478-520)
  IPR036426 Bulb-type lectin domain superfamily [G3DSA:2.90.10.10] (15-142)
  IPR036426 Bulb-type lectin domain superfamily [SSF51110] (68-176)